Protein AF-0000000087741330 (afdb_homodimer)

InterPro domains:
  IPR001509 NAD-dependent epimerase/dehydratase [PF01370] (4-222)
  IPR036291 NAD(P)-binding domain superfamily [SSF51735] (1-313)

Sequence (684 aa):
MKALFIGGTGTISTAIVRRLAEDTNWEVYLLNRGNRSGVVPEGVHQIIADINDEEAVSDAIKNLYFDSVCEFIGFTKDQVERDYRLFKDKTRQYIYTSSASAYHKPAASFVITEGTALANPHWEYSRNKIACEEFLMDKYRNEGFPVTIVRPSHTYDERNIPVGVHGSKGSWQVIKRMMEGKPVIIHGDGTSLWALTFNKDFATGYTALMGNRHAIGEAFQITGDEILTWNQIYQTIADALGVKLNAYHVSSYFLAQAGAKKGYDFEGGLIGDKAVSVVFDNTKLKRLAPTMTTTIPFHEGVRIALDYIQSHPEECQRDDPEFDAWCDNVIAALEKAKQSIGMKALFIGGTGTISTAIVRRLAEDTNWEVYLLNRGNRSGVVPEGVHQIIADINDEEAVSDAIKNLYFDSVCEFIGFTKDQVERDYRLFKDKTRQYIYTSSASAYHKPAASFVITEGTALANPHWEYSRNKIACEEFLMDKYRNEGFPVTIVRPSHTYDERNIPVGVHGSKGSWQVIKRMMEGKPVIIHGDGTSLWALTFNKDFATGYTALMGNRHAIGEAFQITGDEILTWNQIYQTIADALGVKLNAYHVSSYFLAQAGAKKGYDFEGGLIGDKAVSVVFDNTKLKRLAPTMTTTIPFHEGVRIALDYIQSHPEECQRDDPEFDAWCDNVIAALEKAKQSIG

Secondary structure (DSSP, 8-state):
-EEEEES--SHHHHHHHHHHHT-TT-EEEEEE-SS-GGGSPTT-EEEE--TT-HHHHHHHTTT--BSEEEESS--SHHHHHHHHHHHTTTBS-EEEE--GGGB-SS-S-SEE-TTSPB--TT-HHHHHHHHHHHHHHHHHHHH---EEEEEE-SEE-TT----SS-BTTBSHHHHHHHHTT--EEEETTS-SEEE-EEHHHHHHHHHHHTT-GGGTTEEEEE--S-EEEHHHHHHHHHHHHTS---EEEE-HHHHHHHHHTTT--HIIIIIIIITS--EE--HHHHHH-TT-S-SS-HHHHHHHHHHHHHH-HHHH----HHHHHHHHHHHHHHHHHHHH--/-EEEEES--SHHHHHHHHHHHT-TT-EEEEEE-SS-GGGSPTT-EEEE--TT-HHHHHHHTTT--BSEEEESS--SHHHHHHHHHHHTTTBS-EEEE--GGGB-SS-S-SEE-TTSPB--TT-HHHHHHHHHHHHHHHHHHHH---EEEEEE-SEE-TT----SS-BTTBSHHHHHHHHTT--EEEETTS-SEEE-EEHHHHHHHHHHHTT-GGGTTEEEEE--S-EEEHHHHHHHHHHHHTS---EEEE-HHHHHHHHHTTT--HIIIIIIIITS--EE--HHHHHH-TT-S-SS-HHHHHHHHHHHHHH-HHHH----HHHHHHHHHHHHHHHHHHHH--

Solvent-accessible surface area (backbone atoms only — not comparable to full-atom values): 35514 Å² total; per-residue (Å²): 82,31,35,36,23,38,53,43,76,46,67,60,37,35,36,35,50,56,54,43,62,72,33,88,65,43,47,45,33,32,36,30,76,65,85,63,64,86,75,58,59,79,85,52,42,76,42,75,37,50,80,85,40,52,68,60,41,47,62,73,43,62,91,52,68,26,41,26,37,38,40,70,72,60,61,38,44,69,51,45,52,50,48,47,74,68,38,66,88,31,46,67,24,40,36,40,52,53,43,48,47,20,37,35,56,83,61,93,52,48,66,40,47,75,80,53,57,74,38,30,87,50,20,67,70,26,43,27,36,47,48,32,50,52,52,48,50,49,39,27,74,75,69,60,41,42,31,23,40,35,22,44,36,67,64,35,42,45,65,52,63,92,70,88,62,64,51,95,62,44,42,38,42,55,53,50,31,39,75,68,62,36,72,42,69,36,52,11,64,22,30,25,30,37,46,55,18,45,15,64,43,45,23,48,38,52,56,43,45,58,80,33,75,87,34,49,77,36,67,36,49,49,62,28,72,57,77,38,28,48,48,54,52,53,44,45,51,23,54,74,71,72,42,69,73,39,77,40,58,40,12,35,69,54,46,19,60,41,30,46,82,76,68,42,61,29,44,26,56,22,68,35,37,66,46,44,30,43,44,73,59,48,64,74,41,33,73,65,17,71,81,46,52,61,82,56,52,64,73,57,42,47,48,51,12,51,55,45,27,70,74,33,43,91,79,36,56,44,80,35,68,68,44,55,50,48,52,52,45,52,52,50,32,51,53,52,27,46,68,68,49,127,83,32,35,34,23,37,53,42,77,46,66,60,37,36,36,37,50,54,56,43,63,72,33,88,64,44,46,44,33,32,34,29,76,66,86,62,64,86,74,58,60,78,87,52,42,77,44,76,36,50,79,85,40,53,66,61,39,48,62,75,43,63,91,51,69,25,40,25,36,38,40,69,73,59,62,38,45,70,50,43,52,51,48,47,73,70,36,67,90,31,45,67,26,40,36,40,52,51,43,48,47,20,37,36,54,83,59,91,53,49,67,40,47,78,81,51,56,73,38,30,88,49,21,67,69,26,43,27,37,46,49,32,51,52,52,48,50,49,39,27,75,74,71,61,40,41,31,23,39,34,22,42,35,68,65,34,42,46,66,49,61,93,70,90,60,66,50,95,60,44,42,38,42,56,53,49,31,40,74,69,61,35,74,42,67,36,53,11,65,22,30,26,30,37,47,56,16,43,16,64,44,46,24,50,37,52,57,42,45,58,80,33,75,86,35,49,78,36,68,37,49,49,62,28,72,56,76,40,29,50,49,54,52,53,44,44,52,22,55,73,70,71,43,70,72,41,76,40,57,39,14,35,69,56,46,20,61,42,30,44,82,77,69,43,62,31,42,26,57,23,67,35,37,66,48,44,32,44,45,72,58,49,64,74,41,31,72,67,18,71,81,48,52,61,82,56,50,64,71,56,44,46,49,51,11,50,55,44,28,70,72,34,42,92,80,38,56,43,80,36,67,66,44,53,52,49,52,52,45,52,52,51,33,49,54,52,27,45,69,68,47,127

Radius of gyration: 29.23 Å; Cα contacts (8 Å, |Δi|>4): 1402; chains: 2; bounding box: 49×93×66 Å

Structure (mmCIF, N/CA/C/O backbone):
data_AF-0000000087741330-model_v1
#
loop_
_entity.id
_entity.type
_entity.pdbx_description
1 polymer 'NAD-dependent dehydratase'
#
loop_
_atom_site.group_PDB
_atom_site.id
_atom_site.type_symbol
_atom_site.label_atom_id
_atom_site.label_alt_id
_atom_site.label_comp_id
_atom_site.label_asym_id
_atom_site.label_entity_id
_atom_site.label_seq_id
_atom_site.pdbx_PDB_ins_code
_atom_site.Cartn_x
_atom_site.Cartn_y
_atom_site.Cartn_z
_atom_site.occupancy
_atom_site.B_iso_or_equiv
_atom_site.auth_seq_id
_atom_site.auth_comp_id
_atom_site.auth_asym_id
_atom_site.auth_atom_id
_atom_site.pdbx_PDB_model_num
ATOM 1 N N . MET A 1 1 ? 3.408 43.094 -3.564 1 96 1 MET A N 1
ATOM 2 C CA . MET A 1 1 ? 2.258 42.406 -2.998 1 96 1 MET A CA 1
ATOM 3 C C . MET A 1 1 ? 2.439 42.188 -1.501 1 96 1 MET A C 1
ATOM 5 O O . MET A 1 1 ? 3.568 42.125 -1.011 1 96 1 MET A O 1
ATOM 9 N N . LYS A 1 2 ? 1.382 42.219 -0.804 1 98.06 2 LYS A N 1
ATOM 10 C CA . LYS A 1 2 ? 1.441 42 0.642 1 98.06 2 LYS A CA 1
ATOM 11 C C . LYS A 1 2 ? 0.87 40.656 1.036 1 98.06 2 LYS A C 1
ATOM 13 O O . LYS A 1 2 ? -0.23 40.281 0.615 1 98.06 2 LYS A O 1
ATOM 18 N N . ALA A 1 3 ? 1.656 39.906 1.783 1 98.19 3 ALA A N 1
ATOM 19 C CA . ALA A 1 3 ? 1.206 38.625 2.301 1 98.19 3 ALA A CA 1
ATOM 20 C C . ALA A 1 3 ? 1.167 38.625 3.826 1 98.19 3 ALA A C 1
ATOM 22 O O . ALA A 1 3 ? 2.121 39.062 4.477 1 98.19 3 ALA A O 1
ATOM 23 N N . LEU A 1 4 ? 0.069 38.188 4.379 1 98.12 4 LEU A N 1
ATOM 24 C CA . LEU A 1 4 ? -0.046 38 5.824 1 98.12 4 LEU A CA 1
ATOM 25 C C . LEU A 1 4 ? -0.096 36.531 6.184 1 98.12 4 LEU A C 1
ATOM 27 O O . LEU A 1 4 ? -0.923 35.781 5.656 1 98.12 4 LEU A O 1
ATOM 31 N N . PHE A 1 5 ? 0.77 36.156 7.062 1 97.31 5 PHE A N 1
ATOM 32 C CA . PHE A 1 5 ? 0.759 34.812 7.598 1 97.31 5 PHE A CA 1
ATOM 33 C C . PHE A 1 5 ? 0.202 34.781 9.016 1 97.31 5 PHE A C 1
ATOM 35 O O . PHE A 1 5 ? 0.714 35.469 9.898 1 97.31 5 PHE A O 1
ATOM 42 N N . ILE A 1 6 ? -0.849 34.094 9.203 1 96.06 6 ILE A N 1
ATOM 43 C CA . ILE A 1 6 ? -1.347 33.812 10.547 1 96.06 6 ILE A CA 1
ATOM 44 C C . ILE A 1 6 ? -0.614 32.625 11.141 1 96.06 6 ILE A C 1
ATOM 46 O O . ILE A 1 6 ? -0.752 31.484 10.648 1 96.06 6 ILE A O 1
ATOM 50 N N . GLY A 1 7 ? 0.115 32.75 12.289 1 86.81 7 GLY A N 1
ATOM 51 C CA . GLY A 1 7 ? 1.099 31.766 12.758 1 86.81 7 GLY A CA 1
ATOM 52 C C . GLY A 1 7 ? 2.471 31.969 12.141 1 86.81 7 GLY A C 1
ATOM 53 O O . GLY A 1 7 ? 3.252 32.812 12.609 1 86.81 7 GLY A O 1
ATOM 54 N N . GLY A 1 8 ? 2.914 31.359 11.148 1 77.25 8 GLY A N 1
ATOM 55 C CA . GLY A 1 8 ? 4.023 31.578 10.242 1 77.25 8 GLY A CA 1
ATOM 56 C C . GLY A 1 8 ? 5.352 31.094 10.781 1 77.25 8 GLY A C 1
ATOM 57 O O . GLY A 1 8 ? 6.379 31.188 10.109 1 77.25 8 GLY A O 1
ATOM 58 N N . THR A 1 9 ? 5.328 30.453 11.961 1 78.88 9 THR A N 1
ATOM 59 C CA . THR A 1 9 ? 6.59 30 12.539 1 78.88 9 THR A CA 1
ATOM 60 C C . THR A 1 9 ? 6.594 28.484 12.727 1 78.88 9 THR A C 1
ATOM 62 O O . THR A 1 9 ? 7.43 27.938 13.445 1 78.88 9 THR A O 1
ATOM 65 N N . GLY A 1 10 ? 5.641 27.844 12.141 1 85.38 10 GLY A N 1
ATOM 66 C CA . GLY A 1 10 ? 5.559 26.406 12.195 1 85.38 10 GLY A CA 1
ATOM 67 C C . GLY A 1 10 ? 6.371 25.719 11.109 1 85.38 10 GLY A C 1
ATOM 68 O O . GLY A 1 10 ? 6.992 26.375 10.281 1 85.38 10 GLY A O 1
ATOM 69 N N . THR A 1 11 ? 6.496 24.438 11.125 1 82.38 11 THR A N 1
ATOM 70 C CA . THR A 1 11 ? 7.258 23.594 10.219 1 82.38 11 THR A CA 1
ATOM 71 C C . THR A 1 11 ? 6.977 23.953 8.766 1 82.38 11 THR A C 1
ATOM 73 O O . THR A 1 11 ? 7.906 24.172 7.984 1 82.38 11 THR A O 1
ATOM 76 N N . ILE A 1 12 ? 5.719 24.094 8.391 1 88.19 12 ILE A N 1
ATOM 77 C CA . ILE A 1 12 ? 5.301 24.312 7.008 1 88.19 12 ILE A CA 1
ATOM 78 C C . ILE A 1 12 ? 5.484 25.781 6.637 1 88.19 12 ILE A C 1
ATOM 80 O O . ILE A 1 12 ? 6.098 26.109 5.617 1 88.19 12 ILE A O 1
ATOM 84 N N . SER A 1 13 ? 5.102 26.672 7.508 1 89.81 13 SER A N 1
ATOM 85 C CA . SER A 1 13 ? 5.035 28.094 7.184 1 89.81 13 SER A CA 1
ATOM 86 C C . SER A 1 13 ? 6.426 28.719 7.156 1 89.81 13 SER A C 1
ATOM 88 O O . SER A 1 13 ? 6.676 29.672 6.395 1 89.81 13 SER A O 1
ATOM 90 N N . THR A 1 14 ? 7.348 28.172 7.895 1 90 14 THR A N 1
ATOM 91 C CA . THR A 1 14 ? 8.672 28.766 8 1 90 14 THR A CA 1
ATOM 92 C C . THR A 1 14 ? 9.367 28.781 6.645 1 90 14 THR A C 1
ATOM 94 O O . THR A 1 14 ? 9.992 29.781 6.27 1 90 14 THR A O 1
ATOM 97 N N . ALA A 1 15 ? 9.258 27.734 5.926 1 93.81 15 ALA A N 1
ATOM 98 C CA . ALA A 1 15 ? 9.906 27.641 4.621 1 93.81 15 ALA A CA 1
ATOM 99 C C . ALA A 1 15 ? 9.273 28.609 3.625 1 93.81 15 ALA A C 1
ATOM 101 O O . ALA A 1 15 ? 9.961 29.156 2.764 1 93.81 15 ALA A O 1
ATOM 102 N N . ILE A 1 16 ? 7.996 28.797 3.73 1 96.12 16 ILE A N 1
ATOM 103 C CA . ILE A 1 16 ? 7.285 29.719 2.842 1 96.12 16 ILE A CA 1
ATOM 104 C C . ILE A 1 16 ? 7.719 31.156 3.127 1 96.12 16 ILE A C 1
ATOM 106 O O . ILE A 1 16 ? 8.055 31.906 2.207 1 96.12 16 ILE A O 1
ATOM 110 N N . VAL A 1 17 ? 7.738 31.484 4.43 1 94.94 17 VAL A N 1
ATOM 111 C CA . VAL A 1 17 ? 8.109 32.844 4.855 1 94.94 17 VAL A CA 1
ATOM 112 C C . VAL A 1 17 ? 9.547 33.125 4.449 1 94.94 17 VAL A C 1
ATOM 114 O O . VAL A 1 17 ? 9.852 34.219 3.943 1 94.94 17 VAL A O 1
ATOM 117 N N . ARG A 1 18 ? 10.414 32.156 4.594 1 93.12 18 ARG A N 1
ATOM 118 C CA . ARG A 1 18 ? 11.812 32.312 4.199 1 93.12 18 ARG A CA 1
ATOM 119 C C . ARG A 1 18 ? 11.93 32.594 2.699 1 93.12 18 ARG A C 1
ATOM 121 O O . ARG A 1 18 ? 12.688 33.469 2.273 1 93.12 18 ARG A O 1
ATOM 128 N N . ARG A 1 19 ? 11.211 31.844 1.982 1 93.75 19 ARG A N 1
ATOM 129 C CA . ARG A 1 19 ? 11.227 32 0.531 1 93.75 19 ARG A CA 1
ATOM 130 C C . ARG A 1 19 ? 10.719 33.375 0.115 1 93.75 19 ARG A C 1
ATOM 132 O O . ARG A 1 19 ? 11.32 34.031 -0.732 1 93.75 19 ARG A O 1
ATOM 139 N N . LEU A 1 20 ? 9.672 33.844 0.72 1 95.25 20 LEU A N 1
ATOM 140 C CA . LEU A 1 20 ? 9.039 35.125 0.354 1 95.25 20 LEU A CA 1
ATOM 141 C C . LEU A 1 20 ? 9.859 36.312 0.839 1 95.25 20 LEU A C 1
ATOM 143 O O . LEU A 1 20 ? 9.828 37.375 0.232 1 95.25 20 LEU A O 1
ATOM 147 N N . ALA A 1 21 ? 10.547 36.062 1.925 1 92.75 21 ALA A N 1
ATOM 148 C CA . ALA A 1 21 ? 11.391 37.125 2.459 1 92.75 21 ALA A CA 1
ATOM 149 C C . ALA A 1 21 ? 12.477 37.531 1.465 1 92.75 21 ALA A C 1
ATOM 151 O O . ALA A 1 21 ? 12.961 38.656 1.475 1 92.75 21 ALA A O 1
ATOM 152 N N . GLU A 1 22 ? 12.805 36.594 0.585 1 92.25 22 GLU A N 1
ATOM 153 C CA . GLU A 1 22 ? 13.844 36.844 -0.411 1 92.25 22 GLU A CA 1
ATOM 154 C C . GLU A 1 22 ? 13.25 37.344 -1.717 1 92.25 22 GLU A C 1
ATOM 156 O O . GLU A 1 22 ? 13.984 37.75 -2.621 1 92.25 22 GLU A O 1
ATOM 161 N N . ASP A 1 23 ? 12.031 37.375 -1.772 1 93.25 23 ASP A N 1
ATOM 162 C CA . ASP A 1 23 ? 11.336 37.844 -2.969 1 93.25 23 ASP A CA 1
ATOM 163 C C . ASP A 1 23 ? 10.938 39.312 -2.834 1 93.25 23 ASP A C 1
ATOM 165 O O . ASP A 1 23 ? 9.984 39.625 -2.115 1 93.25 23 ASP A O 1
ATOM 169 N N . THR A 1 24 ? 11.469 40.188 -3.586 1 91.62 24 THR A N 1
ATOM 170 C CA . THR A 1 24 ? 11.273 41.625 -3.467 1 91.62 24 THR A CA 1
ATOM 171 C C . THR A 1 24 ? 9.859 42 -3.904 1 91.62 24 THR A C 1
ATOM 173 O O . THR A 1 24 ? 9.422 43.125 -3.656 1 91.62 24 THR A O 1
ATOM 176 N N . ASN A 1 25 ? 9.25 41.094 -4.492 1 94.31 25 ASN A N 1
ATOM 177 C CA . ASN A 1 25 ? 7.895 41.375 -4.941 1 94.31 25 ASN A CA 1
ATOM 178 C C . ASN A 1 25 ? 6.887 41.281 -3.801 1 94.31 25 ASN A C 1
ATOM 180 O O . ASN A 1 25 ? 5.727 41.656 -3.951 1 94.31 25 ASN A O 1
ATOM 184 N N . TRP A 1 26 ? 7.336 40.812 -2.613 1 96.56 26 TRP A N 1
ATOM 185 C CA . TRP A 1 26 ? 6.406 40.562 -1.516 1 96.56 26 TRP A CA 1
ATOM 186 C C . TRP A 1 26 ? 6.82 41.312 -0.267 1 96.56 26 TRP A C 1
ATOM 188 O O . TRP A 1 26 ? 8.008 41.375 0.069 1 96.56 26 TRP A O 1
ATOM 198 N N . GLU A 1 27 ? 5.922 41.969 0.261 1 97.12 27 GLU A N 1
ATOM 199 C CA . GLU A 1 27 ? 6 42.438 1.647 1 97.12 27 GLU A CA 1
ATOM 200 C C . GLU A 1 27 ? 5.312 41.438 2.588 1 97.12 27 GLU A C 1
ATOM 202 O O . GLU A 1 27 ? 4.102 41.219 2.496 1 97.12 27 GLU A O 1
ATOM 207 N N . VAL A 1 28 ? 6.086 40.875 3.521 1 97 28 VAL A N 1
ATOM 208 C CA . VAL A 1 28 ? 5.582 39.75 4.32 1 97 28 VAL A CA 1
ATOM 209 C C . VAL A 1 28 ? 5.246 40.219 5.727 1 97 28 VAL A C 1
ATOM 211 O O . VAL A 1 28 ? 6.039 40.938 6.355 1 97 28 VAL A O 1
ATOM 214 N N . TYR A 1 29 ? 4.035 39.875 6.16 1 96.25 29 TYR A N 1
ATOM 215 C CA . TYR A 1 29 ? 3.561 40.156 7.516 1 96.25 29 TYR A CA 1
ATOM 216 C C . TYR A 1 29 ? 3.309 38.844 8.266 1 96.25 29 TYR A C 1
ATOM 218 O O . TYR A 1 29 ? 2.773 37.906 7.703 1 96.25 29 TYR A O 1
ATOM 226 N N . LEU A 1 30 ? 3.732 38.812 9.523 1 95.56 30 LEU A N 1
ATOM 227 C CA . LEU A 1 30 ? 3.449 37.688 10.414 1 95.56 30 LEU A CA 1
ATOM 228 C C . LEU A 1 30 ? 2.57 38.125 11.578 1 95.56 30 LEU A C 1
ATOM 230 O O . LEU A 1 30 ? 2.896 39.094 12.281 1 95.56 30 LEU A O 1
ATOM 234 N N . LEU A 1 31 ? 1.451 37.469 11.711 1 95.19 31 LEU A N 1
ATOM 235 C CA . LEU A 1 31 ? 0.6 37.688 12.883 1 95.19 31 LEU A CA 1
ATOM 236 C C . LEU A 1 31 ? 0.789 36.531 13.891 1 95.19 31 LEU A C 1
ATOM 238 O O . LEU A 1 31 ? 0.411 35.406 13.625 1 95.19 31 LEU A O 1
ATOM 242 N N . ASN A 1 32 ? 1.407 36.844 14.969 1 88.25 32 ASN A N 1
ATOM 243 C CA . ASN A 1 32 ? 1.623 35.875 16.016 1 88.25 32 ASN A CA 1
ATOM 244 C C . ASN A 1 32 ? 1.679 36.5 17.391 1 88.25 32 ASN A C 1
ATOM 246 O O . ASN A 1 32 ? 1.54 37.719 17.516 1 88.25 32 ASN A O 1
ATOM 250 N N . ARG A 1 33 ? 1.836 35.781 18.484 1 84.75 33 ARG A N 1
ATOM 251 C CA . ARG A 1 33 ? 1.786 36.25 19.859 1 84.75 33 ARG A CA 1
ATOM 252 C C . ARG A 1 33 ? 3.152 36.75 20.312 1 84.75 33 ARG A C 1
ATOM 254 O O . ARG A 1 33 ? 3.301 37.25 21.438 1 84.75 33 ARG A O 1
ATOM 261 N N . GLY A 1 34 ? 4.117 36.781 19.359 1 74.25 34 GLY A N 1
ATOM 262 C CA . GLY A 1 34 ? 5.422 37.375 19.625 1 74.25 34 GLY A CA 1
ATOM 263 C C . GLY A 1 34 ? 6.34 36.469 20.422 1 74.25 34 GLY A C 1
ATOM 264 O O . GLY A 1 34 ? 7.34 36.906 20.984 1 74.25 34 GLY A O 1
ATOM 265 N N . ASN A 1 35 ? 6.027 35.125 20.5 1 70.56 35 ASN A N 1
ATOM 266 C CA . ASN A 1 35 ? 6.801 34.219 21.328 1 70.56 35 ASN A CA 1
ATOM 267 C C . ASN A 1 35 ? 8.031 33.688 20.594 1 70.56 35 ASN A C 1
ATOM 269 O O . ASN A 1 35 ? 8.93 33.125 21.219 1 70.56 35 ASN A O 1
ATOM 273 N N . ARG A 1 36 ? 8.195 33.75 19.359 1 63.62 36 ARG A N 1
ATOM 274 C CA . ARG A 1 36 ? 9.312 33.188 18.609 1 63.62 36 ARG A CA 1
ATOM 275 C C . ARG A 1 36 ? 9.938 34.219 17.672 1 63.62 36 ARG A C 1
ATOM 277 O O . ARG A 1 36 ? 10.031 34 16.469 1 63.62 36 ARG A O 1
ATOM 284 N N . SER A 1 37 ? 10.391 35.25 18.188 1 59.78 37 SER A N 1
ATOM 285 C CA . SER A 1 37 ? 10.898 36.344 17.375 1 59.78 37 SER A CA 1
ATOM 286 C C . SER A 1 37 ? 12.211 36 16.688 1 59.78 37 SER A C 1
ATOM 288 O O . SER A 1 37 ? 12.531 36.5 15.625 1 59.78 37 SER A O 1
ATOM 290 N N . GLY A 1 38 ? 12.867 35.062 17.203 1 61.97 38 GLY A N 1
ATOM 291 C CA . GLY A 1 38 ? 14.172 34.719 16.688 1 61.97 38 GLY A CA 1
ATOM 292 C C . GLY A 1 38 ? 14.109 34 15.344 1 61.97 38 GLY A C 1
ATOM 293 O O . GLY A 1 38 ? 15.102 33.938 14.617 1 61.97 38 GLY A O 1
ATOM 294 N N . VAL A 1 39 ? 12.984 33.531 14.953 1 72.44 39 VAL A N 1
ATOM 295 C CA . VAL A 1 39 ? 12.906 32.75 13.734 1 72.44 39 VAL A CA 1
ATOM 296 C C . VAL A 1 39 ? 12.367 33.594 12.594 1 72.44 39 VAL A C 1
ATOM 298 O O . VAL A 1 39 ? 12.375 33.188 11.43 1 72.44 39 VAL A O 1
ATOM 301 N N . VAL A 1 40 ? 12.102 34.844 12.867 1 79.62 40 VAL A N 1
ATOM 302 C CA . VAL A 1 40 ? 11.508 35.719 11.859 1 79.62 40 VAL A CA 1
ATOM 303 C C . VAL A 1 40 ? 12.617 36.375 11.023 1 79.62 40 VAL A C 1
ATOM 305 O O . VAL A 1 40 ? 13.523 37 11.57 1 79.62 40 VAL A O 1
ATOM 308 N N . PRO A 1 41 ? 12.578 36.125 9.773 1 84.56 41 PRO A N 1
ATOM 309 C CA . PRO A 1 41 ? 13.609 36.688 8.906 1 84.56 41 PRO A CA 1
ATOM 310 C C . PRO A 1 41 ? 13.609 38.219 8.93 1 84.56 41 PRO A C 1
ATOM 312 O O . PRO A 1 41 ? 12.594 38.844 9.266 1 84.56 41 PRO A O 1
ATOM 315 N N . GLU A 1 42 ? 14.734 38.75 8.508 1 84.75 42 GLU A N 1
ATOM 316 C CA . GLU A 1 42 ? 14.836 40.188 8.367 1 84.75 42 GLU A CA 1
ATOM 317 C C . GLU A 1 42 ? 13.883 40.719 7.297 1 84.75 42 GLU A C 1
ATOM 319 O O . GLU A 1 42 ? 13.695 40.094 6.258 1 84.75 42 GLU A O 1
ATOM 324 N N . GLY A 1 43 ? 13.258 41.781 7.543 1 87.75 43 GLY A N 1
ATOM 325 C CA . GLY A 1 43 ? 12.406 42.406 6.539 1 87.75 43 GLY A CA 1
ATOM 326 C C . GLY A 1 43 ? 10.953 42 6.664 1 87.75 43 GLY A C 1
ATOM 327 O O . GLY A 1 43 ? 10.086 42.594 6.016 1 87.75 43 GLY A O 1
ATOM 328 N N . VAL A 1 44 ? 10.727 41.062 7.512 1 92.69 44 VAL A N 1
ATOM 329 C CA . VAL A 1 44 ? 9.359 40.625 7.711 1 92.69 44 VAL A CA 1
ATOM 330 C C . VAL A 1 44 ? 8.68 41.469 8.781 1 92.69 44 VAL A C 1
ATOM 332 O O . VAL A 1 44 ? 9.266 41.719 9.828 1 92.69 44 VAL A O 1
ATOM 335 N N . HIS A 1 45 ? 7.535 41.938 8.5 1 93.56 45 HIS A N 1
ATOM 336 C CA . HIS A 1 45 ? 6.762 42.75 9.438 1 93.56 45 HIS A CA 1
ATOM 337 C C . HIS A 1 45 ? 6.02 41.875 10.438 1 93.56 45 HIS A C 1
ATOM 339 O O . HIS A 1 45 ? 5.426 40.875 10.062 1 93.56 45 HIS A O 1
ATOM 345 N N . GLN A 1 46 ? 6.09 42.312 11.688 1 93.38 46 GLN A N 1
ATOM 346 C CA . GLN A 1 46 ? 5.398 41.531 12.711 1 93.38 46 GLN A CA 1
ATOM 347 C C . GLN A 1 46 ? 4.191 42.281 13.25 1 93.38 46 GLN A C 1
ATOM 349 O O . GLN A 1 46 ? 4.27 43.469 13.523 1 93.38 46 GLN A O 1
ATOM 354 N N . ILE A 1 47 ? 3.146 41.594 13.211 1 94.44 47 ILE A N 1
ATOM 355 C CA . ILE A 1 47 ? 1.942 42.062 13.906 1 94.44 47 ILE A CA 1
ATOM 356 C C . ILE A 1 47 ? 1.73 41.219 15.164 1 94.44 47 ILE A C 1
ATOM 358 O O . ILE A 1 47 ? 1.336 40.062 15.078 1 94.44 47 ILE A O 1
ATOM 362 N N . ILE A 1 48 ? 1.979 41.812 16.312 1 93 48 ILE A N 1
ATOM 363 C CA . ILE A 1 48 ? 1.916 41.062 17.562 1 93 48 ILE A CA 1
ATOM 364 C C . ILE A 1 48 ? 0.503 41.156 18.141 1 93 48 ILE A C 1
ATOM 366 O O . ILE A 1 48 ? 0.096 42.188 18.656 1 93 48 ILE A O 1
ATOM 370 N N . ALA A 1 49 ? -0.221 40.125 18.016 1 93.75 49 ALA A N 1
ATOM 371 C CA . ALA A 1 49 ? -1.577 39.969 18.547 1 93.75 49 ALA A CA 1
ATOM 372 C C . ALA A 1 49 ? -2.02 38.531 18.562 1 93.75 49 ALA A C 1
ATOM 374 O O . ALA A 1 49 ? -1.528 37.719 17.781 1 93.75 49 ALA A O 1
ATOM 375 N N . ASP A 1 50 ? -2.824 38.219 19.531 1 93.81 50 ASP A N 1
ATOM 376 C CA . ASP A 1 50 ? -3.51 36.938 19.531 1 93.81 50 ASP A CA 1
ATOM 377 C C . ASP A 1 50 ? -4.668 36.938 18.531 1 93.81 50 ASP A C 1
ATOM 379 O O . ASP A 1 50 ? -5.59 37.75 18.641 1 93.81 50 ASP A O 1
ATOM 383 N N . ILE A 1 51 ? -4.586 36.062 17.562 1 94.69 51 ILE A N 1
ATOM 384 C CA . ILE A 1 51 ? -5.602 36 16.516 1 94.69 51 ILE A CA 1
ATOM 385 C C . ILE A 1 51 ? -6.984 35.844 17.141 1 94.69 51 ILE A C 1
ATOM 387 O O . ILE A 1 51 ? -7.992 36.188 16.531 1 94.69 51 ILE A O 1
ATOM 391 N N . ASN A 1 52 ? -7.023 35.281 18.375 1 93.94 52 ASN A N 1
ATOM 392 C CA . ASN A 1 52 ? -8.305 35.062 19.047 1 93.94 52 ASN A CA 1
ATOM 393 C C . ASN A 1 52 ? -8.836 36.344 19.656 1 93.94 52 ASN A C 1
ATOM 395 O O . ASN A 1 52 ? -10.008 36.438 20.047 1 93.94 52 ASN A O 1
ATOM 399 N N . ASP A 1 53 ? -7.961 37.25 19.734 1 95.69 53 ASP A N 1
ATOM 400 C CA . ASP A 1 53 ? -8.414 38.594 20.078 1 95.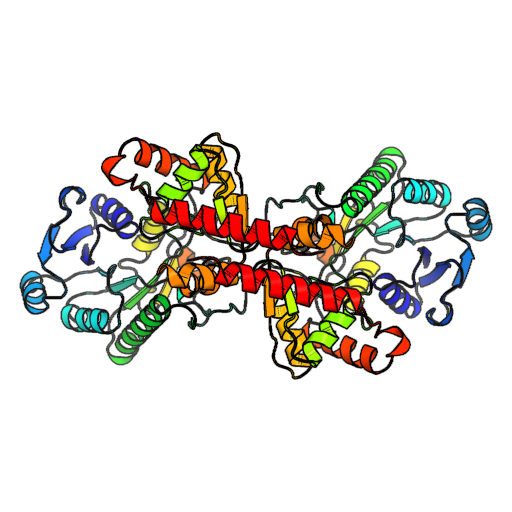69 53 ASP A CA 1
ATOM 401 C C . ASP A 1 53 ? -8.82 39.375 18.828 1 95.69 53 ASP A C 1
ATOM 403 O O . ASP A 1 53 ? -8.047 40.219 18.328 1 95.69 53 ASP A O 1
ATOM 407 N N . GLU A 1 54 ? -10 39.188 18.422 1 96.31 54 GLU A N 1
ATOM 408 C CA . GLU A 1 54 ? -10.492 39.688 17.141 1 96.31 54 GLU A CA 1
ATOM 409 C C . GLU A 1 54 ? -10.398 41.219 17.078 1 96.31 54 GLU A C 1
ATOM 411 O O . GLU A 1 54 ? -10.055 41.781 16.031 1 96.31 54 GLU A O 1
ATOM 416 N N . GLU A 1 55 ? -10.75 41.875 18.156 1 96.56 55 GLU A N 1
ATOM 417 C CA . GLU A 1 55 ? -10.711 43.344 18.203 1 96.56 55 GLU A CA 1
ATOM 418 C C . GLU A 1 55 ? -9.281 43.844 18.016 1 96.56 55 GLU A C 1
ATOM 420 O O . GLU A 1 55 ? -9.047 44.781 17.234 1 96.56 55 GLU A O 1
ATOM 425 N N . ALA A 1 56 ? -8.398 43.25 18.75 1 96.62 56 ALA A N 1
ATOM 426 C CA . ALA A 1 56 ? -7 43.656 18.656 1 96.62 56 ALA A CA 1
ATOM 427 C C . ALA A 1 56 ? -6.457 43.438 17.25 1 96.62 56 ALA A C 1
ATOM 429 O O . ALA A 1 56 ? -5.711 44.281 16.734 1 96.62 56 ALA A O 1
ATOM 430 N N . VAL A 1 57 ? -6.816 42.344 16.688 1 97.44 57 VAL A N 1
ATOM 431 C CA . VAL A 1 57 ? -6.34 42.031 15.352 1 97.44 57 VAL A CA 1
ATOM 432 C C . VAL A 1 57 ? -6.965 43 14.336 1 97.44 57 VAL A C 1
ATOM 434 O O . VAL A 1 57 ? -6.273 43.531 13.469 1 97.44 57 VAL A O 1
ATOM 437 N N . SER A 1 58 ? -8.25 43.219 14.477 1 97 58 SER A N 1
ATOM 438 C CA . SER A 1 58 ? -8.938 44.156 13.586 1 97 58 SER A CA 1
ATOM 439 C C . SER A 1 58 ? -8.281 45.531 13.617 1 97 58 SER A C 1
ATOM 441 O O . SER A 1 58 ? -8.086 46.156 12.562 1 97 58 SER A O 1
ATOM 443 N N . ASP A 1 59 ? -7.945 45.938 14.773 1 97 59 ASP A N 1
ATOM 444 C CA . ASP A 1 59 ? -7.301 47.25 14.93 1 97 59 ASP A CA 1
ATOM 445 C C . ASP A 1 59 ? -5.906 47.25 14.297 1 97 59 ASP A C 1
ATOM 447 O O . ASP A 1 59 ? -5.52 48.219 13.648 1 97 59 ASP A O 1
ATOM 451 N N . ALA A 1 60 ? -5.207 46.219 14.484 1 96.25 60 ALA A N 1
ATOM 452 C CA . ALA A 1 60 ? -3.828 46.125 14.016 1 96.25 60 ALA A CA 1
ATOM 453 C C . ALA A 1 60 ? -3.766 46.125 12.484 1 96.25 60 ALA A C 1
ATOM 455 O O . ALA A 1 60 ? -2.789 46.594 11.906 1 96.25 60 ALA A O 1
ATOM 456 N N . ILE A 1 61 ? -4.828 45.625 11.867 1 96.81 61 ILE A N 1
ATOM 457 C CA . ILE A 1 61 ? -4.746 45.5 10.414 1 96.81 61 ILE A CA 1
ATOM 458 C C . ILE A 1 61 ? -5.684 46.5 9.75 1 96.81 61 ILE A C 1
ATOM 460 O O . ILE A 1 61 ? -5.949 46.406 8.555 1 96.81 61 ILE A O 1
ATOM 464 N N . LYS A 1 62 ? -6.195 47.438 10.484 1 95.81 62 LYS A N 1
ATOM 465 C CA . LYS A 1 62 ? -7.25 48.344 10.039 1 95.81 62 LYS A CA 1
ATOM 466 C C . LYS A 1 62 ? -6.844 49.062 8.766 1 95.81 62 LYS A C 1
ATOM 468 O O . LYS A 1 62 ? -7.676 49.281 7.879 1 95.81 62 LYS A O 1
ATOM 473 N N . ASN A 1 63 ? -5.625 49.469 8.641 1 96.25 63 ASN A N 1
ATOM 474 C CA . ASN A 1 63 ? -5.168 50.25 7.5 1 96.25 63 ASN A CA 1
ATOM 475 C C . ASN A 1 63 ? -4.398 49.375 6.5 1 96.25 63 ASN A C 1
ATOM 477 O O . ASN A 1 63 ? -3.65 49.906 5.672 1 96.25 63 ASN A O 1
ATOM 481 N N . LEU A 1 64 ? -4.562 48.094 6.621 1 97.06 64 LEU A N 1
ATOM 482 C CA . LEU A 1 64 ? -3.822 47.188 5.75 1 97.06 64 LEU A CA 1
ATOM 483 C C . LEU A 1 64 ? -4.77 46.438 4.84 1 97.06 64 LEU A C 1
ATOM 485 O O . LEU A 1 64 ? -5.941 46.25 5.176 1 97.06 64 LEU A O 1
ATOM 489 N N . TYR A 1 65 ? -4.371 46.156 3.68 1 98.25 65 TYR A N 1
ATOM 490 C CA . TYR A 1 65 ? -4.98 45.281 2.703 1 98.25 65 TYR A CA 1
ATOM 491 C C . TYR A 1 65 ? -3.957 44.281 2.16 1 98.25 65 TYR A C 1
ATOM 493 O O . TYR A 1 65 ? -2.818 44.656 1.871 1 98.25 65 TYR A O 1
ATOM 501 N N . PHE A 1 66 ? -4.352 43.031 2.051 1 98.62 66 PHE A N 1
ATOM 502 C CA . PHE A 1 66 ? -3.375 42 1.703 1 98.62 66 PHE A CA 1
ATOM 503 C C . PHE A 1 66 ? -3.719 41.375 0.365 1 98.62 66 PHE A C 1
ATOM 505 O O . PHE A 1 66 ? -4.891 41.125 0.068 1 98.62 66 PHE A O 1
ATOM 512 N N . ASP A 1 67 ? -2.717 41.125 -0.363 1 98.5 67 ASP A N 1
ATOM 513 C CA . ASP A 1 67 ? -2.9 40.344 -1.581 1 98.5 67 ASP A CA 1
ATOM 514 C C . ASP A 1 67 ? -3.178 38.875 -1.254 1 98.5 67 ASP A C 1
ATOM 516 O O . ASP A 1 67 ? -3.896 38.188 -1.988 1 98.5 67 ASP A O 1
ATOM 520 N N . SER A 1 68 ? -2.582 38.406 -0.228 1 98.5 68 SER A N 1
ATOM 521 C CA . SER A 1 68 ? -2.811 37.031 0.244 1 98.5 68 SER A CA 1
ATOM 522 C C . SER A 1 68 ? -2.768 36.969 1.767 1 98.5 68 SER A C 1
ATOM 524 O O . SER A 1 68 ? -1.848 37.5 2.393 1 98.5 68 SER A O 1
ATOM 526 N N . VAL A 1 69 ? -3.756 36.344 2.338 1 98.62 69 VAL A N 1
ATOM 527 C CA . VAL A 1 69 ? -3.746 35.969 3.74 1 98.62 69 VAL A CA 1
ATOM 528 C C . VAL A 1 69 ? -3.615 34.438 3.844 1 98.62 69 VAL A C 1
ATOM 530 O O . VAL A 1 69 ? -4.445 33.688 3.312 1 98.62 69 VAL A O 1
ATOM 533 N N . CYS A 1 70 ? -2.58 33.969 4.512 1 98.5 70 CYS A N 1
ATOM 534 C CA . CYS A 1 70 ? -2.238 32.562 4.613 1 98.5 70 CYS A CA 1
ATOM 535 C C . CYS A 1 70 ? -2.457 32.031 6.035 1 98.5 70 CYS A C 1
ATOM 537 O O . CYS A 1 70 ? -1.756 32.469 6.961 1 98.5 70 CYS A O 1
ATOM 539 N N . GLU A 1 71 ? -3.387 31.141 6.164 1 98.06 71 GLU A N 1
ATOM 540 C CA . GLU A 1 71 ? -3.812 30.656 7.469 1 98.06 71 GLU A CA 1
ATOM 541 C C . GLU A 1 71 ? -3.162 29.312 7.789 1 98.06 71 GLU A C 1
ATOM 543 O O . GLU A 1 71 ? -3.379 28.328 7.086 1 98.06 71 GLU A O 1
ATOM 548 N N . PHE A 1 72 ? -2.422 29.203 8.953 1 96.69 72 PHE A N 1
ATOM 549 C CA . PHE A 1 72 ? -1.715 27.969 9.273 1 96.69 72 PHE A CA 1
ATOM 550 C C . PHE A 1 72 ? -2.141 27.453 10.641 1 96.69 72 PHE A C 1
ATOM 552 O O . PHE A 1 72 ? -1.719 26.375 11.055 1 96.69 72 PHE A O 1
ATOM 559 N N . ILE A 1 73 ? -3.016 28.141 11.344 1 94.56 73 ILE A N 1
ATOM 560 C CA . ILE A 1 73 ? -3.316 27.703 12.703 1 94.56 73 ILE A CA 1
ATOM 561 C C . ILE A 1 73 ? -4.828 27.641 12.898 1 94.56 73 ILE A C 1
ATOM 563 O O . ILE A 1 73 ? -5.32 27.781 14.023 1 94.56 73 ILE A O 1
ATOM 567 N N . GLY A 1 74 ? -5.586 27.688 11.867 1 95.5 74 GLY A N 1
ATOM 568 C CA . GLY A 1 74 ? -7.016 27.438 11.93 1 95.5 74 GLY A CA 1
ATOM 569 C C . GLY A 1 74 ? -7.363 25.953 11.969 1 95.5 74 GLY A C 1
ATOM 570 O O . GLY A 1 74 ? -7.348 25.281 10.938 1 95.5 74 GLY A O 1
ATOM 571 N N . PHE A 1 75 ? -7.82 25.438 13.156 1 96.5 75 PHE A N 1
ATOM 572 C CA . PHE A 1 75 ? -8.016 24 13.312 1 96.5 75 PHE A CA 1
ATOM 573 C C . PHE A 1 75 ? -9.5 23.672 13.43 1 96.5 75 PHE A C 1
ATOM 575 O O . PHE A 1 75 ? -9.898 22.516 13.242 1 96.5 75 PHE A O 1
ATOM 582 N N . THR A 1 76 ? -10.305 24.672 13.742 1 98.25 76 THR A N 1
ATOM 583 C CA . THR A 1 76 ? -11.734 24.438 13.945 1 98.25 76 THR A CA 1
ATOM 584 C C . THR A 1 76 ? -12.555 25.453 13.164 1 98.25 76 THR A C 1
ATOM 586 O O . THR A 1 76 ? -12.047 26.5 12.758 1 98.25 76 THR A O 1
ATOM 589 N N . LYS A 1 77 ? -13.797 25.141 12.992 1 98.38 77 LYS A N 1
ATOM 590 C CA . LYS A 1 77 ? -14.695 25.984 12.211 1 98.38 77 LYS A CA 1
ATOM 591 C C . LYS A 1 77 ? -14.82 27.375 12.82 1 98.38 77 LYS A C 1
ATOM 593 O O . LYS A 1 77 ? -14.828 28.375 12.109 1 98.38 77 LYS A O 1
ATOM 598 N N . ASP A 1 78 ? -14.914 27.406 14.125 1 98.19 78 ASP A N 1
ATOM 599 C CA . ASP A 1 78 ? -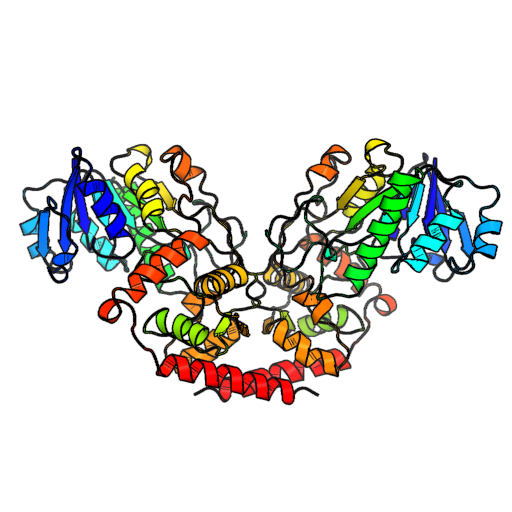15.055 28.688 14.805 1 98.19 78 ASP A CA 1
ATOM 600 C C . ASP A 1 78 ? -13.875 29.609 14.516 1 98.19 78 ASP A C 1
ATOM 602 O O . ASP A 1 78 ? -14.039 30.812 14.383 1 98.19 78 ASP A O 1
ATOM 606 N N . GLN A 1 79 ? -12.742 29.031 14.414 1 98.06 79 GLN A N 1
ATOM 607 C CA . GLN A 1 79 ? -11.531 29.797 14.141 1 98.06 79 GLN A CA 1
ATOM 608 C C . GLN A 1 79 ? -11.547 30.359 12.719 1 98.06 79 GLN A C 1
ATOM 610 O O . GLN A 1 79 ? -11.148 31.5 12.484 1 98.06 79 GLN A O 1
ATOM 615 N N . VAL A 1 80 ? -12.016 29.578 11.797 1 98.19 80 VAL A N 1
ATOM 616 C CA . VAL A 1 80 ? -12.055 30.016 10.406 1 98.19 80 VAL A CA 1
ATOM 617 C C . VAL A 1 80 ? -13.195 31.016 10.227 1 98.19 80 VAL A C 1
ATOM 619 O O . VAL A 1 80 ? -13.086 31.953 9.414 1 98.19 80 VAL A O 1
ATOM 622 N N . GLU A 1 81 ? -14.281 30.875 10.992 1 98.56 81 GLU A N 1
ATOM 623 C CA . GLU A 1 81 ? -15.336 31.875 10.992 1 98.56 81 GLU A CA 1
ATOM 624 C C . GLU A 1 81 ? -14.805 33.219 11.445 1 98.56 81 GLU A C 1
ATOM 626 O O . GLU A 1 81 ? -15.141 34.25 10.852 1 98.56 81 GLU A O 1
ATOM 631 N N . ARG A 1 82 ? -14.062 33.156 12.477 1 98.12 82 ARG A N 1
ATOM 632 C CA . ARG A 1 82 ? -13.391 34.344 12.945 1 98.12 82 ARG A CA 1
ATOM 633 C C . ARG A 1 82 ? -12.547 34.969 11.836 1 98.12 82 ARG A C 1
ATOM 635 O O . ARG A 1 82 ? -12.617 36.188 11.602 1 98.12 82 ARG A O 1
ATOM 642 N N . ASP A 1 83 ? -11.734 34.188 11.148 1 98.38 83 ASP A N 1
ATOM 643 C CA . ASP A 1 83 ? -10.898 34.656 10.062 1 98.38 83 ASP A CA 1
ATOM 644 C C . ASP A 1 83 ? -11.734 35.344 8.977 1 98.38 83 ASP A C 1
ATOM 646 O O . ASP A 1 83 ? -11.328 36.375 8.422 1 98.38 83 ASP A O 1
ATOM 650 N N . TYR A 1 84 ? -12.828 34.719 8.633 1 98.62 84 TYR A N 1
ATOM 651 C CA . TYR A 1 84 ? -13.727 35.281 7.648 1 98.62 84 TYR A CA 1
ATOM 652 C C . TYR A 1 84 ? -14.164 36.688 8.07 1 98.62 84 TYR A C 1
ATOM 654 O O . TYR A 1 84 ? -14.133 37.625 7.27 1 98.62 84 TYR A O 1
ATOM 662 N N . ARG A 1 85 ? -14.547 36.875 9.336 1 98.06 85 ARG A N 1
ATOM 663 C CA . ARG A 1 85 ? -14.977 38.188 9.836 1 98.06 85 ARG A CA 1
ATOM 664 C C . ARG A 1 85 ? -13.836 39.188 9.773 1 98.06 85 ARG A C 1
ATOM 666 O O . ARG A 1 85 ? -14.055 40.375 9.453 1 98.06 85 ARG A O 1
ATOM 673 N N . LEU A 1 86 ? -12.672 38.719 10 1 98.06 86 LEU A N 1
ATOM 674 C CA . LEU A 1 86 ? -11.508 39.625 10.07 1 98.06 86 LEU A CA 1
ATOM 675 C C . LEU A 1 86 ? -11.055 40.031 8.68 1 98.06 86 LEU A C 1
ATOM 677 O O . LEU A 1 86 ? -10.609 41.156 8.477 1 98.06 86 LEU A O 1
ATOM 681 N N . PHE A 1 87 ? -11.211 39.125 7.645 1 98.38 87 PHE A N 1
ATOM 682 C CA . PHE A 1 87 ? -10.438 39.312 6.422 1 98.38 87 PHE A CA 1
ATOM 683 C C . PHE A 1 87 ? -11.367 39.469 5.219 1 98.38 87 PHE A C 1
ATOM 685 O O . PHE A 1 87 ? -10.906 39.719 4.102 1 98.38 87 PHE A O 1
ATOM 692 N N . LYS A 1 88 ? -12.703 39.25 5.168 1 96.44 88 LYS A N 1
ATOM 693 C CA . LYS A 1 88 ? -13.633 39.281 4.039 1 96.44 88 LYS A CA 1
ATOM 694 C C . LYS A 1 88 ? -13.469 40.562 3.221 1 96.44 88 LYS A C 1
ATOM 696 O O . LYS A 1 88 ? -13.672 40.531 2.004 1 96.44 88 LYS A O 1
ATOM 701 N N . ASP A 1 89 ? -13.062 41.625 3.664 1 95.5 89 ASP A N 1
ATOM 702 C CA . ASP A 1 89 ? -12.875 42.844 2.914 1 95.5 89 ASP A CA 1
ATOM 703 C C . ASP A 1 89 ? -11.453 43.375 3.068 1 95.5 89 ASP A C 1
ATOM 705 O O . ASP A 1 89 ? -11.203 44.562 2.867 1 95.5 89 ASP A O 1
ATOM 709 N N . LYS A 1 90 ? -10.586 42.438 3.391 1 97.88 90 LYS A N 1
ATOM 710 C CA . LYS A 1 90 ? -9.234 42.875 3.709 1 97.88 90 LYS A CA 1
ATOM 711 C C . LYS A 1 90 ? -8.203 42.094 2.893 1 97.88 90 LYS A C 1
ATOM 713 O O . LYS A 1 90 ? -6.996 42.25 3.107 1 97.88 90 LYS A O 1
ATOM 718 N N . THR A 1 91 ? -8.633 41.312 1.879 1 98.62 91 THR A N 1
ATOM 719 C CA . THR A 1 91 ? -7.66 40.5 1.148 1 98.62 91 THR A CA 1
ATOM 720 C C . THR A 1 91 ? -8.195 40.125 -0.231 1 98.62 91 THR A C 1
ATOM 722 O O . THR A 1 91 ? -9.406 40.094 -0.442 1 98.62 91 THR A O 1
ATOM 725 N N . ARG A 1 92 ? -7.273 39.875 -1.165 1 98.44 92 ARG A N 1
ATOM 726 C CA . ARG A 1 92 ? -7.609 39.375 -2.5 1 98.44 92 ARG A CA 1
ATOM 727 C C . ARG A 1 92 ? -7.613 37.844 -2.549 1 98.44 92 ARG A C 1
ATOM 729 O O . ARG A 1 92 ? -8.164 37.25 -3.475 1 98.44 92 ARG A O 1
ATOM 736 N N . GLN A 1 93 ? -7 37.219 -1.584 1 98.81 93 GLN A N 1
ATOM 737 C CA . GLN A 1 93 ? -6.891 35.781 -1.511 1 98.81 93 GLN A CA 1
ATOM 738 C C . GLN A 1 93 ? -6.715 35.312 -0.068 1 98.81 93 GLN A C 1
ATOM 740 O O . GLN A 1 93 ? -5.871 35.844 0.662 1 98.81 93 GLN A O 1
ATOM 745 N N . TYR A 1 94 ? -7.539 34.344 0.352 1 98.88 94 TYR A N 1
ATOM 746 C CA . TYR A 1 94 ? -7.418 33.688 1.635 1 98.88 94 TYR A CA 1
ATOM 747 C C . TYR A 1 94 ? -7.047 32.219 1.439 1 98.88 94 TYR A C 1
ATOM 749 O O . TYR A 1 94 ? -7.855 31.422 0.955 1 98.88 94 TYR A O 1
ATOM 757 N N . ILE A 1 95 ? -5.801 31.859 1.802 1 98.88 95 ILE A N 1
ATOM 758 C CA . ILE A 1 95 ? -5.328 30.484 1.629 1 98.88 95 ILE A CA 1
ATOM 759 C C . ILE A 1 95 ? -5.434 29.734 2.953 1 98.88 95 ILE A C 1
ATOM 761 O O . ILE A 1 95 ? -4.801 30.109 3.941 1 98.88 95 ILE A O 1
ATOM 765 N N . TYR A 1 96 ? -6.246 28.703 2.961 1 98.81 96 TYR A N 1
ATOM 766 C CA . TYR A 1 96 ? -6.453 27.875 4.141 1 98.81 96 TYR A CA 1
ATOM 767 C C . TYR A 1 96 ? -5.625 26.594 4.055 1 98.81 96 TYR A C 1
ATOM 769 O O . TYR A 1 96 ? -5.734 25.844 3.088 1 98.81 96 TYR A O 1
ATOM 777 N N . THR A 1 97 ? -4.797 26.344 5.059 1 98.31 97 THR A N 1
ATOM 778 C CA . THR A 1 97 ? -4.012 25.125 5.117 1 98.31 97 THR A CA 1
ATOM 779 C C . THR A 1 97 ? -4.801 24.016 5.805 1 98.31 97 THR A C 1
ATOM 781 O O . THR A 1 97 ? -4.832 23.922 7.031 1 98.31 97 THR A O 1
ATOM 784 N N . SER A 1 98 ? -5.395 23.203 5.047 1 98.5 98 SER A N 1
ATOM 785 C CA . SER A 1 98 ? -6.105 22.016 5.512 1 98.5 98 SER A CA 1
ATOM 786 C C . SER A 1 98 ? -5.164 20.828 5.664 1 98.5 98 SER A C 1
ATOM 788 O O . SER A 1 98 ? -4.062 20.969 6.199 1 98.5 98 SER A O 1
ATOM 790 N N . SER A 1 99 ? -5.645 19.641 5.309 1 98.19 99 SER A N 1
ATOM 791 C CA . SER A 1 99 ? -4.855 18.438 5.496 1 98.19 99 SER A CA 1
ATOM 792 C C . SER A 1 99 ? -5.289 17.328 4.527 1 98.19 99 SER A C 1
ATOM 794 O O . SER A 1 99 ? -6.48 17.172 4.266 1 98.19 99 SER A O 1
ATOM 796 N N . ALA A 1 100 ? -4.285 16.594 4.094 1 98.06 100 ALA A N 1
ATOM 797 C CA . ALA A 1 100 ? -4.598 15.438 3.264 1 98.06 100 ALA A CA 1
ATOM 798 C C . ALA A 1 100 ? -5.324 14.367 4.07 1 98.06 100 ALA A C 1
ATOM 800 O O . ALA A 1 100 ? -5.961 13.477 3.5 1 98.06 100 ALA A O 1
ATOM 801 N N . SER A 1 101 ? -5.242 14.375 5.387 1 98.06 101 SER A N 1
ATOM 802 C CA . SER A 1 101 ? -5.938 13.391 6.207 1 98.06 101 SER A CA 1
ATOM 803 C C . SER A 1 101 ? -7.453 13.547 6.098 1 98.06 101 SER A C 1
ATOM 805 O O . SER A 1 101 ? -8.203 12.664 6.512 1 98.06 101 SER A O 1
ATOM 807 N N . ALA A 1 102 ? -7.883 14.641 5.512 1 98.5 102 ALA A N 1
ATOM 808 C CA . ALA A 1 102 ? -9.305 14.906 5.336 1 98.5 102 ALA A CA 1
ATOM 809 C C . ALA A 1 102 ? -9.914 13.984 4.285 1 98.5 102 ALA A C 1
ATOM 811 O O . ALA A 1 102 ? -11.133 13.805 4.238 1 98.5 102 ALA A O 1
ATOM 812 N N . TYR A 1 103 ? -9.117 13.484 3.359 1 98.5 103 TYR A N 1
ATOM 813 C CA . TYR A 1 103 ? -9.625 12.586 2.328 1 98.5 103 TYR A CA 1
ATOM 814 C C . TYR A 1 103 ? -10.281 11.352 2.949 1 98.5 103 TYR A C 1
ATOM 816 O O . TYR A 1 103 ? -9.914 10.938 4.051 1 98.5 103 TYR A O 1
ATOM 824 N N . HIS A 1 104 ? -11.148 10.789 2.305 1 96.62 104 HIS A N 1
ATOM 825 C CA . HIS A 1 104 ? -12.047 9.789 2.879 1 96.62 104 HIS A CA 1
ATOM 826 C C . HIS A 1 104 ? -11.281 8.555 3.33 1 96.62 104 HIS A C 1
ATOM 828 O O . HIS A 1 104 ? -10.328 8.133 2.676 1 96.62 104 HIS A O 1
ATOM 834 N N . LYS A 1 105 ? -11.594 8.047 4.426 1 94.94 105 LYS A N 1
ATOM 835 C CA . LYS A 1 105 ? -11.141 6.793 5.012 1 94.94 105 LYS A CA 1
ATOM 836 C C . LYS A 1 105 ? -12.312 5.852 5.281 1 94.94 105 LYS A C 1
ATOM 838 O O . LYS A 1 105 ? -13.359 6.281 5.773 1 94.94 105 LYS A O 1
ATOM 843 N N . PRO A 1 106 ? -12.141 4.512 5.012 1 94 106 PRO A N 1
ATOM 844 C CA . PRO A 1 106 ? -11.047 3.973 4.207 1 94 106 PRO A CA 1
ATOM 845 C C . PRO A 1 106 ? -11.047 4.5 2.771 1 94 106 PRO A C 1
ATOM 847 O O . PRO A 1 106 ? -12.117 4.793 2.221 1 94 106 PRO A O 1
ATOM 850 N N . ALA A 1 107 ? -9.906 4.633 2.225 1 94 107 ALA A N 1
ATOM 851 C CA . ALA A 1 107 ? -9.781 5.137 0.861 1 94 107 ALA A CA 1
ATOM 852 C C . ALA A 1 107 ? -10.391 4.164 -0.143 1 94 107 ALA A C 1
ATOM 854 O O . ALA A 1 107 ? -10.219 2.947 -0.018 1 94 107 ALA A O 1
ATOM 855 N N . ALA A 1 108 ? -11.07 4.715 -1.122 1 94.81 108 ALA A N 1
ATOM 856 C CA . ALA A 1 108 ? -11.609 3.895 -2.205 1 94.81 108 ALA A CA 1
ATOM 857 C C . ALA A 1 108 ? -10.508 3.477 -3.174 1 94.81 108 ALA A C 1
ATOM 859 O O . ALA A 1 108 ? -10.555 2.385 -3.746 1 94.81 108 ALA A O 1
ATOM 860 N N . SER A 1 109 ? -9.594 4.32 -3.389 1 96.94 109 SER A N 1
ATOM 861 C CA . SER A 1 109 ? -8.422 4.113 -4.234 1 96.94 109 SER A CA 1
ATOM 862 C C . SER A 1 109 ? -7.145 4.57 -3.533 1 96.94 109 SER A C 1
ATOM 864 O O . SER A 1 109 ? -7.172 5.512 -2.736 1 96.94 109 SER A O 1
ATOM 866 N N . PHE A 1 110 ? -6.055 3.828 -3.838 1 97.94 110 PHE A N 1
ATOM 867 C CA . PHE A 1 110 ? -4.781 4.254 -3.268 1 97.94 110 PHE A CA 1
ATOM 868 C C . PHE A 1 110 ? -4.281 5.523 -3.943 1 97.94 110 PHE A C 1
ATOM 870 O O . PHE A 1 110 ? -3.373 6.188 -3.438 1 97.94 110 PHE A O 1
ATOM 877 N N . VAL A 1 111 ? -4.805 5.844 -5.148 1 98.25 111 VAL A N 1
ATOM 878 C CA . VAL A 1 111 ? -4.473 7.082 -5.848 1 98.25 111 VAL A CA 1
ATOM 879 C C . VAL A 1 111 ? -5.391 8.203 -5.371 1 98.25 111 VAL A C 1
ATOM 881 O O . VAL A 1 111 ? -6.609 8.133 -5.543 1 98.25 111 VAL A O 1
ATOM 884 N N . ILE A 1 112 ? -4.82 9.266 -4.812 1 98.56 112 ILE A N 1
ATOM 885 C CA . ILE A 1 112 ? -5.574 10.375 -4.242 1 98.56 112 ILE A CA 1
ATOM 886 C C . ILE A 1 112 ? -5.445 11.602 -5.137 1 98.56 112 ILE A C 1
ATOM 888 O O . ILE A 1 112 ? -4.344 11.945 -5.578 1 98.56 112 ILE A O 1
ATOM 892 N N . THR A 1 113 ? -6.512 12.195 -5.484 1 98.19 113 THR A N 1
ATOM 893 C CA . THR A 1 113 ? -6.574 13.484 -6.164 1 98.19 113 THR A CA 1
ATOM 894 C C . THR A 1 113 ? -7.395 14.484 -5.352 1 98.19 113 THR A C 1
ATOM 896 O O . THR A 1 113 ? -7.988 14.125 -4.332 1 98.19 113 THR A O 1
ATOM 899 N N . GLU A 1 114 ? -7.434 15.75 -5.793 1 98.19 114 GLU A N 1
ATOM 900 C CA . GLU A 1 114 ? -8.234 16.75 -5.102 1 98.19 114 GLU A CA 1
ATOM 901 C C . GLU A 1 114 ? -9.727 16.453 -5.234 1 98.19 114 GLU A C 1
ATOM 903 O O . GLU A 1 114 ? -10.539 17.031 -4.516 1 98.19 114 GLU A O 1
ATOM 908 N N . GLY A 1 115 ? -10.047 15.602 -6.188 1 97.44 115 GLY A N 1
ATOM 909 C CA . GLY A 1 115 ? -11.438 15.195 -6.367 1 97.44 115 GLY A CA 1
ATOM 910 C C . GLY A 1 115 ? -11.859 14.094 -5.414 1 97.44 115 GLY A C 1
ATOM 911 O O . GLY A 1 115 ? -13.047 13.773 -5.324 1 97.44 115 GLY A O 1
ATOM 912 N N . THR A 1 116 ? -10.938 13.422 -4.668 1 97.94 116 THR A N 1
ATOM 913 C CA . THR A 1 116 ? -11.281 12.422 -3.664 1 97.94 116 THR A CA 1
ATOM 914 C C . THR A 1 116 ? -12.188 13.023 -2.59 1 97.94 116 THR A C 1
ATOM 916 O O . THR A 1 116 ? -11.953 14.141 -2.125 1 97.94 116 THR A O 1
ATOM 919 N N . ALA A 1 117 ? -13.227 12.305 -2.225 1 97.44 117 ALA A N 1
ATOM 920 C CA . ALA A 1 117 ? -14.195 12.797 -1.248 1 97.44 117 ALA A CA 1
ATOM 921 C C . ALA A 1 117 ? -13.539 13.031 0.107 1 97.44 117 ALA A C 1
ATOM 923 O O . ALA A 1 117 ? -12.508 12.438 0.417 1 97.44 117 ALA A O 1
ATOM 924 N N . LEU A 1 118 ? -14.125 13.898 0.84 1 98.44 118 LEU A N 1
ATOM 925 C CA . LEU A 1 118 ? -13.641 14.18 2.189 1 98.44 118 LEU A CA 1
ATOM 926 C C . LEU A 1 118 ? -14.531 13.508 3.232 1 98.44 118 LEU A C 1
ATOM 928 O O . LEU A 1 118 ? -15.727 13.812 3.324 1 98.44 118 LEU A O 1
ATOM 932 N N . ALA A 1 119 ? -14.008 12.609 3.963 1 98.5 119 ALA A N 1
ATOM 933 C CA . ALA A 1 119 ? -14.68 11.875 5.031 1 98.5 119 ALA A CA 1
ATOM 934 C C . ALA A 1 119 ? -13.688 11.047 5.84 1 98.5 119 ALA A C 1
ATOM 936 O O . ALA A 1 119 ? -13.023 10.156 5.297 1 98.5 119 ALA A O 1
ATOM 937 N N . ASN A 1 120 ? -13.539 11.359 7.09 1 98.38 120 ASN A N 1
ATOM 938 C CA . ASN A 1 120 ? -12.633 10.609 7.957 1 98.38 120 ASN A CA 1
ATOM 939 C C . ASN A 1 120 ? -13.273 10.297 9.305 1 98.38 120 ASN A C 1
ATOM 941 O O . ASN A 1 120 ? -13.234 11.117 10.219 1 98.38 120 ASN A O 1
ATOM 945 N N . PRO A 1 121 ? -13.836 9.18 9.453 1 98.19 121 PRO A N 1
ATOM 946 C CA . PRO A 1 121 ? -14.523 8.859 10.703 1 98.19 121 PRO A CA 1
ATOM 947 C C . PRO A 1 121 ? -13.562 8.562 11.852 1 98.19 121 PRO A C 1
ATOM 949 O O . PRO A 1 121 ? -13.977 8.469 13.008 1 98.19 121 PRO A O 1
ATOM 952 N N . HIS A 1 122 ? -12.328 8.484 11.617 1 98.25 122 HIS A N 1
ATOM 953 C CA . HIS A 1 122 ? -11.375 7.977 12.602 1 98.25 122 HIS A CA 1
ATOM 954 C C . HIS A 1 122 ? -10.68 9.117 13.328 1 98.25 122 HIS A C 1
ATOM 956 O O . HIS A 1 122 ? -10.109 8.922 14.406 1 98.25 122 HIS A O 1
ATOM 962 N N . TRP A 1 123 ? -10.688 10.367 12.703 1 98.12 123 TRP A N 1
ATOM 963 C CA . TRP A 1 123 ? -9.852 11.43 13.258 1 98.12 123 TRP A CA 1
ATOM 964 C C . TRP A 1 123 ? -10.641 12.727 13.375 1 98.12 123 TRP A C 1
ATOM 966 O O . TRP A 1 123 ? -11 13.336 12.359 1 98.12 123 TRP A O 1
ATOM 976 N N . GLU A 1 124 ? -10.781 13.156 14.555 1 98.06 124 GLU A N 1
ATOM 977 C CA . GLU A 1 124 ? -11.484 14.414 14.812 1 98.06 124 GLU A CA 1
ATOM 978 C C . GLU A 1 124 ? -10.781 15.586 14.141 1 98.06 124 GLU A C 1
ATOM 980 O O . GLU A 1 124 ? -11.438 16.484 13.609 1 98.06 124 GLU A O 1
ATOM 985 N N . TYR A 1 125 ? -9.461 15.609 14.219 1 97.5 125 TYR A N 1
ATOM 986 C CA . TYR A 1 125 ? -8.672 16.625 13.531 1 97.5 125 TYR A CA 1
ATOM 987 C C . TYR A 1 125 ? -9.109 16.766 12.078 1 97.5 125 TYR A C 1
ATOM 989 O O . TYR A 1 125 ? -9.336 17.875 11.594 1 97.5 125 TYR A O 1
ATOM 997 N N . SER A 1 126 ? -9.242 15.633 11.359 1 98.5 126 SER A N 1
ATOM 998 C CA . SER A 1 126 ? -9.625 15.609 9.953 1 98.5 126 SER A CA 1
ATOM 999 C C . SER A 1 126 ? -11.055 16.109 9.758 1 98.5 126 SER A C 1
ATOM 1001 O O . SER A 1 126 ? -11.328 16.859 8.82 1 98.5 126 SER A O 1
ATOM 1003 N N . ARG A 1 127 ? -11.938 15.719 10.617 1 98.69 127 ARG A N 1
ATOM 1004 C CA . ARG A 1 127 ? -13.328 16.172 10.531 1 98.69 127 ARG A CA 1
ATOM 1005 C C . ARG A 1 127 ? -13.422 17.688 10.734 1 98.69 127 ARG A C 1
ATOM 1007 O O . ARG A 1 127 ? -14.234 18.359 10.094 1 98.69 127 ARG A O 1
ATOM 1014 N N . ASN A 1 128 ? -12.648 18.172 11.633 1 98.75 128 ASN A N 1
ATOM 1015 C CA . ASN A 1 128 ? -12.602 19.625 11.836 1 98.75 128 ASN A CA 1
ATOM 1016 C C . ASN A 1 128 ? -12.086 20.344 10.602 1 98.75 128 ASN A C 1
ATOM 1018 O O . ASN A 1 128 ? -12.641 21.375 10.203 1 98.75 128 ASN A O 1
ATOM 1022 N N . LYS A 1 129 ? -11.055 19.828 10.008 1 98.75 129 LYS A N 1
ATOM 1023 C CA . LYS A 1 129 ? -10.547 20.438 8.789 1 98.75 129 LYS A CA 1
ATOM 1024 C C . LYS A 1 129 ? -11.594 20.406 7.676 1 98.75 129 LYS A C 1
ATOM 1026 O O . LYS A 1 129 ? -11.727 21.359 6.914 1 98.75 129 LYS A O 1
ATOM 1031 N N . ILE A 1 130 ? -12.32 19.328 7.559 1 98.88 130 ILE A N 1
ATOM 1032 C CA . ILE A 1 130 ? -13.398 19.219 6.574 1 98.88 130 ILE A CA 1
ATOM 1033 C C . ILE A 1 130 ? -14.438 20.297 6.828 1 98.88 130 ILE A C 1
ATOM 1035 O O . ILE A 1 130 ? -14.867 20.984 5.898 1 98.88 130 ILE A O 1
ATOM 1039 N N . ALA A 1 131 ? -14.797 20.453 8.07 1 98.81 131 ALA A N 1
ATOM 1040 C CA . ALA A 1 131 ? -15.781 21.469 8.438 1 98.81 131 ALA A CA 1
ATOM 1041 C C . ALA A 1 131 ? -15.297 22.875 8.062 1 98.81 131 ALA A C 1
ATOM 1043 O O . ALA A 1 131 ? -16.078 23.703 7.602 1 98.81 131 ALA A O 1
ATOM 1044 N N . CYS A 1 132 ? -14.047 23.156 8.281 1 98.88 132 CYS A N 1
ATOM 1045 C CA . CYS A 1 132 ? -13.453 24.422 7.898 1 98.88 132 CYS A CA 1
ATOM 1046 C C . CYS A 1 132 ? -13.547 24.641 6.391 1 98.88 132 CYS A C 1
ATOM 1048 O O . CYS A 1 132 ? -13.953 25.703 5.934 1 98.88 132 CYS A O 1
ATOM 1050 N N . GLU A 1 133 ? -13.172 23.625 5.617 1 98.88 133 GLU A N 1
ATOM 1051 C CA . GLU A 1 133 ? -13.242 23.734 4.164 1 98.88 133 GLU A CA 1
ATOM 1052 C C . GLU A 1 133 ? -14.672 24.016 3.697 1 98.88 133 GLU A C 1
ATOM 1054 O O . GLU A 1 133 ? -14.883 24.844 2.812 1 98.88 133 GLU A O 1
ATOM 1059 N N . GLU A 1 134 ? -15.609 23.281 4.281 1 98.75 134 GLU A N 1
ATOM 1060 C CA . GLU A 1 134 ? -17 23.453 3.891 1 98.75 134 GLU A CA 1
ATOM 1061 C C . GLU A 1 134 ? -17.484 24.875 4.145 1 98.75 134 GLU A C 1
ATOM 1063 O O . GLU A 1 134 ? -18.141 25.469 3.293 1 98.75 134 GLU A O 1
ATOM 1068 N N . PHE A 1 135 ? -17.156 25.375 5.273 1 98.88 135 PHE A N 1
ATOM 1069 C CA . PHE A 1 135 ? -17.531 26.734 5.605 1 98.88 135 PHE A CA 1
ATOM 1070 C C . PHE A 1 135 ? -16.922 27.719 4.609 1 98.88 135 PHE A C 1
ATOM 1072 O O . PHE A 1 135 ? -17.625 28.578 4.07 1 98.88 135 PHE A O 1
ATOM 1079 N N . LEU A 1 136 ? -15.656 27.594 4.359 1 98.88 136 LEU A N 1
ATOM 1080 C CA . LEU A 1 136 ? -14.938 28.531 3.496 1 98.88 136 LEU A CA 1
ATOM 1081 C C . LEU A 1 136 ? -15.461 28.469 2.066 1 98.88 136 LEU A C 1
ATOM 1083 O O . LEU A 1 136 ? -15.641 29.5 1.418 1 98.88 136 LEU A O 1
ATOM 1087 N N . MET A 1 137 ? -15.703 27.266 1.634 1 98.69 137 MET A N 1
ATOM 1088 C CA . MET A 1 137 ? -16.203 27.125 0.268 1 98.69 137 MET A CA 1
ATOM 1089 C C . MET A 1 137 ? -17.625 27.656 0.146 1 98.69 137 MET A C 1
ATOM 1091 O O . MET A 1 137 ? -18 28.172 -0.902 1 98.69 137 MET A O 1
ATOM 1095 N N . ASP A 1 138 ? -18.406 27.484 1.214 1 98.75 138 ASP A N 1
ATOM 1096 C CA . ASP A 1 138 ? -19.719 28.109 1.238 1 98.75 138 ASP A CA 1
ATOM 1097 C C . ASP A 1 138 ? -19.609 29.625 1.086 1 98.75 138 ASP A C 1
ATOM 1099 O O . ASP A 1 138 ? -20.344 30.234 0.311 1 98.75 138 ASP A O 1
ATOM 1103 N N . LYS A 1 139 ? -18.688 30.281 1.809 1 98.81 139 LYS A N 1
ATOM 1104 C CA . LYS A 1 139 ? -18.484 31.734 1.732 1 98.81 139 LYS A CA 1
ATOM 1105 C C . LYS A 1 139 ? -17.953 32.125 0.358 1 98.81 139 LYS A C 1
ATOM 1107 O O . LYS A 1 139 ? -18.266 33.219 -0.134 1 98.81 139 LYS A O 1
ATOM 1112 N N . TYR A 1 140 ? -17.172 31.266 -0.284 1 98.62 140 TYR A N 1
ATOM 1113 C CA . TYR A 1 140 ? -16.734 31.516 -1.652 1 98.62 140 TYR A CA 1
ATOM 1114 C C . TYR A 1 140 ? -17.906 31.531 -2.615 1 98.62 140 TYR A C 1
ATOM 1116 O O . TYR A 1 140 ? -18.078 32.469 -3.393 1 98.62 140 TYR A O 1
ATOM 1124 N N . ARG A 1 141 ? -18.75 30.547 -2.521 1 98.44 141 ARG A N 1
ATOM 1125 C CA . ARG A 1 141 ? -19.844 30.359 -3.465 1 98.44 141 ARG A CA 1
ATOM 1126 C C . ARG A 1 141 ? -20.906 31.438 -3.316 1 98.44 141 ARG A C 1
ATOM 1128 O O . ARG A 1 141 ? -21.469 31.906 -4.309 1 98.44 141 ARG A O 1
ATOM 1135 N N . ASN A 1 142 ? -21.109 31.812 -2.09 1 98.31 142 ASN A N 1
ATOM 1136 C CA . ASN A 1 142 ? -22.297 32.625 -1.832 1 98.31 142 ASN A CA 1
ATOM 1137 C C . ASN A 1 142 ? -21.922 34.094 -1.634 1 98.31 142 ASN A C 1
ATOM 1139 O O . ASN A 1 142 ? -22.766 34.969 -1.808 1 98.31 142 ASN A O 1
ATOM 1143 N N . GLU A 1 143 ? -20.672 34.375 -1.216 1 98.44 143 GLU A N 1
ATOM 1144 C CA . GLU A 1 143 ? -20.328 35.75 -0.885 1 98.44 143 GLU A CA 1
ATOM 1145 C C . GLU A 1 143 ? -19.078 36.188 -1.635 1 98.44 143 GLU A C 1
ATOM 1147 O O . GLU A 1 143 ? -18.625 37.344 -1.478 1 98.44 143 GLU A O 1
ATOM 1152 N N . GLY A 1 144 ? -18.484 35.281 -2.377 1 98.06 144 GLY A N 1
ATOM 1153 C CA . GLY A 1 144 ? -17.328 35.656 -3.182 1 98.06 144 GLY A CA 1
ATOM 1154 C C . GLY A 1 144 ? -16.062 35.75 -2.371 1 98.06 144 GLY A C 1
ATOM 1155 O O . GLY A 1 144 ? -15.094 36.406 -2.809 1 98.06 144 GLY A O 1
ATOM 1156 N N . PHE A 1 145 ? -16.031 35.281 -1.138 1 98.62 145 PHE A N 1
ATOM 1157 C CA . PHE A 1 145 ? -14.789 35.25 -0.362 1 98.62 145 PHE A CA 1
ATOM 1158 C C . PHE A 1 145 ? -13.703 34.469 -1.103 1 98.62 145 PHE A C 1
ATOM 1160 O O . PHE A 1 145 ? -13.922 33.344 -1.508 1 98.62 145 PHE A O 1
ATOM 1167 N N . PRO A 1 146 ? -12.531 35.031 -1.438 1 98.75 146 PRO A N 1
ATOM 1168 C CA . PRO A 1 146 ? -11.555 34.438 -2.361 1 98.75 146 PRO A CA 1
ATOM 1169 C C . PRO A 1 146 ? -10.695 33.375 -1.709 1 98.75 146 PRO A C 1
ATOM 1171 O O . PRO A 1 146 ? -9.516 33.594 -1.406 1 98.75 146 PRO A O 1
ATOM 1174 N N . VAL A 1 147 ? -11.195 32.188 -1.693 1 98.81 147 VAL A N 1
ATOM 1175 C CA . VAL A 1 147 ? -10.633 31.078 -0.912 1 98.81 147 VAL A CA 1
ATOM 1176 C C . VAL A 1 147 ? -9.766 30.203 -1.81 1 98.81 147 VAL A C 1
ATOM 1178 O O . VAL A 1 147 ? -10.133 29.906 -2.951 1 98.81 147 VAL A O 1
ATOM 1181 N N . THR A 1 148 ? -8.625 29.812 -1.345 1 98.88 148 THR A N 1
ATOM 1182 C CA . THR A 1 148 ? -7.809 28.703 -1.847 1 98.88 148 THR A CA 1
ATOM 1183 C C . THR A 1 148 ? -7.52 27.703 -0.738 1 98.88 148 THR A C 1
ATOM 1185 O O . THR A 1 148 ? -7.094 28.078 0.355 1 98.88 148 THR A O 1
ATOM 1188 N N . ILE A 1 149 ? -7.824 26.422 -0.971 1 98.88 149 ILE A N 1
ATOM 1189 C CA . ILE A 1 149 ? -7.562 25.375 0.01 1 98.88 149 ILE A CA 1
ATOM 1190 C C . ILE A 1 149 ? -6.281 24.641 -0.359 1 98.88 149 ILE A C 1
ATOM 1192 O O . ILE A 1 149 ? -6.07 24.281 -1.523 1 98.88 149 ILE A O 1
ATOM 1196 N N . VAL A 1 150 ? -5.426 24.438 0.6 1 98.88 150 VAL A N 1
ATOM 1197 C CA . VAL A 1 150 ? -4.203 23.656 0.421 1 98.88 150 VAL A CA 1
ATOM 1198 C C . VAL A 1 150 ? -4.215 22.469 1.367 1 98.88 150 VAL A C 1
ATOM 1200 O O . VAL A 1 150 ? -4.484 22.609 2.562 1 98.88 150 VAL A O 1
ATOM 1203 N N . ARG A 1 151 ? -3.959 21.281 0.847 1 98.81 151 ARG A N 1
ATOM 1204 C CA . ARG A 1 151 ? -3.926 20.062 1.634 1 98.81 151 ARG A CA 1
ATOM 1205 C C . ARG A 1 151 ? -2.533 19.438 1.624 1 98.81 151 ARG A C 1
ATOM 1207 O O . ARG A 1 151 ? -2.197 18.672 0.72 1 98.81 151 ARG A O 1
ATOM 1214 N N . PRO A 1 152 ? -1.701 19.734 2.611 1 98 152 PRO A N 1
ATOM 1215 C CA . PRO A 1 152 ? -0.394 19.078 2.734 1 98 152 PRO A CA 1
ATOM 1216 C C . PRO A 1 152 ? -0.493 17.641 3.244 1 98 152 PRO A C 1
ATOM 1218 O O . PRO A 1 152 ? -1.506 17.266 3.838 1 98 152 PRO A O 1
ATOM 1221 N N . SER A 1 153 ? 0.519 16.891 2.98 1 95.81 153 SER A N 1
ATOM 1222 C CA . SER A 1 153 ? 0.673 15.562 3.57 1 95.81 153 SER A CA 1
ATOM 1223 C C . SER A 1 153 ? 2.051 15.398 4.203 1 95.81 153 SER A C 1
ATOM 1225 O O . SER A 1 153 ? 3.068 15.445 3.51 1 95.81 153 SER A O 1
ATOM 1227 N N . HIS A 1 154 ? 2.15 15.133 5.426 1 97.12 154 HIS A N 1
ATOM 1228 C CA . HIS A 1 154 ? 3.318 14.812 6.238 1 97.12 154 HIS A CA 1
ATOM 1229 C C . HIS A 1 154 ? 4.523 15.656 5.824 1 97.12 154 HIS A C 1
ATOM 1231 O O . HIS A 1 154 ? 5.582 15.117 5.504 1 97.12 154 HIS A O 1
ATOM 1237 N N . THR A 1 155 ? 4.402 16.953 5.84 1 97.75 155 THR A N 1
ATOM 1238 C CA . THR A 1 155 ? 5.465 17.906 5.566 1 97.75 155 THR A CA 1
ATOM 1239 C C . THR A 1 155 ? 6.406 18.031 6.758 1 97.75 155 THR A C 1
ATOM 1241 O O . THR A 1 155 ? 5.961 18.172 7.898 1 97.75 155 THR A O 1
ATOM 1244 N N . TYR A 1 156 ? 7.719 17.906 6.512 1 97.56 156 TYR A N 1
ATOM 1245 C CA . TYR A 1 156 ? 8.703 17.938 7.59 1 97.56 156 TYR A CA 1
ATOM 1246 C C . TYR A 1 156 ? 9.836 18.891 7.258 1 97.56 156 TYR A C 1
ATOM 1248 O O . TYR A 1 156 ? 9.906 19.422 6.148 1 97.56 156 TYR A O 1
ATOM 1256 N N . ASP A 1 157 ? 10.57 19.281 8.25 1 96.62 157 ASP A N 1
ATOM 1257 C CA . ASP A 1 157 ? 11.734 20.156 8.086 1 96.62 157 ASP A CA 1
ATOM 1258 C C . ASP A 1 157 ? 12.938 19.625 8.852 1 96.62 157 ASP A C 1
ATOM 1260 O O . ASP A 1 157 ? 13.023 18.422 9.133 1 96.62 157 ASP A O 1
ATOM 1264 N N . GLU A 1 158 ? 13.898 20.453 9.062 1 96.06 158 GLU A N 1
ATOM 1265 C CA . GLU A 1 158 ? 15.188 20.031 9.609 1 96.06 158 GLU A CA 1
ATOM 1266 C C . GLU A 1 158 ? 15.078 19.719 11.102 1 96.06 158 GLU A C 1
ATOM 1268 O O . GLU A 1 158 ? 15.984 19.125 11.68 1 96.06 158 GLU A O 1
ATOM 1273 N N . ARG A 1 159 ? 14 20.016 11.719 1 95.06 159 ARG A N 1
ATOM 1274 C CA . ARG A 1 159 ? 13.922 19.953 13.172 1 95.06 159 ARG A CA 1
ATOM 1275 C C . ARG A 1 159 ? 13.359 18.609 13.625 1 95.06 159 ARG A C 1
ATOM 1277 O O . ARG A 1 159 ? 13.492 18.234 14.797 1 95.06 159 ARG A O 1
ATOM 1284 N N . ASN A 1 160 ? 12.648 17.906 12.711 1 94.62 160 ASN A N 1
ATOM 1285 C CA . ASN A 1 160 ? 12 16.641 13.062 1 94.62 160 ASN A CA 1
ATOM 1286 C C . ASN A 1 160 ? 12.133 15.617 11.945 1 94.62 160 ASN A C 1
ATOM 1288 O O . ASN A 1 160 ? 12.062 15.961 10.766 1 94.62 160 ASN A O 1
ATOM 1292 N N . ILE A 1 161 ? 12.305 14.367 12.344 1 97.06 161 ILE A N 1
ATOM 1293 C CA . ILE A 1 161 ? 12.352 13.258 11.391 1 97.06 161 ILE A CA 1
ATOM 1294 C C . ILE A 1 161 ? 11.016 12.523 11.383 1 97.06 161 ILE A C 1
ATOM 1296 O O . ILE A 1 161 ? 10.531 12.102 12.438 1 97.06 161 ILE A O 1
ATOM 1300 N N . PRO A 1 162 ? 10.398 12.344 10.211 1 97.75 162 PRO A N 1
ATOM 1301 C CA . PRO A 1 162 ? 9.102 11.664 10.141 1 97.75 162 PRO A CA 1
ATOM 1302 C C . PRO A 1 162 ? 9.18 10.195 10.555 1 97.75 162 PRO A C 1
ATOM 1304 O O . PRO A 1 162 ? 10.047 9.461 10.07 1 97.75 162 PRO A O 1
ATOM 1307 N N . VAL A 1 163 ? 8.359 9.734 11.461 1 98.31 163 VAL A N 1
ATOM 1308 C CA . VAL A 1 163 ? 8.18 8.336 11.836 1 98.31 163 VAL A CA 1
ATOM 1309 C C . VAL A 1 163 ? 6.695 8.016 11.961 1 98.31 163 VAL A C 1
ATOM 1311 O O . VAL A 1 163 ? 5.867 8.922 12.086 1 98.31 163 VAL A O 1
ATOM 1314 N N . GLY A 1 164 ? 6.332 6.762 11.844 1 98.06 164 GLY A N 1
ATOM 1315 C CA . GLY A 1 164 ? 4.938 6.348 11.883 1 98.06 164 GLY A CA 1
ATOM 1316 C C . GLY A 1 164 ? 4.359 6.309 13.281 1 98.06 164 GLY A C 1
ATOM 1317 O O . GLY A 1 164 ? 3.225 6.734 13.5 1 98.06 164 GLY A O 1
ATOM 1318 N N . VAL A 1 165 ? 5.109 5.855 14.266 1 98.62 165 VAL A N 1
ATOM 1319 C CA . VAL A 1 165 ? 4.668 5.668 15.641 1 98.62 165 VAL A CA 1
ATOM 1320 C C . VAL A 1 165 ? 5.594 6.438 16.594 1 98.62 165 VAL A C 1
ATOM 1322 O O . VAL A 1 165 ? 6.805 6.207 16.609 1 98.62 165 VAL A O 1
ATOM 1325 N N . HIS A 1 166 ? 5.047 7.352 17.312 1 97.81 166 HIS A N 1
ATOM 1326 C CA . HIS A 1 166 ? 5.809 8.07 18.328 1 97.81 166 HIS A CA 1
ATOM 1327 C C . HIS A 1 166 ? 4.906 8.539 19.469 1 97.81 166 HIS A C 1
ATOM 1329 O O . HIS A 1 166 ? 3.682 8.477 19.359 1 97.81 166 HIS A O 1
ATOM 1335 N N . GLY A 1 167 ? 5.484 8.883 20.547 1 96.56 167 GLY A N 1
ATOM 1336 C CA . GLY A 1 167 ? 4.758 9.375 21.719 1 96.56 167 GLY A CA 1
ATOM 1337 C C . GLY A 1 167 ? 4.434 10.852 21.625 1 96.56 167 GLY A C 1
ATOM 1338 O O . GLY A 1 167 ? 4.41 11.43 20.547 1 96.56 167 GLY A O 1
ATOM 1339 N N . SER A 1 168 ? 4.125 11.469 22.766 1 95.12 168 SER A N 1
ATOM 1340 C CA . SER A 1 168 ? 3.609 12.828 22.844 1 95.12 168 SER A CA 1
ATOM 1341 C C . SER A 1 168 ? 4.723 13.859 22.641 1 95.12 168 SER A C 1
ATOM 1343 O O . SER A 1 168 ? 4.449 15.039 22.422 1 95.12 168 SER A O 1
ATOM 1345 N N . LYS A 1 169 ? 5.941 13.391 22.672 1 94.75 169 LYS A N 1
ATOM 1346 C CA . LYS A 1 169 ? 7.035 14.359 22.625 1 94.75 169 LYS A CA 1
ATOM 1347 C C . LYS A 1 169 ? 7.734 14.328 21.281 1 94.75 169 LYS A C 1
ATOM 1349 O O . LYS A 1 169 ? 8.852 14.828 21.141 1 94.75 169 LYS A O 1
ATOM 1354 N N . GLY A 1 170 ? 7.141 13.641 20.312 1 94 170 GLY A N 1
ATOM 1355 C CA . GLY A 1 170 ? 7.676 13.695 18.969 1 94 170 GLY A CA 1
ATOM 1356 C C . GLY A 1 170 ? 8.531 12.492 18.609 1 94 170 GLY A C 1
ATOM 1357 O O . GLY A 1 170 ? 8.422 11.445 19.25 1 94 170 GLY A O 1
ATOM 1358 N N . SER A 1 171 ? 9.398 12.625 17.609 1 96.62 171 SER A N 1
ATOM 1359 C CA . SER A 1 171 ? 10.031 11.484 16.969 1 96.62 171 SER A CA 1
ATOM 1360 C C . SER A 1 171 ? 11.383 11.164 17.594 1 96.62 171 SER A C 1
ATOM 1362 O O . SER A 1 171 ? 11.945 10.102 17.359 1 96.62 171 SER A O 1
ATOM 1364 N N . TRP A 1 172 ? 11.898 12.039 18.406 1 97.88 172 TRP A N 1
ATOM 1365 C CA . TRP A 1 172 ? 13.273 11.891 18.875 1 97.88 172 TRP A CA 1
ATOM 1366 C C . TRP A 1 172 ? 13.461 10.57 19.609 1 97.88 172 TRP A C 1
ATOM 1368 O O . TRP A 1 172 ? 14.477 9.891 19.422 1 97.88 172 TRP A O 1
ATOM 1378 N N . GLN A 1 173 ? 12.492 10.203 20.469 1 98.31 173 GLN A N 1
ATOM 1379 C CA . GLN A 1 173 ? 12.648 8.977 21.25 1 98.31 173 GLN A CA 1
ATOM 1380 C C . GLN A 1 173 ? 12.789 7.762 20.344 1 98.31 173 GLN A C 1
ATOM 1382 O O . GLN A 1 173 ? 13.453 6.789 20.703 1 98.31 173 GLN A O 1
ATOM 1387 N N . VAL A 1 174 ? 12.156 7.762 19.203 1 98.69 174 VAL A N 1
ATOM 1388 C CA . VAL A 1 174 ? 12.266 6.672 18.25 1 98.69 174 VAL A CA 1
ATOM 1389 C C . VAL A 1 174 ? 13.68 6.613 17.688 1 98.69 174 VAL A C 1
ATOM 1391 O O . VAL A 1 174 ? 14.266 5.531 17.578 1 98.69 174 VAL A O 1
ATOM 1394 N N . ILE A 1 175 ? 14.242 7.777 17.328 1 98.44 175 ILE A N 1
ATOM 1395 C CA . ILE A 1 175 ? 15.609 7.875 16.828 1 98.44 175 ILE A CA 1
ATOM 1396 C C . ILE A 1 175 ? 16.594 7.371 17.875 1 98.44 175 ILE A C 1
ATOM 1398 O O . ILE A 1 175 ? 17.516 6.621 17.562 1 98.44 175 ILE A O 1
ATOM 1402 N N . LYS A 1 176 ? 16.312 7.816 19.078 1 98.25 176 LYS A N 1
ATOM 1403 C CA . LYS A 1 176 ? 17.156 7.398 20.188 1 98.25 176 LYS A CA 1
ATOM 1404 C C . LYS A 1 176 ? 17.125 5.879 20.359 1 98.25 176 LYS A C 1
ATOM 1406 O O . LYS A 1 176 ? 18.172 5.254 20.578 1 98.25 176 LYS A O 1
ATOM 1411 N N . ARG A 1 177 ? 15.977 5.293 20.281 1 98.69 177 ARG A N 1
ATOM 1412 C CA . ARG A 1 177 ? 15.867 3.84 20.344 1 98.69 177 ARG A CA 1
ATOM 1413 C C . ARG A 1 177 ? 16.703 3.174 19.25 1 98.69 177 ARG A C 1
ATOM 1415 O O . ARG A 1 177 ? 17.391 2.186 19.516 1 98.69 177 ARG A O 1
ATOM 1422 N N . MET A 1 178 ? 16.656 3.709 18.047 1 98.62 178 MET A N 1
ATOM 1423 C CA . MET A 1 178 ? 17.469 3.174 16.953 1 98.62 178 MET A CA 1
ATOM 1424 C C . MET A 1 178 ? 18.953 3.232 17.312 1 98.62 178 MET A C 1
ATOM 1426 O O . MET A 1 178 ? 19.688 2.252 17.125 1 98.62 178 MET A O 1
ATOM 1430 N N . MET A 1 179 ? 19.328 4.348 17.797 1 98.38 179 MET A N 1
ATOM 1431 C CA . MET A 1 179 ? 20.734 4.562 18.141 1 98.38 179 MET A CA 1
ATOM 1432 C C . MET A 1 179 ? 21.188 3.594 19.219 1 98.38 179 MET A C 1
ATOM 1434 O O . MET A 1 179 ? 22.359 3.191 19.25 1 98.38 179 MET A O 1
ATOM 1438 N N . GLU A 1 180 ? 20.297 3.201 20.062 1 98.44 180 GLU A N 1
ATOM 1439 C CA . GLU A 1 180 ? 20.609 2.316 21.188 1 98.44 180 GLU A CA 1
ATOM 1440 C C . GLU A 1 180 ? 20.438 0.852 20.797 1 98.44 180 GLU A C 1
ATOM 1442 O O . GLU A 1 180 ? 20.609 -0.042 21.625 1 98.44 180 GLU A O 1
ATOM 1447 N N . GLY A 1 181 ? 20.016 0.581 19.609 1 98.38 181 GLY A N 1
ATOM 1448 C CA . GLY A 1 181 ? 19.844 -0.781 19.125 1 98.38 181 GLY A CA 1
ATOM 1449 C C . GLY A 1 181 ? 18.594 -1.451 19.641 1 98.38 181 GLY A C 1
ATOM 1450 O O . GLY A 1 181 ? 18.438 -2.67 19.547 1 98.38 181 GLY A O 1
ATOM 1451 N N . LYS A 1 182 ? 17.672 -0.685 20.172 1 98.62 182 LYS A N 1
ATOM 1452 C CA . LYS A 1 182 ? 16.422 -1.215 20.688 1 98.62 182 LYS A CA 1
ATOM 1453 C C . LYS A 1 182 ? 15.438 -1.493 19.547 1 98.62 182 LYS A C 1
ATOM 1455 O O . LYS A 1 182 ? 15.531 -0.893 18.484 1 98.62 182 LYS A O 1
ATOM 1460 N N . PRO A 1 183 ? 14.516 -2.393 19.828 1 98.69 183 PRO A N 1
ATOM 1461 C CA . PRO A 1 183 ? 13.438 -2.549 18.844 1 98.69 183 PRO A CA 1
ATOM 1462 C C . PRO A 1 183 ? 12.594 -1.286 18.688 1 98.69 183 PRO A C 1
ATOM 1464 O O . PRO A 1 183 ? 12.312 -0.6 19.672 1 98.69 183 PRO A O 1
ATOM 1467 N N . VAL A 1 184 ? 12.266 -1.006 17.469 1 98.81 184 VAL A N 1
ATOM 1468 C CA . VAL A 1 184 ? 11.406 0.132 17.141 1 98.81 184 VAL A CA 1
ATOM 1469 C C . VAL A 1 184 ? 10.117 -0.358 16.5 1 98.81 184 VAL A C 1
ATOM 1471 O O . VAL A 1 184 ? 10.141 -1.19 15.594 1 98.81 184 VAL A O 1
ATOM 1474 N N . ILE A 1 185 ? 8.992 0.123 16.984 1 98.88 185 ILE A N 1
ATOM 1475 C CA . ILE A 1 185 ? 7.684 -0.323 16.516 1 98.88 185 ILE A CA 1
ATOM 1476 C C . ILE A 1 185 ? 7.363 0.327 15.172 1 98.88 185 ILE A C 1
ATOM 1478 O O . ILE A 1 185 ? 7.465 1.547 15.023 1 98.88 185 ILE A O 1
ATOM 1482 N N . ILE A 1 186 ? 7.066 -0.406 14.18 1 98.88 186 ILE A N 1
ATOM 1483 C CA . ILE A 1 186 ? 6.516 -0.007 12.891 1 98.88 186 ILE A CA 1
ATOM 1484 C C . ILE A 1 186 ? 5.09 -0.544 12.75 1 98.88 186 ILE A C 1
ATOM 1486 O O . ILE A 1 186 ? 4.84 -1.724 13 1 98.88 186 ILE A O 1
ATOM 1490 N N . HIS A 1 187 ? 4.105 0.298 12.406 1 98.88 187 HIS A N 1
ATOM 1491 C CA . HIS A 1 187 ? 2.709 -0.127 12.359 1 98.88 187 HIS A CA 1
ATOM 1492 C C . HIS A 1 187 ? 2.449 -1.033 11.164 1 98.88 187 HIS A C 1
ATOM 1494 O O . HIS A 1 187 ? 3.049 -0.851 10.102 1 98.88 187 HIS A O 1
ATOM 1500 N N . GLY A 1 188 ? 1.443 -1.967 11.305 1 98.75 188 GLY A N 1
ATOM 1501 C CA . GLY A 1 188 ? 1.137 -2.92 10.25 1 98.75 188 GLY A CA 1
ATOM 1502 C C . GLY A 1 188 ? 2.311 -3.811 9.891 1 98.75 188 GLY A C 1
ATOM 1503 O O . GLY A 1 188 ? 2.943 -4.398 10.773 1 98.75 188 GLY A O 1
ATOM 1504 N N . ASP A 1 189 ? 2.529 -4 8.625 1 98.75 189 ASP A N 1
ATOM 1505 C CA . ASP A 1 189 ? 3.68 -4.738 8.109 1 98.75 189 ASP A CA 1
ATOM 1506 C C . ASP A 1 189 ? 4.738 -3.785 7.555 1 98.75 189 ASP A C 1
ATOM 1508 O O . ASP A 1 189 ? 5.719 -4.223 6.953 1 98.75 189 ASP A O 1
ATOM 1512 N N . GLY A 1 190 ? 4.445 -2.475 7.727 1 98.62 190 GLY A N 1
ATOM 1513 C CA . GLY A 1 190 ? 5.367 -1.461 7.242 1 98.62 190 GLY A CA 1
ATOM 1514 C C . GLY A 1 190 ? 5.344 -1.308 5.73 1 98.62 190 GLY A C 1
ATOM 1515 O O . GLY A 1 190 ? 6.227 -0.671 5.152 1 98.62 190 GLY A O 1
ATOM 1516 N N . THR A 1 191 ? 4.344 -1.899 5.09 1 98.12 191 THR A N 1
ATOM 1517 C CA . THR A 1 191 ? 4.387 -1.943 3.633 1 98.12 191 THR A CA 1
ATOM 1518 C C . THR A 1 191 ? 3.389 -0.958 3.033 1 98.12 191 THR A C 1
ATOM 1520 O O . THR A 1 191 ? 3.316 -0.806 1.812 1 98.12 191 THR A O 1
ATOM 1523 N N . SER A 1 192 ? 2.555 -0.279 3.877 1 97.81 192 SER A N 1
ATOM 1524 C CA . SER A 1 192 ? 1.677 0.751 3.332 1 97.81 192 SER A CA 1
ATOM 1525 C C . SER A 1 192 ? 2.479 1.889 2.709 1 97.81 192 SER A C 1
ATOM 1527 O O . SER A 1 192 ? 3.572 2.215 3.18 1 97.81 192 SER A O 1
ATOM 1529 N N . LEU A 1 193 ? 1.969 2.463 1.689 1 98.62 193 LEU A N 1
ATOM 1530 C CA . LEU A 1 193 ? 2.631 3.512 0.92 1 98.62 193 LEU A CA 1
ATOM 1531 C C . LEU A 1 193 ? 2.395 4.879 1.552 1 98.62 193 LEU A C 1
ATOM 1533 O O . LEU A 1 193 ? 1.299 5.16 2.041 1 98.62 193 LEU A O 1
ATOM 1537 N N . TRP A 1 194 ? 3.414 5.664 1.425 1 98.5 194 TRP A N 1
ATOM 1538 C CA . TRP A 1 194 ? 3.354 6.977 2.064 1 98.5 194 TRP A CA 1
ATOM 1539 C C . TRP A 1 194 ? 4.195 7.992 1.302 1 98.5 194 TRP A C 1
ATOM 1541 O O . TRP A 1 194 ? 5.121 7.625 0.579 1 98.5 194 TRP A O 1
ATOM 1551 N N . ALA A 1 195 ? 3.834 9.289 1.448 1 97.44 195 ALA A N 1
ATOM 1552 C CA . ALA A 1 195 ? 4.562 10.391 0.826 1 97.44 195 ALA A CA 1
ATOM 1553 C C . ALA A 1 195 ? 5.043 11.391 1.873 1 97.44 195 ALA A C 1
ATOM 1555 O O . ALA A 1 195 ? 4.27 11.812 2.736 1 97.44 195 ALA A O 1
ATOM 1556 N N . LEU A 1 196 ? 6.289 11.695 1.823 1 98.19 196 LEU A N 1
ATOM 1557 C CA . LEU A 1 196 ? 6.895 12.719 2.67 1 98.19 196 LEU A CA 1
ATOM 1558 C C . LEU A 1 196 ? 7.293 13.945 1.848 1 98.19 196 LEU A C 1
ATOM 1560 O O . LEU A 1 196 ? 7.727 13.812 0.701 1 98.19 196 LEU A O 1
ATOM 1564 N N . THR A 1 197 ? 7.059 15.078 2.434 1 98 197 THR A N 1
ATOM 1565 C CA . THR A 1 197 ? 7.355 16.312 1.725 1 98 197 THR A CA 1
ATOM 1566 C C . THR A 1 197 ? 8.266 17.219 2.559 1 98 197 THR A C 1
ATOM 1568 O O . THR A 1 197 ? 7.898 17.625 3.656 1 98 197 THR A O 1
ATOM 1571 N N . PHE A 1 198 ? 9.461 17.5 2.059 1 98 198 PHE A N 1
ATOM 1572 C CA . PHE A 1 198 ? 10.297 18.484 2.729 1 98 198 PHE A CA 1
ATOM 1573 C C . PHE A 1 198 ? 9.711 19.875 2.582 1 98 198 PHE A C 1
ATOM 1575 O O . PHE A 1 198 ? 9.227 20.25 1.509 1 98 198 PHE A O 1
ATOM 1582 N N . ASN A 1 199 ? 9.703 20.672 3.623 1 97.44 199 ASN A N 1
ATOM 1583 C CA . ASN A 1 199 ? 8.953 21.922 3.66 1 97.44 199 ASN A CA 1
ATOM 1584 C C . ASN A 1 199 ? 9.461 22.906 2.611 1 97.44 199 ASN A C 1
ATOM 1586 O O . ASN A 1 199 ? 8.703 23.75 2.139 1 97.44 199 ASN A O 1
ATOM 1590 N N . LYS A 1 200 ? 10.742 22.828 2.182 1 96.5 200 LYS A N 1
ATOM 1591 C CA . LYS A 1 200 ? 11.258 23.688 1.108 1 96.5 200 LYS A CA 1
ATOM 1592 C C . LYS A 1 200 ? 10.516 23.422 -0.201 1 96.5 200 LYS A C 1
ATOM 1594 O O . LYS A 1 200 ? 10.203 24.359 -0.941 1 96.5 200 LYS A O 1
ATOM 1599 N N . ASP A 1 201 ? 10.367 22.125 -0.497 1 97.38 201 ASP A N 1
ATOM 1600 C CA . ASP A 1 201 ? 9.625 21.766 -1.697 1 97.38 201 ASP A CA 1
ATOM 1601 C C . ASP A 1 201 ? 8.156 22.188 -1.579 1 97.38 201 ASP A C 1
ATOM 1603 O O . ASP A 1 201 ? 7.566 22.672 -2.547 1 97.38 201 ASP A O 1
ATOM 1607 N N . PHE A 1 202 ? 7.602 22 -0.405 1 98 202 PHE A N 1
ATOM 1608 C CA . PHE A 1 202 ? 6.234 22.438 -0.154 1 98 202 PHE A CA 1
ATOM 1609 C C . PHE A 1 202 ? 6.09 23.922 -0.444 1 98 202 PHE A C 1
ATOM 1611 O O . PHE A 1 202 ? 5.113 24.344 -1.063 1 98 202 PHE A O 1
ATOM 1618 N N . ALA A 1 203 ? 7.062 24.703 -0.051 1 97.5 203 ALA A N 1
ATOM 1619 C CA . ALA A 1 203 ? 7.043 26.156 -0.227 1 97.5 203 ALA A CA 1
ATOM 1620 C C . ALA A 1 203 ? 6.977 26.531 -1.705 1 97.5 203 ALA A C 1
ATOM 1622 O O . ALA A 1 203 ? 6.328 27.516 -2.074 1 97.5 203 ALA A O 1
ATOM 1623 N N . THR A 1 204 ? 7.621 25.719 -2.508 1 97.44 204 THR A N 1
ATOM 1624 C CA . THR A 1 204 ? 7.598 25.969 -3.945 1 97.44 204 THR A CA 1
ATOM 1625 C C . THR A 1 204 ? 6.172 25.875 -4.484 1 97.44 204 THR A C 1
ATOM 1627 O O . THR A 1 204 ? 5.723 26.75 -5.223 1 97.44 204 THR A O 1
ATOM 1630 N N . GLY A 1 205 ? 5.492 24.828 -4.07 1 98.19 205 GLY A N 1
ATOM 1631 C CA . GLY A 1 205 ? 4.113 24.672 -4.504 1 98.19 205 GLY A CA 1
ATOM 1632 C C . GLY A 1 205 ? 3.176 25.719 -3.932 1 98.19 205 GLY A C 1
ATOM 1633 O O . GLY A 1 205 ? 2.33 26.25 -4.648 1 98.19 205 GLY A O 1
ATOM 1634 N N . TYR A 1 206 ? 3.383 26.031 -2.701 1 98.5 206 TYR A N 1
ATOM 1635 C CA . TYR A 1 206 ? 2.508 26.969 -1.997 1 98.5 206 TYR A CA 1
ATOM 1636 C C . TYR A 1 206 ? 2.623 28.359 -2.578 1 98.5 206 TYR A C 1
ATOM 1638 O O . TYR A 1 206 ? 1.61 29.016 -2.854 1 98.5 206 TYR A O 1
ATOM 1646 N N . THR A 1 207 ? 3.83 28.859 -2.82 1 97.88 207 THR A N 1
ATOM 1647 C CA . THR A 1 207 ? 4.047 30.219 -3.283 1 97.88 207 THR A CA 1
ATOM 1648 C C . THR A 1 207 ? 3.541 30.391 -4.711 1 97.88 207 THR A C 1
ATOM 1650 O O . THR A 1 207 ? 3.131 31.484 -5.102 1 97.88 207 THR A O 1
ATOM 1653 N N . ALA A 1 208 ? 3.564 29.281 -5.457 1 97.88 208 ALA A N 1
ATOM 1654 C CA . ALA A 1 208 ? 3.039 29.359 -6.816 1 97.88 208 ALA A CA 1
ATOM 1655 C C . ALA A 1 208 ? 1.536 29.609 -6.812 1 97.88 208 ALA A C 1
ATOM 1657 O O . ALA A 1 208 ? 0.987 30.125 -7.785 1 97.88 208 ALA A O 1
ATOM 1658 N N . LEU A 1 209 ? 0.872 29.297 -5.711 1 98.5 209 LEU A N 1
ATOM 1659 C CA . LEU A 1 209 ? -0.57 29.484 -5.594 1 98.5 209 LEU A CA 1
ATOM 1660 C C . LEU A 1 209 ? -0.892 30.906 -5.137 1 98.5 209 LEU A C 1
ATOM 1662 O O . LEU A 1 209 ? -1.987 31.406 -5.391 1 98.5 209 LEU A O 1
ATOM 1666 N N . MET A 1 210 ? 0.007 31.609 -4.477 1 98.5 210 MET A N 1
ATOM 1667 C CA . MET A 1 210 ? -0.223 32.938 -3.914 1 98.5 210 MET A CA 1
ATOM 1668 C C . MET A 1 210 ? -0.392 33.969 -5.02 1 98.5 210 MET A C 1
ATOM 1670 O O . MET A 1 210 ? 0.443 34.062 -5.922 1 98.5 210 MET A O 1
ATOM 1674 N N . GLY A 1 211 ? -1.453 34.656 -4.906 1 97.44 211 GLY A N 1
ATOM 1675 C CA . GLY A 1 211 ? -1.719 35.719 -5.879 1 97.44 211 GLY A CA 1
ATOM 1676 C C . GLY A 1 211 ? -2.143 35.188 -7.234 1 97.44 211 GLY A C 1
ATOM 1677 O O . GLY A 1 211 ? -2.303 35.938 -8.188 1 97.44 211 GLY A O 1
ATOM 1678 N N . ASN A 1 212 ? -2.287 33.875 -7.348 1 97.88 212 ASN A N 1
ATOM 1679 C CA . ASN A 1 212 ? -2.688 33.25 -8.602 1 97.88 212 ASN A CA 1
ATOM 1680 C C . ASN A 1 212 ? -4.207 33.156 -8.727 1 97.88 212 ASN A C 1
ATOM 1682 O O . ASN A 1 212 ? -4.852 32.438 -7.961 1 97.88 212 ASN A O 1
ATOM 1686 N N . ARG A 1 213 ? -4.75 33.812 -9.688 1 97.5 213 ARG A N 1
ATOM 1687 C CA . ARG A 1 213 ? -6.199 33.875 -9.844 1 97.5 213 ARG A CA 1
ATOM 1688 C C . ARG A 1 213 ? -6.777 32.5 -10.102 1 97.5 213 ARG A C 1
ATOM 1690 O O . ARG A 1 213 ? -7.934 32.219 -9.766 1 97.5 213 ARG A O 1
ATOM 1697 N N . HIS A 1 214 ? -6.012 31.531 -10.727 1 98.19 214 HIS A N 1
ATOM 1698 C CA . HIS A 1 214 ? -6.48 30.203 -11.055 1 98.19 214 HIS A CA 1
ATOM 1699 C C . HIS A 1 214 ? -6.562 29.328 -9.805 1 98.19 214 HIS A C 1
ATOM 1701 O O . HIS A 1 214 ? -7.145 28.234 -9.844 1 98.19 214 HIS A O 1
ATOM 1707 N N . ALA A 1 215 ? -6.059 29.844 -8.703 1 98.69 215 ALA A N 1
ATOM 1708 C CA . ALA A 1 215 ? -6.098 29.078 -7.461 1 98.69 215 ALA A CA 1
ATOM 1709 C C . ALA A 1 215 ? -7.348 29.406 -6.652 1 98.69 215 ALA A C 1
ATOM 1711 O O . ALA A 1 215 ? -7.695 28.688 -5.715 1 98.69 215 ALA A O 1
ATOM 1712 N N . ILE A 1 216 ? -7.996 30.531 -6.934 1 98.69 216 ILE A N 1
ATOM 1713 C CA . ILE A 1 216 ? -9.125 31 -6.145 1 98.69 216 ILE A CA 1
ATOM 1714 C C . ILE A 1 216 ? -10.336 30.094 -6.387 1 98.69 216 ILE A C 1
ATOM 1716 O O . ILE A 1 216 ? -10.68 29.797 -7.531 1 98.69 216 ILE A O 1
ATOM 1720 N N . GLY A 1 217 ? -10.914 29.641 -5.348 1 98.5 217 GLY A N 1
ATOM 1721 C CA . GLY A 1 217 ? -12.07 28.766 -5.426 1 98.5 217 GLY A CA 1
ATOM 1722 C C . GLY A 1 217 ? -11.703 27.297 -5.582 1 98.5 217 GLY A C 1
ATOM 1723 O O . GLY A 1 217 ? -12.578 26.453 -5.812 1 98.5 217 GLY A O 1
ATOM 1724 N N . GLU A 1 218 ? -10.398 26.984 -5.449 1 98.44 218 GLU A N 1
ATOM 1725 C CA . GLU A 1 218 ? -9.914 25.641 -5.734 1 98.44 218 GLU A CA 1
ATOM 1726 C C . GLU A 1 218 ? -9.188 25.047 -4.527 1 98.44 218 GLU A C 1
ATOM 1728 O O . GLU A 1 218 ? -8.742 25.781 -3.645 1 98.44 218 GLU A O 1
ATOM 1733 N N . ALA A 1 219 ? -9.172 23.734 -4.484 1 98.81 219 ALA A N 1
ATOM 1734 C CA . ALA A 1 219 ? -8.328 22.984 -3.545 1 98.81 219 ALA A CA 1
ATOM 1735 C C . ALA A 1 219 ? -7.137 22.359 -4.258 1 98.81 219 ALA A C 1
ATOM 1737 O O . ALA A 1 219 ? -7.27 21.859 -5.375 1 98.81 219 ALA A O 1
ATOM 1738 N N . PHE A 1 220 ? -6.023 22.406 -3.609 1 98.81 220 PHE A N 1
ATOM 1739 C CA . PHE A 1 220 ? -4.809 21.781 -4.109 1 98.81 220 PHE A CA 1
ATOM 1740 C C . PHE A 1 220 ? -4.145 20.938 -3.023 1 98.81 220 PHE A C 1
ATOM 1742 O O . PHE A 1 220 ? -4.07 21.359 -1.867 1 98.81 220 PHE A O 1
ATOM 1749 N N . GLN A 1 221 ? -3.758 19.75 -3.336 1 98.69 221 GLN A N 1
ATOM 1750 C CA . GLN A 1 221 ? -2.807 19.031 -2.484 1 98.69 221 GLN A CA 1
ATOM 1751 C C . GLN A 1 221 ? -1.369 19.328 -2.902 1 98.69 221 GLN A C 1
ATOM 1753 O O . GLN A 1 221 ? -1.08 19.469 -4.094 1 98.69 221 GLN A O 1
ATOM 1758 N N . ILE A 1 222 ? -0.537 19.516 -1.931 1 98.56 222 ILE A N 1
ATOM 1759 C CA . ILE A 1 222 ? 0.893 19.688 -2.154 1 98.56 222 ILE A CA 1
ATOM 1760 C C . ILE A 1 222 ? 1.675 18.625 -1.4 1 98.56 222 ILE A C 1
ATOM 1762 O O . ILE A 1 222 ? 1.813 18.688 -0.177 1 98.56 222 ILE A O 1
ATOM 1766 N N . THR A 1 223 ? 2.15 17.641 -2.094 1 98.06 223 THR A N 1
ATOM 1767 C CA . THR A 1 223 ? 2.865 16.516 -1.493 1 98.06 223 THR A CA 1
ATOM 1768 C C . THR A 1 223 ? 4.105 16.156 -2.312 1 98.06 223 THR A C 1
ATOM 1770 O O . THR A 1 223 ? 4.238 16.594 -3.459 1 98.06 223 THR A O 1
ATOM 1773 N N . GLY A 1 224 ? 5.016 15.453 -1.67 1 96.56 224 GLY A N 1
ATOM 1774 C CA . GLY A 1 224 ? 6.152 14.922 -2.406 1 96.56 224 GLY A CA 1
ATOM 1775 C C . GLY A 1 224 ? 5.762 13.891 -3.443 1 96.56 224 GLY A C 1
ATOM 1776 O O . GLY A 1 224 ? 4.688 13.289 -3.355 1 96.56 224 GLY A O 1
ATOM 1777 N N . ASP A 1 225 ? 6.73 13.711 -4.398 1 96.06 225 ASP A N 1
ATOM 1778 C CA . ASP A 1 225 ? 6.52 12.75 -5.473 1 96.06 225 ASP A CA 1
ATOM 1779 C C . ASP A 1 225 ? 7.113 11.391 -5.113 1 96.06 225 ASP A C 1
ATOM 1781 O O . ASP A 1 225 ? 6.797 10.383 -5.754 1 96.06 225 ASP A O 1
ATOM 1785 N N . GLU A 1 226 ? 7.965 11.367 -4.148 1 97.19 226 GLU A N 1
ATOM 1786 C CA . GLU A 1 226 ? 8.609 10.125 -3.727 1 97.19 226 GLU A CA 1
ATOM 1787 C C . GLU A 1 226 ? 7.656 9.273 -2.891 1 97.19 226 GLU A C 1
ATOM 1789 O O . GLU A 1 226 ? 7.168 9.719 -1.85 1 97.19 226 GLU A O 1
ATOM 1794 N N . ILE A 1 227 ? 7.379 8.086 -3.389 1 98.19 227 ILE A N 1
ATOM 1795 C CA . ILE A 1 227 ? 6.516 7.164 -2.658 1 98.19 227 ILE A CA 1
ATOM 1796 C C . ILE A 1 227 ? 7.367 6.094 -1.973 1 98.19 227 ILE A C 1
ATOM 1798 O O . ILE A 1 227 ? 8.141 5.395 -2.629 1 98.19 227 ILE A O 1
ATOM 1802 N N . LEU A 1 228 ? 7.227 5.984 -0.661 1 98.31 228 LEU A N 1
ATOM 1803 C CA . LEU A 1 228 ? 7.984 5.051 0.169 1 98.31 228 LEU A CA 1
ATOM 1804 C C . LEU A 1 228 ? 7.047 4.184 1.002 1 98.31 228 LEU A C 1
ATOM 1806 O O . LEU A 1 228 ? 5.906 4.566 1.265 1 98.31 228 LEU A O 1
ATOM 1810 N N . THR A 1 229 ? 7.496 3.025 1.361 1 98.5 229 THR A N 1
ATOM 1811 C CA . THR A 1 229 ? 6.855 2.293 2.447 1 98.5 229 THR A CA 1
ATOM 1812 C C . THR A 1 229 ? 7.395 2.746 3.801 1 98.5 229 THR A C 1
ATOM 1814 O O . THR A 1 229 ? 8.461 3.367 3.871 1 98.5 229 THR A O 1
ATOM 1817 N N . TRP A 1 230 ? 6.684 2.436 4.797 1 98.75 230 TRP A N 1
ATOM 1818 C CA . TRP A 1 230 ? 7.176 2.773 6.129 1 98.75 230 TRP A CA 1
ATOM 1819 C C . TRP A 1 230 ? 8.445 1.999 6.453 1 98.75 230 TRP A C 1
ATOM 1821 O O . TRP A 1 230 ? 9.328 2.506 7.152 1 98.75 230 TRP A O 1
ATOM 1831 N N . ASN A 1 231 ? 8.555 0.739 5.977 1 98.75 231 ASN A N 1
ATOM 1832 C CA . ASN A 1 231 ? 9.82 0.017 6.117 1 98.75 231 ASN A CA 1
ATOM 1833 C C . ASN A 1 231 ? 10.977 0.788 5.492 1 98.75 231 ASN A C 1
ATOM 1835 O O . ASN A 1 231 ? 12.055 0.881 6.082 1 98.75 231 ASN A O 1
ATOM 1839 N N . GLN A 1 232 ? 10.773 1.302 4.355 1 98.69 232 GLN A N 1
ATOM 1840 C CA . GLN A 1 232 ? 11.82 2.055 3.672 1 98.69 232 GLN A CA 1
ATOM 1841 C C . GLN A 1 232 ? 12.148 3.34 4.422 1 98.69 232 GLN A C 1
ATOM 1843 O O . GLN A 1 232 ? 13.312 3.742 4.488 1 98.69 232 GLN A O 1
ATOM 1848 N N . ILE A 1 233 ? 11.148 4.012 4.941 1 98.81 233 ILE A N 1
ATOM 1849 C CA . ILE A 1 233 ? 11.359 5.234 5.711 1 98.81 233 ILE A CA 1
ATOM 1850 C C . ILE A 1 233 ? 12.227 4.938 6.926 1 98.81 233 ILE A C 1
ATOM 1852 O O . ILE A 1 233 ? 13.258 5.582 7.133 1 98.81 233 ILE A O 1
ATOM 1856 N N . TYR A 1 234 ? 11.875 3.934 7.699 1 98.81 234 TYR A N 1
ATOM 1857 C CA . TYR A 1 234 ? 12.625 3.59 8.898 1 98.81 234 TYR A CA 1
ATOM 1858 C C . TYR A 1 234 ? 14.023 3.109 8.547 1 98.81 234 TYR A C 1
ATOM 1860 O O . TYR A 1 234 ? 14.992 3.445 9.234 1 98.81 234 TYR A O 1
ATOM 1868 N N . GLN A 1 235 ? 14.125 2.33 7.504 1 98.75 235 GLN A N 1
ATOM 1869 C CA . GLN A 1 235 ? 15.445 1.854 7.086 1 98.75 235 GLN A CA 1
ATOM 1870 C C . GLN A 1 235 ? 16.344 3.014 6.676 1 98.75 235 GLN A C 1
ATOM 1872 O O . GLN A 1 235 ? 17.547 3.01 6.965 1 98.75 235 GLN A O 1
ATOM 1877 N N . THR A 1 236 ? 15.781 3.982 5.965 1 98.75 236 THR A N 1
ATOM 1878 C CA . THR A 1 236 ? 16.531 5.156 5.547 1 98.75 236 THR A CA 1
ATOM 1879 C C . THR A 1 236 ? 17.094 5.902 6.758 1 98.75 236 THR A C 1
ATOM 1881 O O . THR A 1 236 ? 18.234 6.359 6.742 1 98.75 236 THR A O 1
ATOM 1884 N N . ILE A 1 237 ? 16.281 6.027 7.812 1 98.81 237 ILE A N 1
ATOM 1885 C CA . ILE A 1 237 ? 16.719 6.684 9.039 1 98.81 237 ILE A CA 1
ATOM 1886 C C . ILE A 1 237 ? 17.875 5.895 9.656 1 98.81 237 ILE A C 1
ATOM 1888 O O . ILE A 1 237 ? 18.906 6.469 10.016 1 98.81 237 ILE A O 1
ATOM 1892 N N . ALA A 1 238 ? 17.703 4.574 9.781 1 98.81 238 ALA A N 1
ATOM 1893 C CA . ALA A 1 238 ? 18.734 3.719 10.367 1 98.81 238 ALA A CA 1
ATOM 1894 C C . ALA A 1 238 ? 20.031 3.811 9.57 1 98.81 238 ALA A C 1
ATOM 1896 O O . ALA A 1 238 ? 21.125 3.891 10.148 1 98.81 238 ALA A O 1
ATOM 1897 N N . ASP A 1 239 ? 19.922 3.791 8.273 1 98.69 239 ASP A N 1
ATOM 1898 C CA . ASP A 1 239 ? 21.094 3.91 7.406 1 98.69 239 ASP A CA 1
ATOM 1899 C C . ASP A 1 239 ? 21.844 5.215 7.672 1 98.69 239 ASP A C 1
ATOM 1901 O O . ASP A 1 239 ? 23.062 5.227 7.758 1 98.69 239 ASP A O 1
ATOM 1905 N N . ALA A 1 240 ? 21.094 6.309 7.742 1 98.56 240 ALA A N 1
ATOM 1906 C CA . ALA A 1 240 ? 21.688 7.621 7.977 1 98.56 240 ALA A CA 1
ATOM 1907 C C . ALA A 1 240 ? 22.406 7.664 9.328 1 98.56 240 ALA A C 1
ATOM 1909 O O . ALA A 1 240 ? 23.422 8.344 9.484 1 98.56 240 ALA A O 1
ATOM 1910 N N . LEU A 1 241 ? 21.859 6.926 10.297 1 98.31 241 LEU A N 1
ATOM 1911 C CA . LEU A 1 241 ? 22.438 6.859 11.633 1 98.31 241 LEU A CA 1
ATOM 1912 C C . LEU A 1 241 ? 23.625 5.906 11.664 1 98.31 241 LEU A C 1
ATOM 1914 O O . LEU A 1 241 ? 24.422 5.93 12.602 1 98.31 241 LEU A O 1
ATOM 1918 N N . GLY A 1 242 ? 23.75 5.043 10.664 1 98.25 242 GLY A N 1
ATOM 1919 C CA . GLY A 1 242 ? 24.781 4.023 10.625 1 98.25 242 GLY A CA 1
ATOM 1920 C C . GLY A 1 242 ? 24.531 2.879 11.586 1 98.25 242 GLY A C 1
ATOM 1921 O O . GLY A 1 242 ? 25.469 2.326 12.172 1 98.25 242 GLY A O 1
ATOM 1922 N N . VAL A 1 243 ? 23.266 2.604 11.852 1 98.62 243 VAL A N 1
ATOM 1923 C CA . VAL A 1 243 ? 22.922 1.536 12.781 1 98.62 243 VAL A CA 1
ATOM 1924 C C . VAL A 1 243 ? 22.047 0.501 12.086 1 98.62 243 VAL A C 1
ATOM 1926 O O . VAL A 1 243 ? 21.516 0.756 11 1 98.62 243 VAL A O 1
ATOM 1929 N N . LYS A 1 244 ? 21.938 -0.673 12.672 1 98.38 244 LYS A N 1
ATOM 1930 C CA . LYS A 1 244 ? 21.031 -1.705 12.188 1 98.38 244 LYS A CA 1
ATOM 1931 C C . LYS A 1 244 ? 19.594 -1.445 12.648 1 98.38 244 LYS A C 1
ATOM 1933 O O . LYS A 1 244 ? 19.375 -1.148 13.828 1 98.38 244 LYS A O 1
ATOM 1938 N N . LEU A 1 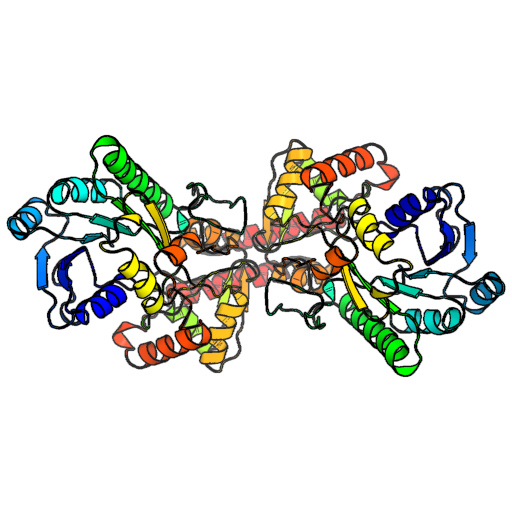245 ? 18.656 -1.476 11.758 1 98.56 245 LEU A N 1
ATOM 1939 C CA . LEU A 1 245 ? 17.25 -1.314 12.125 1 98.56 245 LEU A CA 1
ATOM 1940 C C . LEU A 1 245 ? 16.719 -2.578 12.789 1 98.56 245 LEU A C 1
ATOM 1942 O O . LEU A 1 245 ? 16.766 -3.662 12.203 1 98.56 245 LEU A O 1
ATOM 1946 N N . ASN A 1 246 ? 16.266 -2.504 13.992 1 98.69 246 ASN A N 1
ATOM 1947 C CA . ASN A 1 246 ? 15.547 -3.562 14.68 1 98.69 246 ASN A CA 1
ATOM 1948 C C . ASN A 1 246 ? 14.039 -3.293 14.695 1 98.69 246 ASN A C 1
ATOM 1950 O O . ASN A 1 246 ? 13.492 -2.869 15.711 1 98.69 246 ASN A O 1
ATOM 1954 N N . ALA A 1 247 ? 13.391 -3.633 13.633 1 98.69 247 ALA A N 1
ATOM 1955 C CA . ALA A 1 247 ? 11.977 -3.32 13.445 1 98.69 247 ALA A CA 1
ATOM 1956 C C . ALA A 1 247 ? 11.086 -4.328 14.172 1 98.69 247 ALA A C 1
ATOM 1958 O O . ALA A 1 247 ? 11.375 -5.527 14.18 1 98.69 247 ALA A O 1
ATOM 1959 N N . TYR A 1 248 ? 10.086 -3.912 14.828 1 98.88 248 TYR A N 1
ATOM 1960 C CA . TYR A 1 248 ? 9.039 -4.73 15.43 1 98.88 248 TYR A CA 1
ATOM 1961 C C . TYR A 1 248 ? 7.66 -4.301 14.938 1 98.88 248 TYR A C 1
ATOM 1963 O O . TYR A 1 248 ? 7.168 -3.234 15.312 1 98.88 248 TYR A O 1
ATOM 1971 N N . HIS A 1 249 ? 7.004 -5.125 14.156 1 98.88 249 HIS A N 1
ATOM 1972 C CA . HIS A 1 249 ? 5.777 -4.766 13.453 1 98.88 249 HIS A CA 1
ATOM 1973 C C . HIS A 1 249 ? 4.547 -5.098 14.289 1 98.88 249 HIS A C 1
ATOM 1975 O O . HIS A 1 249 ? 4.414 -6.219 14.781 1 98.88 249 HIS A O 1
ATOM 1981 N N . VAL A 1 250 ? 3.656 -4.145 14.477 1 98.81 250 VAL A N 1
ATOM 1982 C CA . VAL A 1 250 ? 2.434 -4.27 15.266 1 98.81 250 VAL A CA 1
ATOM 1983 C C . VAL A 1 250 ? 1.266 -3.639 14.508 1 98.81 250 VAL A C 1
ATOM 1985 O O . VAL A 1 250 ? 1.384 -2.529 13.984 1 98.81 250 VAL A O 1
ATOM 1988 N N . SER A 1 251 ? 0.094 -4.289 14.398 1 98.69 251 SER A N 1
ATOM 1989 C CA . SER A 1 251 ? -1.039 -3.709 13.688 1 98.69 251 SER A CA 1
ATOM 1990 C C . SER A 1 251 ? -1.449 -2.373 14.297 1 98.69 251 SER A C 1
ATOM 1992 O O . SER A 1 251 ? -1.367 -2.189 15.516 1 98.69 251 SER A O 1
ATOM 1994 N N . SER A 1 252 ? -1.9 -1.451 13.438 1 98.81 252 SER A N 1
ATOM 1995 C CA . SER A 1 252 ? -2.393 -0.161 13.914 1 98.81 252 SER A CA 1
ATOM 1996 C C . SER A 1 252 ? -3.58 -0.334 14.852 1 98.81 252 SER A C 1
ATOM 1998 O O . SER A 1 252 ? -3.77 0.46 15.773 1 98.81 252 SER A O 1
ATOM 2000 N N . TYR A 1 253 ? -4.359 -1.371 14.641 1 98.19 253 TYR A N 1
ATOM 2001 C CA . TYR A 1 253 ? -5.543 -1.616 15.453 1 98.19 253 TYR A CA 1
ATOM 2002 C C . TYR A 1 253 ? -5.16 -2.041 16.875 1 98.19 253 TYR A C 1
ATOM 2004 O O . TYR A 1 253 ? -5.785 -1.616 17.844 1 98.19 253 TYR A O 1
ATOM 2012 N N . PHE A 1 254 ? -4.125 -2.885 16.953 1 98.5 254 PHE A N 1
ATOM 2013 C CA . PHE A 1 254 ? -3.586 -3.229 18.266 1 98.5 254 PHE A CA 1
ATOM 2014 C C . PHE A 1 254 ? -3.033 -1.993 18.969 1 98.5 254 PHE A C 1
ATOM 2016 O O . PHE A 1 254 ? -3.342 -1.746 20.141 1 98.5 254 PHE A O 1
ATOM 2023 N N . LEU A 1 255 ? -2.242 -1.204 18.234 1 98.62 255 LEU A N 1
ATOM 2024 C CA . LEU A 1 255 ? -1.601 -0.017 18.781 1 98.62 255 LEU A CA 1
ATOM 2025 C C . LEU A 1 255 ? -2.641 0.997 19.25 1 98.62 255 LEU A C 1
ATOM 2027 O O . LEU A 1 255 ? -2.455 1.66 20.281 1 98.62 255 LEU A O 1
ATOM 2031 N N . ALA A 1 256 ? -3.713 1.177 18.453 1 98.12 256 ALA A N 1
ATOM 2032 C CA . ALA A 1 256 ? -4.762 2.137 18.797 1 98.12 256 ALA A CA 1
ATOM 2033 C C . ALA A 1 256 ? -5.387 1.801 20.156 1 98.12 256 ALA A C 1
ATOM 2035 O O . ALA A 1 256 ? -5.559 2.68 21 1 98.12 256 ALA A O 1
ATOM 2036 N N . GLN A 1 257 ? -5.656 0.521 20.328 1 96.81 257 GLN A N 1
ATOM 2037 C CA . GLN A 1 257 ? -6.277 0.103 21.594 1 96.81 257 GLN A CA 1
ATOM 2038 C C . GLN A 1 257 ? -5.285 0.175 22.75 1 96.81 257 GLN A C 1
ATOM 2040 O O . GLN A 1 257 ? -5.609 0.686 23.812 1 96.81 257 GLN A O 1
ATOM 2045 N N . ALA A 1 258 ? -4.074 -0.301 22.531 1 96.75 258 ALA A N 1
ATOM 2046 C CA . ALA A 1 258 ? -3.055 -0.308 23.562 1 96.75 258 ALA A CA 1
ATOM 2047 C C . ALA A 1 258 ? -2.637 1.112 23.938 1 96.75 258 ALA A C 1
ATOM 2049 O O . ALA A 1 258 ? -2.355 1.399 25.109 1 96.75 258 ALA A O 1
ATOM 2050 N N . GLY A 1 259 ? -2.551 1.983 22.938 1 96.44 259 GLY A N 1
ATOM 2051 C CA . GLY A 1 259 ? -2.074 3.342 23.141 1 96.44 259 GLY A CA 1
ATOM 2052 C C . GLY A 1 259 ? -3.123 4.258 23.75 1 96.44 259 GLY A C 1
ATOM 2053 O O . GLY A 1 259 ? -2.787 5.258 24.391 1 96.44 259 GLY A O 1
ATOM 2054 N N . ALA A 1 260 ? -4.422 3.883 23.594 1 95.19 260 ALA A N 1
ATOM 2055 C CA . ALA A 1 260 ? -5.512 4.727 24.078 1 95.19 260 ALA A CA 1
ATOM 2056 C C . ALA A 1 260 ? -5.426 4.922 25.594 1 95.19 260 ALA A C 1
ATOM 2058 O O . ALA A 1 260 ? -5.738 6 26.094 1 95.19 260 ALA A O 1
ATOM 2059 N N . LYS A 1 261 ? -4.953 3.926 26.312 1 89.81 261 LYS A N 1
ATOM 2060 C CA . LYS A 1 261 ? -4.852 3.982 27.766 1 89.81 261 LYS A CA 1
ATOM 2061 C C . LYS A 1 261 ? -3.805 5.004 28.203 1 89.81 261 LYS A C 1
ATOM 2063 O O . LYS A 1 261 ? -3.881 5.543 29.312 1 89.81 261 LYS A O 1
ATOM 2068 N N . LYS A 1 262 ? -2.824 5.27 27.312 1 94 262 LYS A N 1
ATOM 2069 C CA . LYS A 1 262 ? -1.753 6.219 27.594 1 94 262 LYS A CA 1
ATOM 2070 C C . LYS A 1 262 ? -2.047 7.582 26.984 1 94 262 LYS A C 1
ATOM 2072 O O . LYS A 1 262 ? -1.222 8.492 27.062 1 94 262 LYS A O 1
ATOM 2077 N N . GLY A 1 263 ? -3.186 7.68 26.359 1 95.5 263 GLY A N 1
ATOM 2078 C CA . GLY A 1 263 ? -3.574 8.945 25.766 1 95.5 263 GLY A CA 1
ATOM 2079 C C . GLY A 1 263 ? -3.062 9.133 24.344 1 95.5 263 GLY A C 1
ATOM 2080 O O . GLY A 1 263 ? -3.164 10.219 23.781 1 95.5 263 GLY A O 1
ATOM 2081 N N . TYR A 1 264 ? -2.412 8.133 23.734 1 96.81 264 TYR A N 1
ATOM 2082 C CA . TYR A 1 264 ? -1.972 8.227 22.344 1 96.81 264 TYR A CA 1
ATOM 2083 C C . TYR A 1 264 ? -3.143 8.047 21.391 1 96.81 264 TYR A C 1
ATOM 2085 O O . TYR A 1 264 ? -3.902 7.086 21.5 1 96.81 264 TYR A O 1
ATOM 2093 N N . ASP A 1 265 ? -3.33 8.922 20.469 1 97.31 265 ASP A N 1
ATOM 2094 C CA . ASP A 1 265 ? -4.422 8.828 19.5 1 97.31 265 ASP A CA 1
ATOM 2095 C C . ASP A 1 265 ? -3.979 8.109 18.234 1 97.31 265 ASP A C 1
ATOM 2097 O O . ASP A 1 265 ? -3.994 8.688 17.141 1 97.31 265 ASP A O 1
ATOM 2101 N N . PHE A 1 266 ? -3.727 6.828 18.344 1 98.12 266 PHE A N 1
ATOM 2102 C CA . PHE A 1 266 ? -3.299 6.039 17.203 1 98.12 266 PHE A CA 1
ATOM 2103 C C . PHE A 1 266 ? -4.484 5.68 16.312 1 98.12 266 PHE A C 1
ATOM 2105 O O . PHE A 1 266 ? -4.312 5.328 15.148 1 98.12 266 PHE A O 1
ATOM 2112 N N . GLU A 1 267 ? -5.715 5.781 16.828 1 97.94 267 GLU A N 1
ATOM 2113 C CA . GLU A 1 267 ? -6.883 5.66 15.961 1 97.94 267 GLU A CA 1
ATOM 2114 C C . GLU A 1 267 ? -6.867 6.715 14.859 1 97.94 267 GLU A C 1
ATOM 2116 O O . GLU A 1 267 ? -7.012 6.391 13.68 1 97.94 267 GLU A O 1
ATOM 2121 N N . GLY A 1 268 ? -6.664 7.941 15.258 1 98.06 268 GLY A N 1
ATOM 2122 C CA . GLY A 1 268 ? -6.57 9.016 14.281 1 98.06 268 GLY A CA 1
ATOM 2123 C C . GLY A 1 268 ? -5.277 8.992 13.492 1 98.06 268 GLY A C 1
ATOM 2124 O O . GLY A 1 268 ? -5.297 8.898 12.258 1 98.06 268 GLY A O 1
ATOM 2125 N N . GLY A 1 269 ? -4.18 8.906 14.148 1 97.81 269 GLY A N 1
ATOM 2126 C CA . GLY A 1 269 ? -2.875 9.109 13.547 1 97.81 269 GLY A CA 1
ATOM 2127 C C . GLY A 1 269 ? -2.438 7.957 12.656 1 97.81 269 GLY A C 1
ATOM 2128 O O . GLY A 1 269 ? -1.65 8.148 11.727 1 97.81 269 GLY A O 1
ATOM 2129 N N . LEU A 1 270 ? -2.973 6.73 12.961 1 98.56 270 LEU A N 1
ATOM 2130 C CA . LEU A 1 270 ? -2.584 5.574 12.164 1 98.56 270 LEU A CA 1
ATOM 2131 C C . LEU A 1 270 ? -3.75 5.086 11.312 1 98.56 270 LEU A C 1
ATOM 2133 O O . LEU A 1 270 ? -3.738 5.25 10.086 1 98.56 270 LEU A O 1
ATOM 2137 N N . ILE A 1 271 ? -4.828 4.645 11.898 1 98.31 271 ILE A N 1
ATOM 2138 C CA . ILE A 1 271 ? -5.969 4.078 11.18 1 98.31 271 ILE A CA 1
ATOM 2139 C C . ILE A 1 271 ? -6.609 5.152 10.305 1 98.31 271 ILE A C 1
ATOM 2141 O O . ILE A 1 271 ? -7.023 4.875 9.18 1 98.31 271 ILE A O 1
ATOM 2145 N N . GLY A 1 272 ? -6.594 6.383 10.727 1 98.19 272 GLY A N 1
ATOM 2146 C CA . GLY A 1 272 ? -7.199 7.484 10 1 98.19 272 GLY A CA 1
ATOM 2147 C C . GLY A 1 272 ? -6.242 8.172 9.055 1 98.19 272 GLY A C 1
ATOM 2148 O O . GLY A 1 272 ? -6.609 9.141 8.375 1 98.19 272 GLY A O 1
ATOM 2149 N N . ASP A 1 273 ? -4.98 7.66 9.039 1 98.19 273 ASP A N 1
ATOM 2150 C CA . ASP A 1 273 ? -4.035 8.422 8.227 1 98.19 273 ASP A CA 1
ATOM 2151 C C . ASP A 1 273 ? -2.869 7.547 7.777 1 98.19 273 ASP A C 1
ATOM 2153 O O . ASP A 1 273 ? -2.949 6.883 6.742 1 98.19 273 ASP A O 1
ATOM 2157 N N . LYS A 1 274 ? -1.872 7.309 8.578 1 98.38 274 LYS A N 1
ATOM 2158 C CA . LYS A 1 274 ? -0.558 6.809 8.188 1 98.38 274 LYS A CA 1
ATOM 2159 C C . LYS A 1 274 ? -0.623 5.336 7.793 1 98.38 274 LYS A C 1
ATOM 2161 O O . LYS A 1 274 ? 0.254 4.836 7.086 1 98.38 274 LYS A O 1
ATOM 2166 N N . ALA A 1 275 ? -1.63 4.617 8.297 1 98.5 275 ALA A N 1
ATOM 2167 C CA . ALA A 1 275 ? -1.74 3.195 7.984 1 98.5 275 ALA A CA 1
ATOM 2168 C C . ALA A 1 275 ? -2.299 2.982 6.578 1 98.5 275 ALA A C 1
ATOM 2170 O O . ALA A 1 275 ? -2.223 1.879 6.035 1 98.5 275 ALA A O 1
ATOM 2171 N N . VAL A 1 276 ? -2.926 4.008 5.98 1 98.12 276 VAL A N 1
ATOM 2172 C CA . VAL A 1 276 ? -3.605 3.906 4.691 1 98.12 276 VAL A CA 1
ATOM 2173 C C . VAL A 1 276 ? -2.596 4.078 3.561 1 98.12 276 VAL A C 1
ATOM 2175 O O . VAL A 1 276 ? -1.805 5.027 3.564 1 98.12 276 VAL A O 1
ATOM 2178 N N . SER A 1 277 ? -2.584 3.148 2.564 1 98.5 277 SER A N 1
ATOM 2179 C CA . SER A 1 277 ? -1.712 3.305 1.404 1 98.5 277 SER A CA 1
ATOM 2180 C C . SER A 1 277 ? -2.193 4.43 0.497 1 98.5 277 SER A C 1
ATOM 2182 O O . SER A 1 277 ? -3.33 4.406 0.016 1 98.5 277 SER A O 1
ATOM 2184 N N . VAL A 1 278 ? -1.289 5.359 0.253 1 98 278 VAL A N 1
ATOM 2185 C CA . VAL A 1 278 ? -1.696 6.48 -0.59 1 98 278 VAL A CA 1
ATOM 2186 C C . VAL A 1 278 ? -0.577 6.824 -1.569 1 98 278 VAL A C 1
ATOM 2188 O O . VAL A 1 278 ? 0.604 6.758 -1.22 1 98 278 VAL A O 1
ATOM 2191 N N . VAL A 1 279 ? -0.928 7.156 -2.771 1 98.25 279 VAL A N 1
ATOM 2192 C CA . VAL A 1 279 ? -0.143 7.848 -3.791 1 98.25 279 VAL A CA 1
ATOM 2193 C C . VAL A 1 279 ? -0.88 9.102 -4.25 1 98.25 279 VAL A C 1
ATOM 2195 O O . VAL A 1 279 ? -2.002 9.016 -4.758 1 98.25 279 VAL A O 1
ATOM 2198 N N . PHE A 1 280 ? -0.286 10.281 -4.121 1 98.25 280 PHE A N 1
ATOM 2199 C CA . PHE A 1 280 ? -0.951 11.531 -4.465 1 98.25 280 PHE A CA 1
ATOM 2200 C C . PHE A 1 280 ? -0.634 11.938 -5.898 1 98.25 280 PHE A C 1
ATOM 2202 O O . PHE A 1 280 ? 0.535 12.07 -6.27 1 98.25 280 PHE A O 1
ATOM 2209 N N . ASP A 1 281 ? -1.655 12.109 -6.668 1 98.19 281 ASP A N 1
ATOM 2210 C CA . ASP A 1 281 ? -1.529 12.664 -8.016 1 98.19 281 ASP A CA 1
ATOM 2211 C C . ASP A 1 281 ? -1.502 14.195 -7.977 1 98.19 281 ASP A C 1
ATOM 2213 O O . ASP A 1 281 ? -2.551 14.836 -7.887 1 98.19 281 ASP A O 1
ATOM 2217 N N . ASN A 1 282 ? -0.345 14.82 -8.188 1 98.25 282 ASN A N 1
ATOM 2218 C CA . ASN A 1 282 ? -0.162 16.266 -8.055 1 98.25 282 ASN A CA 1
ATOM 2219 C C . ASN A 1 282 ? -0.298 16.969 -9.398 1 98.25 282 ASN A C 1
ATOM 2221 O O . ASN A 1 282 ? 0.16 18.094 -9.562 1 98.25 282 ASN A O 1
ATOM 2225 N N . THR A 1 283 ? -0.91 16.344 -10.367 1 98.25 283 THR A N 1
ATOM 2226 C CA . THR A 1 283 ? -1.018 16.906 -11.703 1 98.25 283 THR A CA 1
ATOM 2227 C C . THR A 1 283 ? -1.707 18.266 -11.664 1 98.25 283 THR A C 1
ATOM 2229 O O . THR A 1 283 ? -1.278 19.203 -12.336 1 98.25 283 THR A O 1
ATOM 2232 N N . LYS A 1 284 ? -2.758 18.438 -10.891 1 98.38 284 LYS A N 1
ATOM 2233 C CA . LYS A 1 284 ? -3.496 19.703 -10.789 1 98.38 284 LYS A CA 1
ATOM 2234 C C . LYS A 1 284 ? -2.596 20.828 -10.289 1 98.38 284 LYS A C 1
ATOM 2236 O O . LYS A 1 284 ? -2.564 21.906 -10.875 1 98.38 284 LYS A O 1
ATOM 2241 N N . LEU A 1 285 ? -1.843 20.547 -9.234 1 98.5 285 LEU A N 1
ATOM 2242 C CA . LEU A 1 285 ? -0.922 21.531 -8.68 1 98.5 285 LEU A CA 1
ATOM 2243 C C . LEU A 1 285 ? 0.149 21.922 -9.695 1 98.5 285 LEU A C 1
ATOM 2245 O O . LEU A 1 285 ? 0.468 23.094 -9.852 1 98.5 285 LEU A O 1
ATOM 2249 N N . LYS A 1 286 ? 0.633 20.969 -10.375 1 98 286 LYS A N 1
ATOM 2250 C CA . LYS A 1 286 ? 1.79 21.172 -11.242 1 98 286 LYS A CA 1
ATOM 2251 C C . LYS A 1 286 ? 1.419 22 -12.469 1 98 286 LYS A C 1
ATOM 2253 O O . LYS A 1 286 ? 2.293 22.562 -13.141 1 98 286 LYS A O 1
ATOM 2258 N N . ARG A 1 287 ? 0.211 22.125 -12.773 1 97.75 287 ARG A N 1
ATOM 2259 C CA . ARG A 1 287 ? -0.231 23.047 -13.812 1 97.75 287 ARG A CA 1
ATOM 2260 C C . ARG A 1 287 ? 0.084 24.484 -13.438 1 97.75 287 ARG A C 1
ATOM 2262 O O . ARG A 1 287 ? 0.415 25.297 -14.297 1 97.75 287 ARG A O 1
ATOM 2269 N N . LEU A 1 288 ? -0.03 24.812 -12.156 1 97.62 288 LEU A N 1
ATOM 2270 C CA . LEU A 1 288 ? 0.217 26.156 -11.664 1 97.62 288 LEU A CA 1
ATOM 2271 C C . LEU A 1 288 ? 1.63 26.281 -11.109 1 97.62 288 LEU A C 1
ATOM 2273 O O . LEU A 1 288 ? 2.174 27.391 -11.023 1 97.62 288 LEU A O 1
ATOM 2277 N N . ALA A 1 289 ? 2.127 25.156 -10.703 1 97.44 289 ALA A N 1
ATOM 2278 C CA . ALA A 1 289 ? 3.471 25.078 -10.141 1 97.44 289 ALA A CA 1
ATOM 2279 C C . ALA A 1 289 ? 4.297 24 -10.82 1 97.44 289 ALA A C 1
ATOM 2281 O O . ALA A 1 289 ? 4.684 23.016 -10.18 1 97.44 289 ALA A O 1
ATOM 2282 N N . PRO A 1 290 ? 4.719 24.188 -12.023 1 96.31 290 PRO A N 1
ATOM 2283 C CA . PRO A 1 290 ? 5.395 23.141 -12.789 1 96.31 290 PRO A CA 1
ATOM 2284 C C . PRO A 1 290 ? 6.742 22.75 -12.188 1 96.31 290 PRO A C 1
ATOM 2286 O O . PRO A 1 290 ? 7.254 21.656 -12.453 1 96.31 290 PRO A O 1
ATOM 2289 N N . THR A 1 291 ? 7.305 23.625 -11.32 1 95.69 291 THR A N 1
ATOM 2290 C CA . THR A 1 291 ? 8.617 23.344 -10.758 1 95.69 291 THR A CA 1
ATOM 2291 C C . THR A 1 291 ? 8.492 22.594 -9.43 1 95.69 291 THR A C 1
ATOM 2293 O O . THR A 1 291 ? 9.5 22.219 -8.828 1 95.69 291 THR A O 1
ATOM 2296 N N . MET A 1 292 ? 7.277 22.469 -8.969 1 96 292 MET A N 1
ATOM 2297 C CA . MET A 1 292 ? 7.082 21.719 -7.73 1 96 292 MET A CA 1
ATOM 2298 C C . MET A 1 292 ? 7.391 20.234 -7.938 1 96 292 MET A C 1
ATOM 2300 O O . MET A 1 292 ? 6.68 19.547 -8.664 1 96 292 MET A O 1
ATOM 2304 N N . THR A 1 293 ? 8.438 19.766 -7.418 1 96.31 293 THR A N 1
ATOM 2305 C CA . THR A 1 293 ? 8.891 18.375 -7.438 1 96.31 293 THR A CA 1
ATOM 2306 C C . THR A 1 293 ? 9.703 18.062 -6.188 1 96.31 293 THR A C 1
ATOM 2308 O O . THR A 1 293 ? 10.07 18.969 -5.43 1 96.31 293 THR A O 1
ATOM 2311 N N . THR A 1 294 ? 9.844 16.812 -5.926 1 97.5 294 THR A N 1
ATOM 2312 C CA . THR A 1 294 ? 10.734 16.422 -4.844 1 97.5 294 THR A CA 1
ATOM 2313 C C . THR A 1 294 ? 12.188 16.719 -5.207 1 97.5 294 THR A C 1
ATOM 2315 O O . THR A 1 294 ? 12.789 16.016 -6.02 1 97.5 294 THR A O 1
ATOM 2318 N N . THR A 1 295 ? 12.703 17.781 -4.684 1 97.5 295 THR A N 1
ATOM 2319 C CA . THR A 1 295 ? 14.102 18.125 -4.914 1 97.5 295 THR A CA 1
ATOM 2320 C C . THR A 1 295 ? 14.977 17.578 -3.787 1 97.5 295 THR A C 1
ATOM 2322 O O . THR A 1 295 ? 16.188 17.438 -3.953 1 97.5 295 THR A O 1
ATOM 2325 N N . ILE A 1 296 ? 14.359 17.312 -2.674 1 97.44 296 ILE A N 1
ATOM 2326 C CA . ILE A 1 296 ? 15.023 16.719 -1.515 1 97.44 296 ILE A CA 1
ATOM 2327 C C . ILE A 1 296 ? 14.391 15.375 -1.182 1 97.44 296 ILE A C 1
ATOM 2329 O O . ILE A 1 296 ? 13.453 15.305 -0.377 1 97.44 296 ILE A O 1
ATOM 2333 N N . PRO A 1 297 ? 14.922 14.352 -1.819 1 97.5 297 PRO A N 1
ATOM 2334 C CA . PRO A 1 297 ? 14.406 13.031 -1.443 1 97.5 297 PRO A CA 1
ATOM 2335 C C . PRO A 1 297 ? 14.641 12.711 0.03 1 97.5 297 PRO A C 1
ATOM 2337 O O . PRO A 1 297 ? 15.453 13.359 0.69 1 97.5 297 PRO A O 1
ATOM 2340 N N . PHE A 1 298 ? 13.969 11.727 0.485 1 98.56 298 PHE A N 1
ATOM 2341 C CA . PHE A 1 298 ? 13.938 11.5 1.925 1 98.56 298 PHE A CA 1
ATOM 2342 C C . PHE A 1 298 ? 15.328 11.18 2.453 1 98.56 298 PHE A C 1
ATOM 2344 O O . PHE A 1 298 ? 15.688 11.578 3.562 1 98.56 298 PHE A O 1
ATOM 2351 N N . HIS A 1 299 ? 16.094 10.398 1.729 1 98.38 299 HIS A N 1
ATOM 2352 C CA . HIS A 1 299 ? 17.422 10.039 2.221 1 98.38 299 HIS A CA 1
ATOM 2353 C C . HIS A 1 299 ? 18.281 11.273 2.443 1 98.38 299 HIS A C 1
ATOM 2355 O O . HIS A 1 299 ? 19.109 11.305 3.357 1 98.38 299 HIS A O 1
ATOM 2361 N N . GLU A 1 300 ? 18.125 12.336 1.631 1 98.44 300 GLU A N 1
ATOM 2362 C CA . GLU A 1 300 ? 18.797 13.609 1.848 1 98.44 300 GLU A CA 1
ATOM 2363 C C . GLU A 1 300 ? 18.141 14.391 2.986 1 98.44 300 GLU A C 1
ATOM 2365 O O . GLU A 1 300 ? 18.844 14.984 3.816 1 98.44 300 GLU A O 1
ATOM 2370 N N . GLY A 1 301 ? 16.828 14.391 2.99 1 98.38 301 GLY A N 1
ATOM 2371 C CA . GLY A 1 301 ? 16.109 15.102 4.031 1 98.38 301 GLY A CA 1
ATOM 2372 C C . GLY A 1 301 ? 16.422 14.617 5.426 1 98.38 301 GLY A C 1
ATOM 2373 O O . GLY A 1 301 ? 16.547 15.414 6.359 1 98.38 301 GLY A O 1
ATOM 2374 N N . VAL A 1 302 ? 16.594 13.32 5.594 1 98.38 302 VAL A N 1
ATOM 2375 C CA . VAL A 1 302 ? 16.891 12.75 6.902 1 98.38 302 VAL A CA 1
ATOM 2376 C C . VAL A 1 302 ? 18.266 13.227 7.371 1 98.38 302 VAL A C 1
ATOM 2378 O O . VAL A 1 302 ? 18.469 13.516 8.555 1 98.38 302 VAL A O 1
ATOM 2381 N N . ARG A 1 303 ? 19.234 13.32 6.473 1 98.31 303 ARG A N 1
ATOM 2382 C CA . ARG A 1 303 ? 20.562 13.773 6.832 1 98.31 303 ARG A CA 1
ATOM 2383 C C . ARG A 1 303 ? 20.547 15.242 7.262 1 98.31 303 ARG A C 1
ATOM 2385 O O . ARG A 1 303 ? 21.203 15.617 8.234 1 98.31 303 ARG A O 1
ATOM 2392 N N . ILE A 1 304 ? 19.781 16.031 6.512 1 98.31 304 ILE A N 1
ATOM 2393 C CA . ILE A 1 304 ? 19.609 17.422 6.883 1 98.31 304 ILE A CA 1
ATOM 2394 C C . ILE A 1 304 ? 19.031 17.516 8.297 1 98.31 304 ILE A C 1
ATOM 2396 O O . ILE A 1 304 ? 19.547 18.266 9.133 1 98.31 304 ILE A O 1
ATOM 2400 N N . ALA A 1 305 ? 18.031 16.734 8.547 1 98.06 305 ALA A N 1
ATOM 2401 C CA . ALA A 1 305 ? 17.359 16.75 9.836 1 98.06 305 ALA A CA 1
ATOM 2402 C C . ALA A 1 305 ? 18.281 16.281 10.953 1 98.06 305 ALA A C 1
ATOM 2404 O O . ALA A 1 305 ? 18.375 16.906 12.008 1 98.06 305 ALA A O 1
ATOM 2405 N N . LEU A 1 306 ? 19 15.172 10.711 1 97.75 306 LEU A N 1
ATOM 2406 C CA . LEU A 1 306 ? 19.891 14.617 11.727 1 97.75 306 LEU A CA 1
ATOM 2407 C C . LEU A 1 306 ? 21 15.602 12.062 1 97.75 306 LEU A C 1
ATOM 2409 O O . LEU A 1 306 ? 21.359 15.758 13.234 1 97.75 306 LEU A O 1
ATOM 2413 N N . ASP A 1 307 ? 21.562 16.266 11.086 1 97.88 307 ASP A N 1
ATOM 2414 C CA . ASP A 1 307 ? 22.594 17.266 11.305 1 97.88 307 ASP A CA 1
ATOM 2415 C C . ASP A 1 307 ? 22.078 18.406 12.188 1 97.88 307 ASP A C 1
ATOM 2417 O O . ASP A 1 307 ? 22.75 18.828 13.133 1 97.88 307 ASP A O 1
ATOM 2421 N N . TYR A 1 308 ? 20.938 18.875 11.859 1 97.69 308 TYR A N 1
ATOM 2422 C CA . TYR A 1 308 ? 20.344 19.953 12.641 1 97.69 308 TYR A CA 1
ATOM 2423 C C . TYR A 1 308 ? 20.047 19.516 14.062 1 97.69 308 TYR A C 1
ATOM 2425 O O . TYR A 1 308 ? 20.375 20.219 15.023 1 97.69 308 TYR A O 1
ATOM 2433 N N . ILE A 1 309 ? 19.406 18.359 14.195 1 97 309 ILE A N 1
ATOM 2434 C CA . ILE A 1 309 ? 19 17.828 15.484 1 97 309 ILE A CA 1
ATOM 2435 C C . ILE A 1 309 ? 20.234 17.625 16.375 1 97 309 ILE A C 1
ATOM 2437 O O . ILE A 1 309 ? 20.203 17.938 17.562 1 97 309 ILE A O 1
ATOM 2441 N N . GLN A 1 310 ? 21.297 17.172 15.789 1 95.5 310 GLN A N 1
ATOM 2442 C CA . GLN A 1 310 ? 22.531 16.938 16.531 1 95.5 310 GLN A CA 1
ATOM 2443 C C . GLN A 1 310 ? 23.156 18.266 16.984 1 95.5 310 GLN A C 1
ATOM 2445 O O . GLN A 1 310 ? 23.75 18.344 18.062 1 95.5 310 GLN A O 1
ATOM 2450 N N . SER A 1 311 ? 22.969 19.25 16.203 1 97.06 311 SER A N 1
ATOM 2451 C CA . SER A 1 311 ? 23.562 20.547 16.484 1 97.06 311 SER A CA 1
ATOM 2452 C C . SER A 1 311 ? 22.672 21.375 17.406 1 97.06 311 SER A C 1
ATOM 2454 O O . SER A 1 311 ? 23.125 22.375 17.984 1 97.06 311 SER A O 1
ATOM 2456 N N . HIS A 1 312 ? 21.453 20.984 17.609 1 96.25 312 HIS A N 1
ATOM 2457 C CA . HIS A 1 312 ? 20.516 21.719 18.438 1 96.25 312 HIS A CA 1
ATOM 2458 C C . HIS A 1 312 ? 19.812 20.797 19.422 1 96.25 312 HIS A C 1
ATOM 2460 O O . HIS A 1 312 ? 18.578 20.719 19.453 1 96.25 312 HIS A O 1
ATOM 2466 N N . PRO A 1 313 ? 20.531 20.156 20.281 1 95.69 313 PRO A N 1
ATOM 2467 C CA . PRO A 1 313 ? 19.953 19.125 21.156 1 95.69 313 PRO A CA 1
ATOM 2468 C C . PRO A 1 313 ? 18.891 19.688 22.094 1 95.69 313 PRO A C 1
ATOM 2470 O O . PRO A 1 313 ? 17.875 19.031 22.359 1 95.69 313 PRO A O 1
ATOM 2473 N N . GLU A 1 314 ? 19.016 20.906 22.578 1 94.62 314 GLU A N 1
ATOM 2474 C CA . GLU A 1 314 ? 18.078 21.484 23.516 1 94.62 314 GLU A CA 1
ATOM 2475 C C . GLU A 1 314 ? 16.719 21.719 22.859 1 94.62 314 GLU A C 1
ATOM 2477 O O . GLU A 1 314 ? 15.672 21.594 23.516 1 94.62 314 GLU A O 1
ATOM 2482 N N . GLU A 1 315 ? 16.828 21.922 21.578 1 92.5 315 GLU A N 1
ATOM 2483 C CA . GLU A 1 315 ? 15.609 22.219 20.844 1 92.5 315 GLU A CA 1
ATOM 2484 C C . GLU A 1 315 ? 14.953 20.953 20.328 1 92.5 315 GLU A C 1
ATOM 2486 O O . GLU A 1 315 ? 13.727 20.828 20.328 1 92.5 315 GLU A O 1
ATOM 2491 N N . CYS A 1 316 ? 15.766 20 19.906 1 95.5 316 CYS A N 1
ATOM 2492 C CA . CYS A 1 316 ? 15.234 18.969 19.031 1 95.5 316 CYS A CA 1
ATOM 2493 C C . CYS A 1 316 ? 15.273 17.609 19.719 1 95.5 316 CYS A C 1
ATOM 2495 O O . CYS A 1 316 ? 14.609 16.672 19.266 1 95.5 316 CYS A O 1
ATOM 2497 N N . GLN A 1 317 ? 16.031 17.5 20.781 1 96.69 317 GLN A N 1
ATOM 2498 C CA . GLN A 1 317 ? 16.203 16.188 21.406 1 96.69 317 GLN A CA 1
ATOM 2499 C C . GLN A 1 317 ? 15.422 16.109 22.719 1 96.69 317 GLN A C 1
ATOM 2501 O O . GLN A 1 317 ? 16 16.078 23.797 1 96.69 317 GLN A O 1
ATOM 2506 N N . ARG A 1 318 ? 14.148 15.969 22.578 1 96.19 318 ARG A N 1
ATOM 2507 C CA . ARG A 1 318 ? 13.281 15.836 23.734 1 96.19 318 ARG A CA 1
ATOM 2508 C C . ARG A 1 318 ? 13.016 14.375 24.062 1 96.19 318 ARG A C 1
ATOM 2510 O O . ARG A 1 318 ? 12.289 13.688 23.344 1 96.19 318 ARG A O 1
ATOM 2517 N N . ASP A 1 319 ? 13.492 13.945 25.219 1 97.06 319 ASP A N 1
ATOM 2518 C CA . ASP A 1 319 ? 13.328 12.555 25.625 1 97.06 319 ASP A CA 1
ATOM 2519 C C . ASP A 1 319 ? 11.875 12.273 26.016 1 97.06 319 ASP A C 1
ATOM 2521 O O . ASP A 1 319 ? 11.188 13.141 26.562 1 97.06 319 ASP A O 1
ATOM 2525 N N . ASP A 1 320 ? 11.445 11.094 25.688 1 98 320 ASP A N 1
ATOM 2526 C CA . ASP A 1 320 ? 10.117 10.602 26.062 1 98 320 ASP A CA 1
ATOM 2527 C C . ASP A 1 320 ? 10.203 9.234 26.719 1 98 320 ASP A C 1
ATOM 2529 O O . ASP A 1 320 ? 9.812 8.227 26.125 1 98 320 ASP A O 1
ATOM 2533 N N . PRO A 1 321 ? 10.648 9.203 27.984 1 97.81 321 PRO A N 1
ATOM 2534 C CA . PRO A 1 321 ? 10.836 7.93 28.672 1 97.81 321 PRO A CA 1
ATOM 2535 C C . PRO A 1 321 ? 9.539 7.133 28.797 1 97.81 321 PRO A C 1
ATOM 2537 O O . PRO A 1 321 ? 9.57 5.898 28.812 1 97.81 321 PRO A O 1
ATOM 2540 N N . GLU A 1 322 ? 8.453 7.867 28.906 1 97.25 322 GLU A N 1
ATOM 2541 C CA . GLU A 1 322 ? 7.172 7.176 29 1 97.25 322 GLU A CA 1
ATOM 2542 C C . GLU A 1 322 ? 6.879 6.379 27.719 1 97.25 322 GLU A C 1
ATOM 2544 O O . GLU A 1 322 ? 6.457 5.223 27.797 1 97.25 322 GLU A O 1
ATOM 2549 N N . PHE A 1 323 ? 7.09 6.98 26.625 1 98.25 323 PHE A N 1
ATOM 2550 C CA . PHE A 1 323 ? 6.883 6.293 25.359 1 98.25 323 PHE A CA 1
ATOM 2551 C C . PHE A 1 323 ? 7.875 5.145 25.188 1 98.25 323 PHE A C 1
ATOM 2553 O O . PHE A 1 323 ? 7.523 4.078 24.688 1 98.25 323 PHE A O 1
ATOM 2560 N N . ASP A 1 324 ? 9.086 5.371 25.562 1 98.5 324 ASP A N 1
ATOM 2561 C CA . ASP A 1 324 ? 10.109 4.332 25.484 1 98.5 324 ASP A CA 1
ATOM 2562 C C . ASP A 1 324 ? 9.68 3.086 26.266 1 98.5 324 ASP A C 1
ATOM 2564 O O . ASP A 1 324 ? 9.734 1.973 25.734 1 98.5 324 ASP A O 1
ATOM 2568 N N . ALA A 1 325 ? 9.242 3.301 27.469 1 97.94 325 ALA A N 1
ATOM 2569 C CA . ALA A 1 325 ? 8.789 2.203 28.328 1 97.94 325 ALA A CA 1
ATOM 2570 C C . ALA A 1 325 ? 7.551 1.529 27.734 1 97.94 325 ALA A C 1
ATOM 2572 O O . ALA A 1 325 ? 7.398 0.309 27.828 1 97.94 325 ALA A O 1
ATOM 2573 N N . TRP A 1 326 ? 6.695 2.354 27.188 1 98.12 326 TRP A N 1
ATOM 2574 C CA . TRP A 1 326 ? 5.477 1.825 26.578 1 98.12 326 TRP A CA 1
ATOM 2575 C C . TRP A 1 326 ? 5.812 0.884 25.422 1 98.12 326 TRP A C 1
ATOM 2577 O O . TRP A 1 326 ? 5.203 -0.181 25.297 1 98.12 326 TRP A O 1
ATOM 2587 N N . CYS A 1 327 ? 6.762 1.25 24.578 1 98.56 327 CYS A N 1
ATOM 2588 C CA . CYS A 1 327 ? 7.203 0.399 23.484 1 98.56 327 CYS A CA 1
ATOM 2589 C C . CYS A 1 327 ? 7.711 -0.943 24 1 98.56 327 CYS A C 1
ATOM 2591 O O . CYS A 1 327 ? 7.355 -1.993 23.469 1 98.56 327 CYS A O 1
ATOM 2593 N N . ASP A 1 328 ? 8.523 -0.869 25.031 1 98.44 328 ASP A N 1
ATOM 2594 C CA . ASP A 1 328 ? 9.047 -2.1 25.609 1 98.44 328 ASP A CA 1
ATOM 2595 C C . ASP A 1 328 ? 7.926 -2.99 26.141 1 98.44 328 ASP A C 1
ATOM 2597 O O . ASP A 1 328 ? 7.973 -4.215 25.969 1 98.44 328 ASP A O 1
ATOM 2601 N N . ASN A 1 329 ? 6.961 -2.359 26.75 1 98.19 329 ASN A N 1
ATOM 2602 C CA . ASN A 1 329 ? 5.828 -3.107 27.297 1 98.19 329 ASN A CA 1
ATOM 2603 C C . ASN A 1 329 ? 5.02 -3.775 26.188 1 98.19 329 ASN A C 1
ATOM 2605 O O . ASN A 1 329 ? 4.609 -4.93 26.328 1 98.19 329 ASN A O 1
ATOM 2609 N N . VAL A 1 330 ? 4.723 -3.041 25.141 1 98.5 330 VAL A N 1
ATOM 2610 C CA . VAL A 1 330 ? 3.982 -3.574 24 1 98.5 330 VAL A CA 1
ATOM 2611 C C . VAL A 1 330 ? 4.723 -4.781 23.422 1 98.5 330 VAL A C 1
ATOM 2613 O O . VAL A 1 330 ? 4.121 -5.836 23.203 1 98.5 330 VAL A O 1
ATOM 2616 N N . ILE A 1 331 ? 6.02 -4.645 23.203 1 98.56 331 ILE A N 1
ATOM 2617 C CA . ILE A 1 331 ? 6.84 -5.684 22.594 1 98.56 331 ILE A CA 1
ATOM 2618 C C . ILE A 1 331 ? 6.875 -6.91 23.5 1 98.56 331 ILE A C 1
ATOM 2620 O O . ILE A 1 331 ? 6.703 -8.039 23.031 1 98.56 331 ILE A O 1
ATOM 2624 N N . ALA A 1 332 ? 7.047 -6.672 24.797 1 98.19 332 ALA A N 1
ATOM 2625 C CA . ALA A 1 332 ? 7.078 -7.777 25.75 1 98.19 332 ALA A CA 1
ATOM 2626 C C . ALA A 1 332 ? 5.754 -8.539 25.75 1 98.19 332 ALA A C 1
ATOM 2628 O O . ALA A 1 332 ? 5.738 -9.766 25.797 1 98.19 332 ALA A O 1
ATOM 2629 N N . ALA A 1 333 ? 4.664 -7.809 25.75 1 98.12 333 ALA A N 1
ATOM 2630 C CA . ALA A 1 333 ? 3.336 -8.422 25.766 1 98.12 333 ALA A CA 1
ATOM 2631 C C . ALA A 1 333 ? 3.119 -9.273 24.516 1 98.12 333 ALA A C 1
ATOM 2633 O O . ALA A 1 333 ? 2.561 -10.367 24.594 1 98.12 333 ALA A O 1
ATOM 2634 N N . LEU A 1 334 ? 3.529 -8.797 23.406 1 98.31 334 LEU A N 1
ATOM 2635 C CA . LEU A 1 334 ? 3.334 -9.516 22.141 1 98.31 334 LEU A CA 1
ATOM 2636 C C . LEU A 1 334 ? 4.242 -10.742 22.078 1 98.31 334 LEU A C 1
ATOM 2638 O O . LEU A 1 334 ? 3.85 -11.781 21.547 1 98.31 334 LEU A O 1
ATOM 2642 N N . GLU A 1 335 ? 5.5 -10.594 22.547 1 97.5 335 GLU A N 1
ATOM 2643 C CA . GLU A 1 335 ? 6.391 -11.758 22.594 1 97.5 335 GLU A CA 1
ATOM 2644 C C . GLU A 1 335 ? 5.816 -12.859 23.484 1 97.5 335 GLU A C 1
ATOM 2646 O O . GLU A 1 335 ? 5.898 -14.039 23.141 1 97.5 335 GLU A O 1
ATOM 2651 N N . LYS A 1 336 ? 5.281 -12.422 24.625 1 97.06 336 LYS A N 1
ATOM 2652 C CA . LYS A 1 336 ? 4.629 -13.398 25.5 1 97.06 336 LYS A CA 1
ATOM 2653 C C . LYS A 1 336 ? 3.445 -14.055 24.797 1 97.06 336 LYS A C 1
ATOM 2655 O O . LYS A 1 336 ? 3.23 -15.266 24.938 1 97.06 336 LYS A O 1
ATOM 2660 N N . ALA A 1 337 ? 2.668 -13.258 24.094 1 97.19 337 ALA A N 1
ATOM 2661 C CA . ALA A 1 337 ? 1.52 -13.781 23.359 1 97.19 337 ALA A CA 1
ATOM 2662 C C . ALA A 1 337 ? 1.954 -14.82 22.328 1 97.19 337 ALA A C 1
ATOM 2664 O O . ALA A 1 337 ? 1.315 -15.867 22.188 1 97.19 337 ALA A O 1
ATOM 2665 N N . LYS A 1 338 ? 3.018 -14.562 21.594 1 95.06 338 LYS A N 1
ATOM 2666 C CA . LYS A 1 338 ? 3.541 -15.5 20.609 1 95.06 338 LYS A CA 1
ATOM 2667 C C . LYS A 1 338 ? 3.857 -16.859 21.234 1 95.06 338 LYS A C 1
ATOM 2669 O O . LYS A 1 338 ? 3.578 -17.906 20.656 1 95.06 338 LYS A O 1
ATOM 2674 N N . GLN A 1 339 ? 4.391 -16.781 22.375 1 93.44 339 GLN A N 1
ATOM 2675 C CA . GLN A 1 339 ? 4.82 -17.984 23.062 1 93.44 339 GLN A CA 1
ATOM 2676 C C . GLN A 1 339 ? 3.621 -18.797 23.562 1 93.44 339 GLN A C 1
ATOM 2678 O O . GLN A 1 339 ? 3.709 -20.016 23.719 1 93.44 339 GLN A O 1
ATOM 2683 N N . SER A 1 340 ? 2.574 -18.125 23.688 1 93.31 340 SER A N 1
ATOM 2684 C CA . SER A 1 340 ? 1.404 -18.781 24.266 1 93.31 340 SER A CA 1
ATOM 2685 C C . SER A 1 340 ? 0.613 -19.531 23.203 1 93.31 340 SER A C 1
ATOM 2687 O O . SER A 1 340 ? -0.247 -20.359 23.516 1 93.31 340 SER A O 1
ATOM 2689 N N . ILE A 1 341 ? 0.926 -19.188 21.922 1 92.12 341 ILE A N 1
ATOM 2690 C CA . ILE A 1 341 ? 0.171 -19.781 20.828 1 92.12 341 ILE A CA 1
ATOM 2691 C C . ILE A 1 341 ? 0.81 -21.094 20.422 1 92.12 341 ILE A C 1
ATOM 2693 O O . ILE A 1 341 ? 2.006 -21.156 20.125 1 92.12 341 ILE A O 1
ATOM 2697 N N . GLY A 1 342 ? 0.249 -22.375 20.781 1 75.75 342 GLY A N 1
ATOM 2698 C CA . GLY A 1 342 ? 0.687 -23.719 20.484 1 75.75 342 GLY A CA 1
ATOM 2699 C C . GLY A 1 342 ? -0.334 -24.516 19.688 1 75.75 342 GLY A C 1
ATOM 2700 O O . GLY A 1 342 ? -1.525 -24.203 19.703 1 75.75 342 GLY A O 1
ATOM 2701 N N . MET B 1 1 ? -2.148 -25.578 -35.312 1 95.94 1 MET B N 1
ATOM 2702 C CA . MET B 1 1 ? -1.028 -25.562 -34.375 1 95.94 1 MET B CA 1
ATOM 2703 C C . MET B 1 1 ? -1.263 -26.562 -33.25 1 95.94 1 MET B C 1
ATOM 2705 O O . MET B 1 1 ? -2.408 -26.875 -32.938 1 95.94 1 MET B O 1
ATOM 2709 N N . LYS B 1 2 ? -0.226 -27.125 -32.781 1 98.06 2 LYS B N 1
ATOM 2710 C CA . LYS B 1 2 ? -0.333 -28.094 -31.703 1 98.06 2 LYS B CA 1
ATOM 2711 C C . LYS B 1 2 ? 0.207 -27.516 -30.391 1 98.06 2 LYS B C 1
ATOM 2713 O O . LYS B 1 2 ? 1.317 -26.984 -30.359 1 98.06 2 LYS B O 1
ATOM 2718 N N . ALA B 1 3 ? -0.619 -27.594 -29.375 1 98.19 3 ALA B N 1
ATOM 2719 C CA . ALA B 1 3 ? -0.203 -27.156 -28.047 1 98.19 3 ALA B CA 1
ATOM 2720 C C . ALA B 1 3 ? -0.21 -28.328 -27.062 1 98.19 3 ALA B C 1
ATOM 2722 O O . ALA B 1 3 ? -1.176 -29.078 -27 1 98.19 3 ALA B O 1
ATOM 2723 N N . LEU B 1 4 ? 0.863 -28.469 -26.312 1 98.12 4 LEU B N 1
ATOM 2724 C CA . LEU B 1 4 ? 0.933 -29.453 -25.234 1 98.12 4 LEU B CA 1
ATOM 2725 C C . LEU B 1 4 ? 0.952 -28.766 -23.875 1 98.12 4 LEU B C 1
ATOM 2727 O O . LEU B 1 4 ? 1.785 -27.891 -23.625 1 98.12 4 LEU B O 1
ATOM 2731 N N . PHE B 1 5 ? 0.057 -29.188 -23.047 1 97.31 5 PHE B N 1
ATOM 2732 C CA . PHE B 1 5 ? 0.036 -28.703 -21.672 1 97.31 5 PHE B CA 1
ATOM 2733 C C . PHE B 1 5 ? 0.548 -29.781 -20.719 1 97.31 5 PHE B C 1
ATOM 2735 O O . PHE B 1 5 ? 0.014 -30.891 -20.688 1 97.31 5 PHE B O 1
ATOM 2742 N N . ILE B 1 6 ? 1.59 -29.5 -20.031 1 96 6 ILE B N 1
ATOM 2743 C CA . ILE B 1 6 ? 2.045 -30.344 -18.938 1 96 6 ILE B CA 1
ATOM 2744 C C . ILE B 1 6 ? 1.281 -30 -17.672 1 96 6 ILE B C 1
ATOM 2746 O O . ILE B 1 6 ? 1.419 -28.906 -17.125 1 96 6 ILE B O 1
ATOM 2750 N N . GLY B 1 7 ? 0.517 -30.938 -17.031 1 86.75 7 GLY B N 1
ATOM 2751 C CA . GLY B 1 7 ? -0.49 -30.656 -16.016 1 86.75 7 GLY B CA 1
ATOM 2752 C C . GLY B 1 7 ? -1.84 -30.297 -16.609 1 86.75 7 GLY B C 1
ATOM 2753 O O . GLY B 1 7 ? -2.652 -31.172 -16.906 1 86.75 7 GLY B O 1
ATOM 2754 N N . GLY B 1 8 ? -2.25 -29.141 -16.812 1 77.25 8 GLY B N 1
ATOM 2755 C CA . GLY B 1 8 ? -3.328 -28.578 -17.609 1 77.25 8 GLY B CA 1
ATOM 2756 C C . GLY B 1 8 ? -4.68 -28.656 -16.922 1 77.25 8 GLY B C 1
ATOM 2757 O O . GLY B 1 8 ? -5.688 -28.188 -17.469 1 77.25 8 GLY B O 1
ATOM 2758 N N . THR B 1 9 ? -4.707 -29.141 -15.664 1 78.56 9 THR B N 1
ATOM 2759 C CA . THR B 1 9 ? -5.988 -29.281 -14.984 1 78.56 9 THR B CA 1
ATOM 2760 C C . THR B 1 9 ? -6.016 -28.438 -13.711 1 78.56 9 THR B C 1
ATOM 2762 O O . THR B 1 9 ? -6.871 -28.641 -12.852 1 78.56 9 THR B O 1
ATOM 2765 N N . GLY B 1 10 ? -5.066 -27.578 -13.594 1 85.25 10 GLY B N 1
ATOM 2766 C CA . GLY B 1 10 ? -5.004 -26.688 -12.453 1 85.25 10 GLY B CA 1
ATOM 2767 C C . GLY B 1 10 ? -5.801 -25.406 -12.656 1 85.25 10 GLY B C 1
ATOM 2768 O O . GLY B 1 10 ? -6.391 -25.203 -13.719 1 85.25 10 GLY B O 1
ATOM 2769 N N . THR B 1 11 ? -5.934 -24.578 -11.68 1 82.06 11 THR B N 1
ATOM 2770 C CA . THR B 1 11 ? -6.68 -23.328 -11.641 1 82.06 11 THR B CA 1
ATOM 2771 C C . THR B 1 11 ? -6.352 -22.469 -12.852 1 82.06 11 THR B C 1
ATOM 2773 O O . THR B 1 11 ? -7.254 -22 -13.555 1 82.06 11 THR B O 1
ATOM 2776 N N . ILE B 1 12 ? -5.078 -22.297 -13.172 1 88 12 ILE B N 1
ATOM 2777 C CA . ILE B 1 12 ? -4.609 -21.391 -14.219 1 88 12 ILE B CA 1
ATOM 2778 C C . ILE B 1 12 ? -4.766 -22.062 -15.586 1 88 12 ILE B C 1
ATOM 2780 O O . ILE B 1 12 ? -5.344 -21.469 -16.5 1 88 12 ILE B O 1
ATOM 2784 N N . SER B 1 13 ? -4.402 -23.297 -15.688 1 89.5 13 SER B N 1
ATOM 2785 C CA . SER B 1 13 ? -4.312 -23.969 -16.984 1 89.5 13 SER B CA 1
ATOM 2786 C C . SER B 1 13 ? -5.695 -24.328 -17.516 1 89.5 13 SER B C 1
ATOM 2788 O O . SER B 1 13 ? -5.91 -24.359 -18.719 1 89.5 13 SER B O 1
ATOM 2790 N N . THR B 1 14 ? -6.637 -24.531 -16.641 1 89.81 14 THR B N 1
ATOM 2791 C CA . THR B 1 14 ? -7.961 -24.969 -17.062 1 89.81 14 THR B CA 1
ATOM 2792 C C . THR B 1 14 ? -8.617 -23.938 -17.969 1 89.81 14 THR B C 1
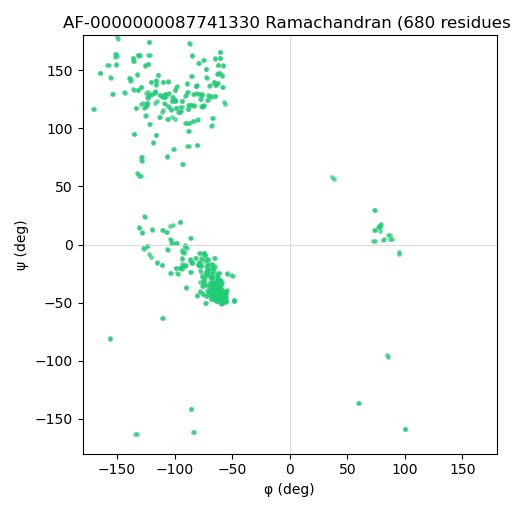ATOM 2794 O O . THR B 1 14 ? -9.211 -24.297 -18.984 1 89.81 14 THR B O 1
ATOM 2797 N N . ALA B 1 15 ? -8.5 -22.719 -17.641 1 93.69 15 ALA B N 1
ATOM 2798 C CA . ALA B 1 15 ? -9.117 -21.656 -18.438 1 93.69 15 ALA B CA 1
ATOM 2799 C C . ALA B 1 15 ? -8.445 -21.547 -19.797 1 93.69 15 ALA B C 1
ATOM 2801 O O . ALA B 1 15 ? -9.094 -21.234 -20.797 1 93.69 15 ALA B O 1
ATOM 2802 N N . ILE B 1 16 ? -7.16 -21.766 -19.844 1 96.06 16 ILE B N 1
ATOM 2803 C CA . ILE B 1 16 ? -6.414 -21.688 -21.094 1 96.06 16 ILE B CA 1
ATOM 2804 C C . ILE B 1 16 ? -6.84 -22.844 -22.016 1 96.06 16 ILE B C 1
ATOM 2806 O O . ILE B 1 16 ? -7.145 -22.625 -23.188 1 96.06 16 ILE B O 1
ATOM 2810 N N . VAL B 1 17 ? -6.891 -24.047 -21.422 1 94.88 17 VAL B N 1
ATOM 2811 C CA . VAL B 1 17 ? -7.258 -25.25 -22.172 1 94.88 17 VAL B CA 1
ATOM 2812 C C . VAL B 1 17 ? -8.68 -25.109 -22.703 1 94.88 17 VAL B C 1
ATOM 2814 O O . VAL B 1 17 ? -8.953 -25.422 -23.875 1 94.88 17 VAL B O 1
ATOM 2817 N N . ARG B 1 18 ? -9.562 -24.562 -21.906 1 93 18 ARG B N 1
ATOM 2818 C CA . ARG B 1 18 ? -10.938 -24.359 -22.328 1 93 18 ARG B CA 1
ATOM 2819 C C . ARG B 1 18 ? -11.008 -23.391 -23.5 1 93 18 ARG B C 1
ATOM 2821 O O . ARG B 1 18 ? -11.742 -23.625 -24.469 1 93 18 ARG B O 1
ATOM 2828 N N . ARG B 1 19 ? -10.289 -22.359 -23.391 1 93.62 19 ARG B N 1
ATOM 2829 C CA . ARG B 1 19 ? -10.266 -21.359 -24.453 1 93.62 19 ARG B CA 1
ATOM 2830 C C . ARG B 1 19 ? -9.727 -21.953 -25.75 1 93.62 19 ARG B C 1
ATOM 2832 O O . ARG B 1 19 ? -10.297 -21.734 -26.828 1 93.62 19 ARG B O 1
ATOM 2839 N N . LEU B 1 20 ? -8.68 -22.734 -25.688 1 95.12 20 LEU B N 1
ATOM 2840 C CA . LEU B 1 20 ? -8.016 -23.281 -26.859 1 95.12 20 LEU B CA 1
ATOM 2841 C C . LEU B 1 20 ? -8.844 -24.406 -27.469 1 95.12 20 LEU B C 1
ATOM 2843 O O . LEU B 1 20 ? -8.789 -24.641 -28.688 1 95.12 20 LEU B O 1
ATOM 2847 N N . ALA B 1 21 ? -9.57 -25.078 -26.609 1 92.69 21 ALA B N 1
ATOM 2848 C CA . ALA B 1 21 ? -10.414 -26.172 -27.094 1 92.69 21 ALA B CA 1
ATOM 2849 C C . ALA B 1 21 ? -11.461 -25.656 -28.078 1 92.69 21 ALA B C 1
ATOM 2851 O O . ALA B 1 21 ? -11.93 -26.391 -28.938 1 92.69 21 ALA B O 1
ATOM 2852 N N . GLU B 1 22 ? -11.773 -24.375 -27.953 1 92.12 22 GLU B N 1
ATOM 2853 C CA . GLU B 1 22 ? -12.781 -23.766 -28.812 1 92.12 22 GLU B CA 1
ATOM 2854 C C . GLU B 1 22 ? -12.141 -23.109 -30.047 1 92.12 22 GLU B C 1
ATOM 2856 O O . GLU B 1 22 ? -12.844 -22.688 -30.953 1 92.12 22 GLU B O 1
ATOM 2861 N N . ASP B 1 23 ? -10.922 -23.094 -30.047 1 93.12 23 ASP B N 1
ATOM 2862 C CA . ASP B 1 23 ? -10.188 -22.5 -31.156 1 93.12 23 ASP B CA 1
ATOM 2863 C C . ASP B 1 23 ? -9.766 -23.562 -32.156 1 93.12 23 ASP B C 1
ATOM 2865 O O . ASP B 1 23 ? -8.836 -24.328 -31.922 1 93.12 23 ASP B O 1
ATOM 2869 N N . THR B 1 24 ? -10.266 -23.562 -33.344 1 91.31 24 THR B N 1
ATOM 2870 C CA . THR B 1 24 ? -10.047 -24.594 -34.344 1 91.31 24 THR B CA 1
ATOM 2871 C C . THR B 1 24 ? -8.625 -24.531 -34.875 1 91.31 24 THR B C 1
ATOM 2873 O O . THR B 1 24 ? -8.172 -25.453 -35.562 1 91.31 24 THR B O 1
ATOM 2876 N N . ASN B 1 25 ? -8 -23.469 -34.562 1 94.25 25 ASN B N 1
ATOM 2877 C CA . ASN B 1 25 ? -6.633 -23.344 -35.031 1 94.25 25 ASN B CA 1
ATOM 2878 C C . ASN B 1 25 ? -5.66 -24.156 -34.188 1 94.25 25 ASN B C 1
ATOM 2880 O O . ASN B 1 25 ? -4.492 -24.312 -34.531 1 94.25 25 ASN B O 1
ATOM 2884 N N . TRP B 1 26 ? -6.152 -24.734 -33.062 1 96.5 26 TRP B N 1
ATOM 2885 C CA . TRP B 1 26 ? -5.258 -25.422 -32.125 1 96.5 26 TRP B CA 1
ATOM 2886 C C . TRP B 1 26 ? -5.703 -26.859 -31.922 1 96.5 26 TRP B C 1
ATOM 2888 O O . TRP B 1 26 ? -6.898 -27.141 -31.781 1 96.5 26 TRP B O 1
ATOM 2898 N N . GLU B 1 27 ? -4.816 -27.703 -32.031 1 97.06 27 GLU B N 1
ATOM 2899 C CA . GLU B 1 27 ? -4.934 -29.047 -31.484 1 97.06 27 GLU B CA 1
ATOM 2900 C C . GLU B 1 27 ? -4.289 -29.141 -30.109 1 97.06 27 GLU B C 1
ATOM 2902 O O . GLU B 1 27 ? -3.078 -28.953 -29.969 1 97.06 27 GLU B O 1
ATOM 2907 N N . VAL B 1 28 ? -5.086 -29.469 -29.094 1 97 28 VAL B N 1
ATOM 2908 C CA . VAL B 1 28 ? -4.625 -29.359 -27.719 1 97 28 VAL B CA 1
ATOM 2909 C C . VAL B 1 28 ? -4.324 -30.75 -27.156 1 97 28 VAL B C 1
ATOM 2911 O O . VAL B 1 28 ? -5.125 -31.672 -27.312 1 97 28 VAL B O 1
ATOM 2914 N N . TYR B 1 29 ? -3.135 -30.875 -26.562 1 96.25 29 TYR B N 1
ATOM 2915 C CA . TYR B 1 29 ? -2.701 -32.094 -25.875 1 96.25 29 TYR B CA 1
ATOM 2916 C C . TYR B 1 29 ? -2.49 -31.812 -24.391 1 96.25 29 TYR B C 1
ATOM 2918 O O . TYR B 1 29 ? -1.95 -30.766 -24.016 1 96.25 29 TYR B O 1
ATOM 2926 N N . LEU B 1 30 ? -2.949 -32.75 -23.562 1 95.5 30 LEU B N 1
ATOM 2927 C CA . LEU B 1 30 ? -2.711 -32.688 -22.125 1 95.5 30 LEU B CA 1
ATOM 2928 C C . LEU B 1 30 ? -1.864 -33.875 -21.656 1 95.5 30 LEU B C 1
ATOM 2930 O O . LEU B 1 30 ? -2.205 -35.031 -21.938 1 95.5 30 LEU B O 1
ATOM 2934 N N . LEU B 1 31 ? -0.752 -33.562 -21.062 1 95.12 31 LEU B N 1
ATOM 2935 C CA . LEU B 1 31 ? 0.066 -34.594 -20.422 1 95.12 31 LEU B CA 1
ATOM 2936 C C . LEU B 1 31 ? -0.17 -34.625 -18.922 1 95.12 31 LEU B C 1
ATOM 2938 O O . LEU B 1 31 ? 0.202 -33.688 -18.203 1 95.12 31 LEU B O 1
ATOM 2942 N N . ASN B 1 32 ? -0.822 -35.625 -18.469 1 88.31 32 ASN B N 1
ATOM 2943 C CA . ASN B 1 32 ? -1.087 -35.781 -17.031 1 88.31 32 ASN B CA 1
ATOM 2944 C C . ASN B 1 32 ? -1.169 -37.25 -16.641 1 88.31 32 ASN B C 1
ATOM 2946 O O . ASN B 1 32 ? -1.018 -38.125 -17.484 1 88.31 32 ASN B O 1
ATOM 2950 N N . ARG B 1 33 ? -1.346 -37.562 -15.383 1 85.19 33 ARG B N 1
ATOM 2951 C CA . ARG B 1 33 ? -1.329 -38.938 -14.852 1 85.19 33 ARG B CA 1
ATOM 2952 C C . ARG B 1 33 ? -2.701 -39.594 -14.977 1 85.19 33 ARG B C 1
ATOM 2954 O O . ARG B 1 33 ? -2.879 -40.75 -14.609 1 85.19 33 ARG B O 1
ATOM 2961 N N . GLY B 1 34 ? -3.664 -38.875 -15.641 1 74.44 34 GLY B N 1
ATOM 2962 C CA . GLY B 1 34 ? -4.969 -39.438 -15.945 1 74.44 34 GLY B CA 1
ATOM 2963 C C . GLY B 1 34 ? -5.914 -39.438 -14.758 1 74.44 34 GLY B C 1
ATOM 2964 O O . GLY B 1 34 ? -6.926 -40.125 -14.75 1 74.44 34 GLY B O 1
ATOM 2965 N N . ASN B 1 35 ? -5.617 -38.625 -13.695 1 70.5 35 ASN B N 1
ATOM 2966 C CA . ASN B 1 35 ? -6.418 -38.656 -12.477 1 70.5 35 ASN B CA 1
ATOM 2967 C C . ASN B 1 35 ? -7.637 -37.719 -12.594 1 70.5 35 ASN B C 1
ATOM 2969 O O . ASN B 1 35 ? -8.562 -37.812 -11.773 1 70.5 35 ASN B O 1
ATOM 2973 N N . ARG B 1 36 ? -7.773 -36.844 -13.461 1 63.47 36 ARG B N 1
ATOM 2974 C CA . ARG B 1 36 ? -8.875 -35.875 -13.547 1 63.47 36 ARG B CA 1
ATOM 2975 C C . ARG B 1 36 ? -9.461 -35.844 -14.953 1 63.47 36 ARG B C 1
ATOM 2977 O O . ARG B 1 36 ? -9.523 -34.781 -15.586 1 63.47 36 ARG B O 1
ATOM 2984 N N . SER B 1 37 ? -9.914 -36.906 -15.398 1 59.72 37 SER B N 1
ATOM 2985 C CA . SER B 1 37 ? -10.383 -37 -16.766 1 59.72 37 SER B CA 1
ATOM 2986 C C . SER B 1 37 ? -11.68 -36.219 -16.984 1 59.72 37 SER B C 1
ATOM 2988 O O . SER B 1 37 ? -11.953 -35.75 -18.094 1 59.72 37 SER B O 1
ATOM 2990 N N . GLY B 1 38 ? -12.383 -36 -15.977 1 61.91 38 GLY B N 1
ATOM 2991 C CA . GLY B 1 38 ? -13.68 -35.344 -16.094 1 61.91 38 GLY B CA 1
ATOM 2992 C C . GLY B 1 38 ? -13.586 -33.875 -16.406 1 61.91 38 GLY B C 1
ATOM 2993 O O . GLY B 1 38 ? -14.555 -33.25 -16.875 1 61.91 38 GLY B O 1
ATOM 2994 N N . VAL B 1 39 ? -12.445 -33.312 -16.297 1 72.44 39 VAL B N 1
ATOM 2995 C CA . VAL B 1 39 ? -12.344 -31.859 -16.484 1 72.44 39 VAL B CA 1
ATOM 2996 C C . VAL B 1 39 ? -11.758 -31.562 -17.859 1 72.44 39 VAL B C 1
ATOM 2998 O O . VAL B 1 39 ? -11.75 -30.406 -18.312 1 72.44 39 VAL B O 1
ATOM 3001 N N . VAL B 1 40 ? -11.477 -32.562 -18.609 1 79.75 40 VAL B N 1
ATOM 3002 C CA . VAL B 1 40 ? -10.844 -32.375 -19.906 1 79.75 40 VAL B CA 1
ATOM 3003 C C . VAL B 1 40 ? -11.914 -32.156 -20.984 1 79.75 40 VAL B C 1
ATOM 3005 O O . VAL B 1 40 ? -12.82 -32.969 -21.141 1 79.75 40 VAL B O 1
ATOM 3008 N N . PRO B 1 41 ? -11.844 -31.047 -21.609 1 84.5 41 PRO B N 1
ATOM 3009 C CA . PRO B 1 41 ? -12.836 -30.75 -22.641 1 84.5 41 PRO B CA 1
ATOM 3010 C C . PRO B 1 41 ? -12.812 -31.766 -23.797 1 84.5 41 PRO B C 1
ATOM 3012 O O . PRO B 1 41 ? -11.797 -32.438 -24.016 1 84.5 41 PRO B O 1
ATOM 3015 N N . GLU B 1 42 ? -13.914 -31.766 -24.5 1 84.56 42 GLU B N 1
ATOM 3016 C CA . GLU B 1 42 ? -13.992 -32.594 -25.703 1 84.56 42 GLU B CA 1
ATOM 3017 C C . GLU B 1 42 ? -13 -32.125 -26.766 1 84.56 42 GLU B C 1
ATOM 3019 O O . GLU B 1 42 ? -12.797 -30.938 -26.938 1 84.56 42 GLU B O 1
ATOM 3024 N N . GLY B 1 43 ? -12.367 -33 -27.391 1 87.62 43 GLY B N 1
ATOM 3025 C CA . GLY B 1 43 ? -11.484 -32.656 -28.5 1 87.62 43 GLY B CA 1
ATOM 3026 C C . GLY B 1 43 ? -10.031 -32.5 -28.062 1 87.62 43 GLY B C 1
ATOM 3027 O O . GLY B 1 43 ? -9.141 -32.406 -28.906 1 87.62 43 GLY B O 1
ATOM 3028 N N . VAL B 1 44 ? -9.852 -32.562 -26.781 1 92.56 44 VAL B N 1
ATOM 3029 C CA . VAL B 1 44 ? -8.492 -32.438 -26.281 1 92.56 44 VAL B CA 1
ATOM 3030 C C . VAL B 1 44 ? -7.836 -33.812 -26.219 1 92.56 44 VAL B C 1
ATOM 3032 O O . VAL B 1 44 ? -8.453 -34.781 -25.75 1 92.56 44 VAL B O 1
ATOM 3035 N N . HIS B 1 45 ? -6.68 -33.938 -26.719 1 93.5 45 HIS B N 1
ATOM 3036 C CA . HIS B 1 45 ? -5.926 -35.188 -26.703 1 93.5 45 HIS B CA 1
ATOM 3037 C C . HIS B 1 45 ? -5.227 -35.375 -25.359 1 93.5 45 HIS B C 1
ATOM 3039 O O . HIS B 1 45 ? -4.637 -34.438 -24.812 1 93.5 45 HIS B O 1
ATOM 3045 N N . GLN B 1 46 ? -5.328 -36.625 -24.875 1 93.31 46 GLN B N 1
ATOM 3046 C CA . GLN B 1 46 ? -4.684 -36.906 -23.594 1 93.31 46 GLN B CA 1
ATOM 3047 C C . GLN B 1 46 ? -3.48 -37.812 -23.781 1 93.31 46 GLN B C 1
ATOM 3049 O O . GLN B 1 46 ? -3.555 -38.812 -24.516 1 93.31 46 GLN B O 1
ATOM 3054 N N . ILE B 1 47 ? -2.445 -37.375 -23.266 1 94.38 47 ILE B N 1
ATOM 3055 C CA . ILE B 1 47 ? -1.256 -38.219 -23.125 1 94.38 47 ILE B CA 1
ATOM 3056 C C . ILE B 1 47 ? -1.095 -38.625 -21.656 1 94.38 47 ILE B C 1
ATOM 3058 O O . ILE B 1 47 ? -0.72 -37.781 -20.812 1 94.38 47 ILE B O 1
ATOM 3062 N N . ILE B 1 48 ? -1.364 -39.875 -21.375 1 93 48 ILE B N 1
ATOM 3063 C CA . ILE B 1 48 ? -1.349 -40.344 -20 1 93 48 ILE B CA 1
ATOM 3064 C C . ILE B 1 48 ? 0.045 -40.844 -19.641 1 93 48 ILE B C 1
ATOM 3066 O O . ILE B 1 48 ? 0.448 -41.938 -20.062 1 93 48 ILE B O 1
ATOM 3070 N N . ALA B 1 49 ? 0.765 -40.094 -18.906 1 93.69 49 ALA B N 1
ATOM 3071 C CA . ALA B 1 49 ? 2.102 -40.438 -18.422 1 93.69 49 ALA B CA 1
ATOM 3072 C C . ALA B 1 49 ? 2.525 -39.5 -17.281 1 93.69 49 ALA B C 1
ATOM 3074 O O . ALA B 1 49 ? 2.051 -38.375 -17.188 1 93.69 49 ALA B O 1
ATOM 3075 N N . ASP B 1 50 ? 3.289 -40.062 -16.406 1 93.69 50 ASP B N 1
ATOM 3076 C CA . ASP B 1 50 ? 3.961 -39.219 -15.406 1 93.69 50 ASP B CA 1
ATOM 3077 C C . ASP B 1 50 ? 5.145 -38.469 -16.016 1 93.69 50 ASP B C 1
ATOM 3079 O O . ASP B 1 50 ? 6.074 -39.094 -16.547 1 93.69 50 ASP B O 1
ATOM 3083 N N . ILE B 1 51 ? 5.09 -37.188 -15.992 1 94.56 51 ILE B N 1
ATOM 3084 C CA . ILE B 1 51 ? 6.129 -36.375 -16.594 1 94.56 51 ILE B CA 1
ATOM 3085 C C . ILE B 1 51 ? 7.492 -36.75 -16.031 1 94.56 51 ILE B C 1
ATOM 3087 O O . ILE B 1 51 ? 8.523 -36.531 -16.688 1 94.56 51 ILE B O 1
ATOM 3091 N N . ASN B 1 52 ? 7.492 -37.312 -14.812 1 93.81 52 ASN B N 1
ATOM 3092 C CA . ASN B 1 52 ? 8.75 -37.719 -14.18 1 93.81 52 ASN B CA 1
ATOM 3093 C C . ASN B 1 52 ? 9.273 -39.031 -14.75 1 93.81 52 ASN B C 1
ATOM 3095 O O . ASN B 1 52 ? 10.438 -39.375 -14.523 1 93.81 52 ASN B O 1
ATOM 3099 N N . ASP B 1 53 ? 8.414 -39.656 -15.414 1 95.62 53 ASP B N 1
ATOM 3100 C CA . ASP B 1 53 ? 8.867 -40.812 -16.188 1 95.62 53 ASP B CA 1
ATOM 3101 C C . ASP B 1 53 ? 9.312 -40.375 -17.594 1 95.62 53 ASP B C 1
ATOM 3103 O O . ASP B 1 53 ? 8.562 -40.5 -18.562 1 95.62 53 ASP B O 1
ATOM 3107 N N . GLU B 1 54 ? 10.5 -39.969 -17.672 1 96.25 54 GLU B N 1
ATOM 3108 C CA . GLU B 1 54 ? 11.039 -39.312 -18.875 1 96.25 54 GLU B CA 1
ATOM 3109 C C . GLU B 1 54 ? 10.953 -40.281 -20.078 1 96.25 54 GLU B C 1
ATOM 3111 O O . GLU B 1 54 ? 10.656 -39.844 -21.188 1 96.25 54 GLU B O 1
ATOM 3116 N N . GLU B 1 55 ? 11.281 -4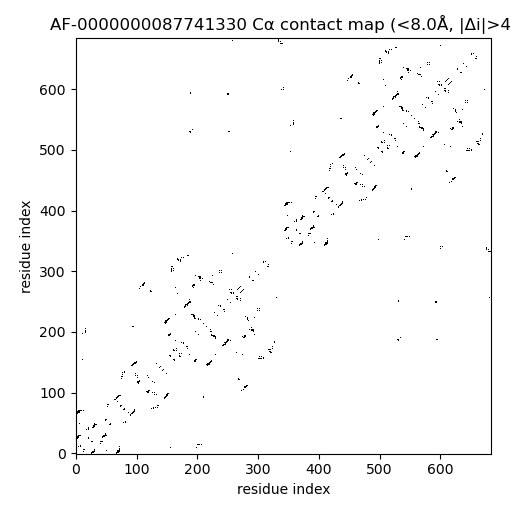1.531 -19.875 1 96.5 55 GLU B N 1
ATOM 3117 C CA . GLU B 1 55 ? 11.25 -42.5 -20.953 1 96.5 55 GLU B CA 1
ATOM 3118 C C . GLU B 1 55 ? 9.828 -42.656 -21.5 1 96.5 55 GLU B C 1
ATOM 3120 O O . GLU B 1 55 ? 9.625 -42.688 -22.719 1 96.5 55 GLU B O 1
ATOM 3125 N N . ALA B 1 56 ? 8.93 -42.812 -20.578 1 96.56 56 ALA B N 1
ATOM 3126 C CA . ALA B 1 56 ? 7.539 -43 -20.984 1 96.56 56 ALA B CA 1
ATOM 3127 C C . ALA B 1 56 ? 7.039 -41.781 -21.766 1 96.56 56 ALA B C 1
ATOM 3129 O O . ALA B 1 56 ? 6.324 -41.906 -22.75 1 96.56 56 ALA B O 1
ATOM 3130 N N . VAL B 1 57 ? 7.414 -40.656 -21.297 1 97.38 57 VAL B N 1
ATOM 3131 C CA . VAL B 1 57 ? 6.977 -39.406 -21.953 1 97.38 57 VAL B CA 1
ATOM 3132 C C . VAL B 1 57 ? 7.641 -39.281 -23.312 1 97.38 57 VAL B C 1
ATOM 3134 O O . VAL B 1 57 ? 6.98 -38.969 -24.312 1 97.38 57 VAL B O 1
ATOM 3137 N N . SER B 1 58 ? 8.922 -39.562 -23.359 1 96.94 58 SER B N 1
ATOM 3138 C CA . SER B 1 58 ? 9.648 -39.5 -24.625 1 96.94 58 SER B CA 1
ATOM 3139 C C . SER B 1 58 ? 9.008 -40.406 -25.672 1 96.94 58 SER B C 1
ATOM 3141 O O . SER B 1 58 ? 8.852 -40 -26.828 1 96.94 58 SER B O 1
ATOM 3143 N N . ASP B 1 59 ? 8.633 -41.531 -25.234 1 97 59 ASP B N 1
ATOM 3144 C CA . ASP B 1 59 ? 8 -42.5 -26.141 1 97 59 ASP B CA 1
ATOM 3145 C C . ASP B 1 59 ? 6.633 -42 -26.594 1 97 59 ASP B C 1
ATOM 3147 O O . ASP B 1 59 ? 6.273 -42.125 -27.766 1 97 59 ASP B O 1
ATOM 3151 N N . ALA B 1 60 ? 5.914 -41.469 -25.703 1 96.19 60 ALA B N 1
ATOM 3152 C CA . ALA B 1 60 ? 4.547 -41 -25.969 1 96.19 60 ALA B CA 1
ATOM 3153 C C . ALA B 1 60 ? 4.535 -39.875 -26.984 1 96.19 60 ALA B C 1
ATOM 3155 O O . ALA B 1 60 ? 3.582 -39.719 -27.75 1 96.19 60 ALA B O 1
ATOM 3156 N N . ILE B 1 61 ? 5.613 -39.094 -26.984 1 96.75 61 ILE B N 1
ATOM 3157 C CA . ILE B 1 61 ? 5.574 -37.906 -27.828 1 96.75 61 ILE B CA 1
ATOM 3158 C C . ILE B 1 61 ? 6.547 -38.062 -28.984 1 96.75 61 ILE B C 1
ATOM 3160 O O . ILE B 1 61 ? 6.859 -37.094 -29.688 1 96.75 61 ILE B O 1
ATOM 3164 N N . LYS B 1 62 ? 7.039 -39.219 -29.188 1 95.69 62 LYS B N 1
ATOM 3165 C CA . LYS B 1 62 ? 8.117 -39.5 -30.141 1 95.69 62 LYS B CA 1
ATOM 3166 C C . LYS B 1 62 ? 7.77 -39 -31.531 1 95.69 62 LYS B C 1
ATOM 3168 O O . LYS B 1 62 ? 8.633 -38.469 -32.25 1 95.69 62 LYS B O 1
ATOM 3173 N N . ASN B 1 63 ? 6.562 -39.125 -31.953 1 96.12 63 ASN B N 1
ATOM 3174 C CA . ASN B 1 63 ? 6.16 -38.781 -33.312 1 96.12 63 ASN B CA 1
ATOM 3175 C C . ASN B 1 63 ? 5.41 -37.438 -33.344 1 96.12 63 ASN B C 1
ATOM 3177 O O . ASN B 1 63 ? 4.695 -37.125 -34.281 1 96.12 63 ASN B O 1
ATOM 3181 N N . LEU B 1 64 ? 5.547 -36.719 -32.281 1 97 64 LEU B N 1
ATOM 3182 C CA . LEU B 1 64 ? 4.824 -35.438 -32.188 1 97 64 LEU B CA 1
ATOM 3183 C C . LEU B 1 64 ? 5.789 -34.25 -32.156 1 97 64 LEU B C 1
ATOM 3185 O O . LEU B 1 64 ? 6.945 -34.406 -31.75 1 97 64 LEU B O 1
ATOM 3189 N N . TYR B 1 65 ? 5.422 -33.188 -32.719 1 98.19 65 TYR B N 1
ATOM 3190 C CA . TYR B 1 65 ? 6.051 -31.891 -32.656 1 98.19 65 TYR B CA 1
ATOM 3191 C C . TYR B 1 65 ? 5.035 -30.812 -32.281 1 98.19 65 TYR B C 1
ATOM 3193 O O . TYR B 1 65 ? 3.908 -30.828 -32.781 1 98.19 65 TYR B O 1
ATOM 3201 N N . PHE B 1 66 ? 5.418 -29.938 -31.391 1 98.62 66 PHE B N 1
ATOM 3202 C CA . PHE B 1 66 ? 4.441 -28.984 -30.875 1 98.62 66 PHE B CA 1
ATOM 3203 C C . PHE B 1 66 ? 4.816 -27.562 -31.234 1 98.62 66 PHE B C 1
ATOM 3205 O O . PHE B 1 66 ? 5.992 -27.203 -31.219 1 98.62 66 PHE B O 1
ATOM 3212 N N . ASP B 1 67 ? 3.838 -26.828 -31.547 1 98.5 67 ASP B N 1
ATOM 3213 C CA . ASP B 1 67 ? 4.051 -25.406 -31.75 1 98.5 67 ASP B CA 1
ATOM 3214 C C . ASP B 1 67 ? 4.297 -24.703 -30.406 1 98.5 67 ASP B C 1
ATOM 3216 O O . ASP B 1 67 ? 5.027 -23.719 -30.344 1 98.5 67 ASP B O 1
ATOM 3220 N N . SER B 1 68 ? 3.658 -25.156 -29.406 1 98.5 68 SER B N 1
ATOM 3221 C CA . SER B 1 68 ? 3.852 -24.641 -28.047 1 98.5 68 SER B CA 1
ATOM 3222 C C . SER B 1 68 ? 3.762 -25.734 -27.016 1 98.5 68 SER B C 1
ATOM 3224 O O . SER B 1 68 ? 2.826 -26.547 -27.031 1 98.5 68 SER B O 1
ATOM 3226 N N . VAL B 1 69 ? 4.727 -25.797 -26.141 1 98.62 69 VAL B N 1
ATOM 3227 C CA . VAL B 1 69 ? 4.672 -26.609 -24.922 1 98.62 69 VAL B CA 1
ATOM 3228 C C . VAL B 1 69 ? 4.52 -25.688 -23.703 1 98.62 69 VAL B C 1
ATOM 3230 O O . VAL B 1 69 ? 5.359 -24.828 -23.469 1 98.62 69 VAL B O 1
ATOM 3233 N N . CYS B 1 70 ? 3.457 -25.875 -22.953 1 98.5 70 CYS B N 1
ATOM 3234 C CA . CYS B 1 70 ? 3.1 -25.031 -21.812 1 98.5 70 CYS B CA 1
ATOM 3235 C C . CYS B 1 70 ? 3.268 -25.781 -20.5 1 98.5 70 CYS B C 1
ATOM 3237 O O . CYS B 1 70 ? 2.545 -26.75 -20.234 1 98.5 70 CYS B O 1
ATOM 3239 N N . GLU B 1 71 ? 4.18 -25.312 -19.703 1 98 71 GLU B N 1
ATOM 3240 C CA . GLU B 1 71 ? 4.559 -26 -18.469 1 98 71 GLU B CA 1
ATOM 3241 C C . GLU B 1 71 ? 3.883 -25.359 -17.266 1 98 71 GLU B C 1
ATOM 3243 O O . GLU B 1 71 ? 4.113 -24.188 -16.969 1 98 71 GLU B O 1
ATOM 3248 N N . PHE B 1 72 ? 3.105 -26.156 -16.453 1 96.69 72 PHE B N 1
ATOM 3249 C CA . PHE B 1 72 ? 2.375 -25.594 -15.32 1 96.69 72 PHE B CA 1
ATOM 3250 C C . PHE B 1 72 ? 2.75 -26.297 -14.023 1 96.69 72 PHE B C 1
ATOM 3252 O O . PHE B 1 72 ? 2.301 -25.906 -12.945 1 96.69 72 PHE B O 1
ATOM 3259 N N . ILE B 1 73 ? 3.615 -27.297 -14.078 1 94.44 73 ILE B N 1
ATOM 3260 C CA . ILE B 1 73 ? 3.867 -28.047 -12.852 1 94.44 73 ILE B CA 1
ATOM 3261 C C . ILE B 1 73 ? 5.371 -28.188 -12.633 1 94.44 73 ILE B C 1
ATOM 3263 O O . ILE B 1 73 ? 5.828 -29.141 -11.992 1 94.44 73 ILE B O 1
ATOM 3267 N N . GLY B 1 74 ? 6.16 -27.438 -13.305 1 95.38 74 GLY B N 1
ATOM 3268 C CA . GLY B 1 74 ? 7.582 -27.344 -13.031 1 95.38 74 GLY B CA 1
ATOM 3269 C C . GLY B 1 74 ? 7.91 -26.422 -11.875 1 95.38 74 GLY B C 1
ATOM 3270 O O . GLY B 1 74 ? 7.926 -25.203 -12.039 1 95.38 74 GLY B O 1
ATOM 3271 N N . PHE B 1 75 ? 8.32 -26.984 -10.688 1 96.44 75 PHE B N 1
ATOM 3272 C CA . PHE B 1 75 ? 8.5 -26.172 -9.5 1 96.44 75 PHE B CA 1
ATOM 3273 C C . PHE B 1 75 ? 9.977 -26.062 -9.125 1 96.44 75 PHE B C 1
ATOM 3275 O O . PHE B 1 75 ? 10.367 -25.172 -8.359 1 96.44 75 PHE B O 1
ATOM 3282 N N . THR B 1 76 ? 10.789 -26.953 -9.656 1 98.19 76 THR B N 1
ATOM 3283 C CA . THR B 1 76 ? 12.203 -26.984 -9.305 1 98.19 76 THR B CA 1
ATOM 3284 C C . THR B 1 76 ? 13.062 -27.062 -10.562 1 98.19 76 THR B C 1
ATOM 3286 O O . THR B 1 76 ? 12.578 -27.422 -11.633 1 98.19 76 THR B O 1
ATOM 3289 N N . LYS B 1 77 ? 14.297 -26.75 -10.406 1 98.38 77 LYS B N 1
ATOM 3290 C CA . LYS B 1 77 ? 15.234 -26.703 -11.523 1 98.38 77 LYS B CA 1
ATOM 3291 C C . LYS B 1 77 ? 15.359 -28.078 -12.18 1 98.38 77 LYS B C 1
ATOM 3293 O O . LYS B 1 77 ? 15.391 -28.188 -13.406 1 98.38 77 LYS B O 1
ATOM 3298 N N . ASP B 1 78 ? 15.398 -29.094 -11.352 1 98.19 78 ASP B N 1
ATOM 3299 C CA . ASP B 1 78 ? 15.547 -30.453 -11.883 1 98.19 78 ASP B CA 1
ATOM 3300 C C . ASP B 1 78 ? 14.375 -30.812 -12.797 1 98.19 78 ASP B C 1
ATOM 3302 O O . ASP B 1 78 ? 14.555 -31.5 -13.805 1 98.19 78 ASP B O 1
ATOM 3306 N N . GLN B 1 79 ? 13.242 -30.344 -12.461 1 98 79 GLN B N 1
ATOM 3307 C CA . GLN B 1 79 ? 12.055 -30.625 -13.266 1 98 79 GLN B CA 1
ATOM 3308 C C . GLN B 1 79 ? 12.117 -29.906 -14.609 1 98 79 GLN B C 1
ATOM 3310 O O . GLN B 1 79 ? 11.734 -30.469 -15.633 1 98 79 GLN B O 1
ATOM 3315 N N . VAL B 1 80 ? 12.602 -28.703 -14.594 1 98.19 80 VAL B N 1
ATOM 3316 C CA . VAL B 1 80 ? 12.688 -27.938 -15.836 1 98.19 80 VAL B CA 1
ATOM 3317 C C . VAL B 1 80 ? 13.844 -28.469 -16.688 1 98.19 80 VAL B C 1
ATOM 3319 O O . VAL B 1 80 ? 13.773 -28.453 -17.922 1 98.19 80 VAL B O 1
ATOM 3322 N N . GLU B 1 81 ? 14.898 -28.953 -16.031 1 98.56 81 GLU B N 1
ATOM 3323 C CA . GLU B 1 81 ? 15.969 -29.625 -16.781 1 98.56 81 GLU B CA 1
ATOM 3324 C C . GLU B 1 81 ? 15.445 -30.844 -17.531 1 98.56 81 GLU B C 1
ATOM 3326 O O . GLU B 1 81 ? 15.812 -31.078 -18.688 1 98.56 81 GLU B O 1
ATOM 3331 N N . ARG B 1 82 ? 14.672 -31.578 -16.812 1 98.12 82 ARG B N 1
ATOM 3332 C CA . ARG B 1 82 ? 14.008 -32.719 -17.453 1 98.12 82 ARG B CA 1
ATOM 3333 C C . ARG B 1 82 ? 13.203 -32.25 -18.672 1 98.12 82 ARG B C 1
ATOM 3335 O O . ARG B 1 82 ? 13.305 -32.875 -19.734 1 98.12 82 ARG B O 1
ATOM 3342 N N . ASP B 1 83 ? 12.398 -31.203 -18.531 1 98.38 83 ASP B N 1
ATOM 3343 C CA . ASP B 1 83 ? 11.594 -30.688 -19.625 1 98.38 83 ASP B CA 1
ATOM 3344 C C . ASP B 1 83 ? 12.477 -30.312 -20.828 1 98.38 83 ASP B C 1
ATOM 3346 O O . ASP B 1 83 ? 12.102 -30.547 -21.969 1 98.38 83 ASP B O 1
ATOM 3350 N N . TYR B 1 84 ? 13.578 -29.656 -20.531 1 98.62 84 TYR B N 1
ATOM 3351 C CA . TYR B 1 84 ? 14.516 -29.297 -21.594 1 98.62 84 TYR B CA 1
ATOM 3352 C C . TYR B 1 84 ? 14.953 -30.531 -22.375 1 98.62 84 TYR B C 1
ATOM 3354 O O . TYR B 1 84 ? 14.953 -30.531 -23.609 1 98.62 84 TYR B O 1
ATOM 3362 N N . ARG B 1 85 ? 15.312 -31.609 -21.688 1 98 85 ARG B N 1
ATOM 3363 C CA . ARG B 1 85 ? 15.742 -32.844 -22.344 1 98 85 ARG B CA 1
ATOM 3364 C C . ARG B 1 85 ? 14.617 -33.438 -23.188 1 98 85 ARG B C 1
ATOM 3366 O O . ARG B 1 85 ? 14.859 -33.969 -24.266 1 98 85 ARG B O 1
ATOM 3373 N N . LEU B 1 86 ? 13.445 -33.312 -22.719 1 98 86 LEU B N 1
ATOM 3374 C CA . LEU B 1 86 ? 12.297 -33.906 -23.375 1 98 86 LEU B CA 1
ATOM 3375 C C . LEU B 1 86 ? 11.891 -33.125 -24.609 1 98 86 LEU B C 1
ATOM 3377 O O . LEU B 1 86 ? 11.461 -33.688 -25.609 1 98 86 LEU B O 1
ATOM 3381 N N . PHE B 1 87 ? 12.062 -31.734 -24.594 1 98.31 87 PHE B N 1
ATOM 3382 C CA . PHE B 1 87 ? 11.336 -30.938 -25.562 1 98.31 87 PHE B CA 1
ATOM 3383 C C . PHE B 1 87 ? 12.305 -30.109 -26.422 1 98.31 87 PHE B C 1
ATOM 3385 O O . PHE B 1 87 ? 11.883 -29.422 -27.359 1 98.31 87 PHE B O 1
ATOM 3392 N N . LYS B 1 88 ? 13.641 -29.953 -26.266 1 96.38 88 LYS B N 1
ATOM 3393 C CA . LYS B 1 88 ? 14.602 -29.125 -26.984 1 96.38 88 LYS B CA 1
ATOM 3394 C C . LYS B 1 88 ? 14.484 -29.328 -28.484 1 96.38 88 LYS B C 1
ATOM 3396 O O . LYS B 1 88 ? 14.719 -28.406 -29.266 1 96.38 88 LYS B O 1
ATOM 3401 N N . ASP B 1 89 ? 14.055 -30.359 -29.016 1 95.31 89 ASP B N 1
ATOM 3402 C CA . ASP B 1 89 ? 13.906 -30.578 -30.453 1 95.31 89 ASP B CA 1
ATOM 3403 C C . ASP B 1 89 ? 12.484 -31.031 -30.797 1 95.31 89 ASP B C 1
ATOM 3405 O O . ASP B 1 89 ? 12.258 -31.656 -31.828 1 95.31 89 ASP B O 1
ATOM 3409 N N . LYS B 1 90 ? 11.617 -30.641 -29.891 1 97.88 90 LYS B N 1
ATOM 3410 C CA . LYS B 1 90 ? 10.258 -31.141 -30.062 1 97.88 90 LYS B CA 1
ATOM 3411 C C . LYS B 1 90 ? 9.234 -30.016 -30.031 1 97.88 90 LYS B C 1
ATOM 3413 O O . LYS B 1 90 ? 8.031 -30.266 -30.031 1 97.88 90 LYS B O 1
ATOM 3418 N N . THR B 1 91 ? 9.68 -28.734 -30.062 1 98.62 91 THR B N 1
ATOM 3419 C CA . THR B 1 91 ? 8.719 -27.641 -29.953 1 98.62 91 THR B CA 1
ATOM 3420 C C . THR B 1 91 ? 9.281 -26.359 -30.547 1 98.62 91 THR B C 1
ATOM 3422 O O . THR B 1 91 ? 10.5 -26.188 -30.609 1 98.62 91 THR B O 1
ATOM 3425 N N . ARG B 1 92 ? 8.391 -25.469 -30.984 1 98.44 92 ARG B N 1
ATOM 3426 C CA . ARG B 1 92 ? 8.766 -24.141 -31.469 1 98.44 92 ARG B CA 1
ATOM 3427 C C . ARG B 1 92 ? 8.758 -23.125 -30.344 1 98.44 92 ARG B C 1
ATOM 3429 O O . ARG B 1 92 ? 9.328 -22.031 -30.469 1 98.44 92 ARG B O 1
ATOM 3436 N N . GLN B 1 93 ? 8.102 -23.422 -29.266 1 98.81 93 GLN B N 1
ATOM 3437 C CA . GLN B 1 93 ? 7.973 -22.531 -28.109 1 98.81 93 GLN B CA 1
ATOM 3438 C C . GLN B 1 93 ? 7.75 -23.328 -26.828 1 98.81 93 GLN B C 1
ATOM 3440 O O . GLN B 1 93 ? 6.891 -24.203 -26.781 1 98.81 93 GLN B O 1
ATOM 3445 N N . TYR B 1 94 ? 8.547 -23.031 -25.797 1 98.88 94 TYR B N 1
ATOM 3446 C CA . TYR B 1 94 ? 8.383 -23.562 -24.453 1 98.88 94 TYR B CA 1
ATOM 3447 C C . TYR B 1 94 ? 7.996 -22.453 -23.484 1 98.88 94 TYR B C 1
ATOM 3449 O O . TYR B 1 94 ? 8.812 -21.594 -23.172 1 98.88 94 TYR B O 1
ATOM 3457 N N . ILE B 1 95 ? 6.73 -22.484 -23.016 1 98.88 95 ILE B N 1
ATOM 3458 C CA . ILE B 1 95 ? 6.246 -21.469 -22.094 1 98.88 95 ILE B CA 1
ATOM 3459 C C . ILE B 1 95 ? 6.301 -21.984 -20.656 1 98.88 95 ILE B C 1
ATOM 3461 O O . ILE B 1 95 ? 5.645 -22.969 -20.328 1 98.88 95 ILE B O 1
ATOM 3465 N N . TYR B 1 96 ? 7.098 -21.328 -19.844 1 98.81 96 TYR B N 1
ATOM 3466 C CA . TYR B 1 96 ? 7.254 -21.688 -18.438 1 98.81 96 TYR B CA 1
ATOM 3467 C C . TYR B 1 96 ? 6.414 -20.781 -17.547 1 98.81 96 TYR B C 1
ATOM 3469 O O . TYR B 1 96 ? 6.543 -19.562 -17.594 1 98.81 96 TYR B O 1
ATOM 3477 N N . THR B 1 97 ? 5.559 -21.375 -16.734 1 98.31 97 THR B N 1
ATOM 3478 C CA . THR B 1 97 ? 4.758 -20.609 -15.789 1 98.31 97 THR B CA 1
ATOM 3479 C C . THR B 1 97 ? 5.512 -20.406 -14.477 1 98.31 97 THR B C 1
ATOM 3481 O O . THR B 1 97 ? 5.508 -21.297 -13.617 1 98.31 97 THR B O 1
ATOM 3484 N N . SER B 1 98 ? 6.121 -19.312 -14.328 1 98.5 98 SER B N 1
ATOM 3485 C CA . SER B 1 98 ? 6.805 -18.906 -13.109 1 98.5 98 SER B CA 1
ATOM 3486 C C . SER B 1 98 ? 5.84 -18.234 -12.141 1 98.5 98 SER B C 1
ATOM 3488 O O . SER B 1 98 ? 4.723 -18.719 -11.93 1 98.5 98 SER B O 1
ATOM 3490 N N . SER B 1 99 ? 6.316 -17.203 -11.461 1 98.19 99 SER B N 1
ATOM 3491 C CA . SER B 1 99 ? 5.504 -16.547 -10.438 1 98.19 99 SER B CA 1
ATOM 3492 C C . SER B 1 99 ? 5.949 -15.109 -10.219 1 98.19 99 SER B C 1
ATOM 3494 O O . SER B 1 99 ? 7.148 -14.812 -10.227 1 98.19 99 SER B O 1
ATOM 3496 N N . ALA B 1 100 ? 4.957 -14.289 -9.977 1 98.12 100 ALA B N 1
ATOM 3497 C CA . ALA B 1 100 ? 5.281 -12.906 -9.625 1 98.12 100 ALA B CA 1
ATOM 3498 C C . ALA B 1 100 ? 5.969 -12.836 -8.266 1 98.12 100 ALA B C 1
ATOM 3500 O O . ALA B 1 100 ? 6.605 -11.828 -7.934 1 98.12 100 ALA B O 1
ATOM 3501 N N . SER B 1 101 ? 5.84 -13.836 -7.422 1 98.06 101 SER B N 1
ATOM 3502 C CA . SER B 1 101 ? 6.5 -13.836 -6.117 1 98.06 101 SER B CA 1
ATOM 3503 C C . SER B 1 101 ? 8.016 -13.875 -6.266 1 98.06 101 SER B C 1
ATOM 3505 O O . SER B 1 101 ? 8.742 -13.625 -5.305 1 98.06 101 SER B O 1
ATOM 3507 N N . ALA B 1 102 ? 8.477 -14.141 -7.461 1 98.56 102 ALA B N 1
ATOM 3508 C CA . ALA B 1 102 ? 9.914 -14.203 -7.738 1 98.56 102 ALA B CA 1
ATOM 3509 C C . ALA B 1 102 ? 10.539 -12.812 -7.703 1 98.56 102 ALA B C 1
ATOM 3511 O O . ALA B 1 102 ? 11.758 -12.68 -7.559 1 98.56 102 ALA B O 1
ATOM 3512 N N . TYR B 1 103 ? 9.766 -11.781 -7.949 1 98.5 103 TYR B N 1
ATOM 3513 C CA . TYR B 1 103 ? 10.297 -10.422 -7.922 1 98.5 103 TYR B CA 1
ATOM 3514 C C . TYR B 1 103 ? 10.914 -10.102 -6.566 1 98.5 103 TYR B C 1
ATOM 3516 O O . TYR B 1 103 ? 10.508 -10.672 -5.547 1 98.5 103 TYR B O 1
ATOM 3524 N N . HIS B 1 104 ? 11.789 -9.25 -6.527 1 96.75 104 HIS B N 1
ATOM 3525 C CA . HIS B 1 104 ? 12.656 -9.047 -5.371 1 96.75 104 HIS B CA 1
ATOM 3526 C C . HIS B 1 104 ? 11.859 -8.578 -4.16 1 96.75 104 HIS B C 1
ATOM 3528 O O . HIS B 1 104 ? 10.914 -7.801 -4.301 1 96.75 104 HIS B O 1
ATOM 3534 N N . LYS B 1 105 ? 12.133 -9.094 -3.053 1 95.12 105 LYS B N 1
ATOM 3535 C CA . LYS B 1 105 ? 11.641 -8.719 -1.734 1 95.12 105 LYS B CA 1
ATOM 3536 C C . LYS B 1 105 ? 12.789 -8.328 -0.805 1 95.12 105 LYS B C 1
ATOM 3538 O O . LYS B 1 105 ? 13.828 -9 -0.781 1 95.12 105 LYS B O 1
ATOM 3543 N N . PRO B 1 106 ? 12.625 -7.25 0.044 1 94.12 106 PRO B N 1
ATOM 3544 C CA . PRO B 1 106 ? 11.539 -6.273 -0.099 1 94.12 106 PRO B CA 1
ATOM 3545 C C . PRO B 1 106 ? 11.602 -5.516 -1.423 1 94.12 106 PRO B C 1
ATOM 3547 O O . PRO B 1 106 ? 12.688 -5.289 -1.96 1 94.12 106 PRO B O 1
ATOM 3550 N N . ALA B 1 107 ? 10.477 -5.168 -1.928 1 94.19 107 ALA B N 1
ATOM 3551 C CA . ALA B 1 107 ? 10.406 -4.457 -3.201 1 94.19 107 ALA B CA 1
ATOM 3552 C C . ALA B 1 107 ? 11.031 -3.068 -3.088 1 94.19 107 ALA B C 1
ATOM 3554 O O . ALA B 1 107 ? 10.844 -2.373 -2.09 1 94.19 107 ALA B O 1
ATOM 3555 N N . ALA B 1 108 ? 11.758 -2.691 -4.117 1 95 108 ALA B N 1
ATOM 3556 C CA . ALA B 1 108 ? 12.312 -1.343 -4.18 1 95 108 ALA B CA 1
ATOM 3557 C C . ALA B 1 108 ? 11.234 -0.319 -4.531 1 95 108 ALA B C 1
ATOM 3559 O O . ALA B 1 108 ? 11.289 0.827 -4.078 1 95 108 ALA B O 1
ATOM 3560 N N . SER B 1 109 ? 10.344 -0.689 -5.336 1 96.94 109 SER B N 1
ATOM 3561 C CA . SER B 1 109 ? 9.195 0.102 -5.766 1 96.94 109 SER B CA 1
ATOM 3562 C C . SER B 1 109 ? 7.91 -0.71 -5.695 1 96.94 109 SER B C 1
ATOM 3564 O O . SER B 1 109 ? 7.926 -1.93 -5.879 1 96.94 109 SER B O 1
ATOM 3566 N N . PHE B 1 110 ? 6.816 0.016 -5.375 1 97.94 110 PHE B N 1
ATOM 3567 C CA . PHE B 1 110 ? 5.531 -0.678 -5.363 1 97.94 110 PHE B CA 1
ATOM 3568 C C . PHE B 1 110 ? 5.07 -0.982 -6.785 1 97.94 110 PHE B C 1
ATOM 3570 O O . PHE B 1 110 ? 4.156 -1.783 -6.984 1 97.94 110 PHE B O 1
ATOM 3577 N N . VAL B 1 111 ? 5.629 -0.281 -7.793 1 98.31 111 VAL B N 1
ATOM 3578 C CA . VAL B 1 111 ? 5.332 -0.549 -9.195 1 98.31 111 VAL B CA 1
ATOM 3579 C C . VAL B 1 111 ? 6.25 -1.653 -9.719 1 98.31 111 VAL B C 1
ATOM 3581 O O . VAL B 1 111 ? 7.473 -1.493 -9.742 1 98.31 111 VAL B O 1
ATOM 3584 N N . ILE B 1 112 ? 5.688 -2.756 -10.18 1 98.56 112 ILE B N 1
ATOM 3585 C CA . ILE B 1 112 ? 6.438 -3.924 -10.633 1 98.56 112 ILE B CA 1
ATOM 3586 C C . ILE B 1 112 ? 6.348 -4.043 -12.148 1 98.56 112 ILE B C 1
ATOM 3588 O O . ILE B 1 112 ? 5.262 -3.914 -12.727 1 98.56 112 ILE B O 1
ATOM 3592 N N . THR 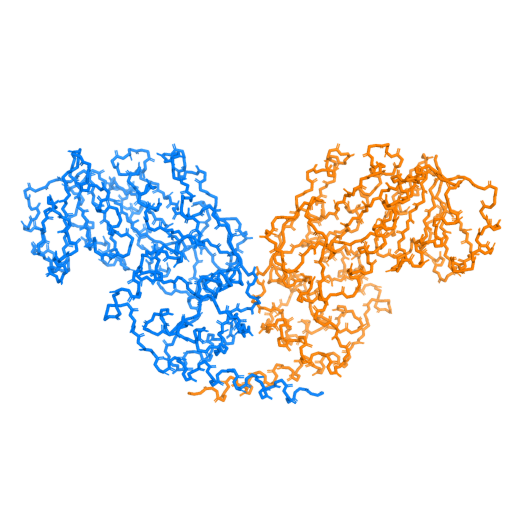B 1 113 ? 7.43 -4.184 -12.797 1 98.19 113 THR B N 1
ATOM 3593 C CA . THR B 1 113 ? 7.527 -4.512 -14.211 1 98.19 113 THR B CA 1
ATOM 3594 C C . THR B 1 113 ? 8.336 -5.789 -14.414 1 98.19 113 THR B C 1
ATOM 3596 O O . THR B 1 113 ? 8.898 -6.336 -13.461 1 98.19 113 THR B O 1
ATOM 3599 N N . GLU B 1 114 ? 8.398 -6.273 -15.664 1 98.25 114 GLU B N 1
ATOM 3600 C CA . GLU B 1 114 ? 9.195 -7.465 -15.953 1 98.25 114 GLU B CA 1
ATOM 3601 C C . GLU B 1 114 ? 10.688 -7.191 -15.773 1 98.25 114 GLU B C 1
ATOM 3603 O O . GLU B 1 114 ? 11.492 -8.125 -15.719 1 98.25 114 GLU B O 1
ATOM 3608 N N . GLY B 1 115 ? 11.023 -5.918 -15.734 1 97.5 115 GLY B N 1
ATOM 3609 C CA . GLY B 1 115 ? 12.406 -5.539 -15.508 1 97.5 115 GLY B CA 1
ATOM 3610 C C . GLY B 1 115 ? 12.789 -5.555 -14.039 1 97.5 115 GLY B C 1
ATOM 3611 O O . GLY B 1 115 ? 13.969 -5.434 -13.703 1 97.5 115 GLY B O 1
ATOM 3612 N N . THR B 1 116 ? 11.836 -5.668 -13.062 1 98 116 THR B N 1
ATOM 3613 C CA . THR B 1 116 ? 12.141 -5.777 -11.641 1 98 116 THR B CA 1
ATOM 3614 C C . THR B 1 116 ? 13.023 -6.996 -11.367 1 98 116 THR B C 1
ATOM 3616 O O . THR B 1 116 ? 12.781 -8.078 -11.914 1 98 116 THR B O 1
ATOM 3619 N N . ALA B 1 117 ? 14.039 -6.824 -10.555 1 97.5 117 ALA B N 1
ATOM 3620 C CA . ALA B 1 117 ? 14.984 -7.898 -10.266 1 97.5 117 ALA B CA 1
ATOM 3621 C C . ALA B 1 117 ? 14.281 -9.07 -9.586 1 97.5 117 ALA B C 1
ATOM 3623 O O . ALA B 1 117 ? 13.234 -8.898 -8.953 1 97.5 117 ALA B O 1
ATOM 3624 N N . LEU B 1 118 ? 14.852 -10.203 -9.75 1 98.5 118 LEU B N 1
ATOM 3625 C CA . LEU B 1 118 ? 14.328 -11.406 -9.102 1 98.5 118 LEU B CA 1
ATOM 3626 C C . LEU B 1 118 ? 15.18 -11.773 -7.887 1 98.5 118 LEU B C 1
ATOM 3628 O O . LEU B 1 118 ? 16.375 -12.047 -8.016 1 98.5 118 LEU B O 1
ATOM 3632 N N . ALA B 1 119 ? 14.609 -11.727 -6.742 1 98.5 119 ALA B N 1
ATOM 3633 C CA . ALA B 1 119 ? 15.242 -12.078 -5.473 1 98.5 119 ALA B CA 1
ATOM 3634 C C . ALA B 1 119 ? 14.211 -12.141 -4.348 1 98.5 119 ALA B C 1
ATOM 3636 O O . ALA B 1 119 ? 13.539 -11.148 -4.059 1 98.5 119 ALA B O 1
ATOM 3637 N N . ASN B 1 120 ? 14.031 -13.289 -3.773 1 98.38 120 ASN B N 1
ATOM 3638 C CA . ASN B 1 120 ? 13.094 -13.453 -2.67 1 98.38 120 ASN B CA 1
ATOM 3639 C C . ASN B 1 120 ? 13.688 -14.281 -1.536 1 98.38 120 ASN B C 1
ATOM 3641 O O . ASN B 1 120 ? 13.641 -15.508 -1.566 1 98.38 120 ASN B O 1
ATOM 3645 N N . PRO B 1 121 ? 14.234 -13.664 -0.567 1 98.19 121 PRO B N 1
ATOM 3646 C CA . PRO B 1 121 ? 14.883 -14.422 0.509 1 98.19 121 PRO B CA 1
ATOM 3647 C C . PRO B 1 121 ? 13.875 -15.086 1.449 1 98.19 121 PRO B C 1
ATOM 3649 O O . PRO B 1 121 ? 14.258 -15.906 2.287 1 98.19 121 PRO B O 1
ATOM 3652 N N . HIS B 1 122 ? 12.656 -14.836 1.324 1 98.25 122 HIS B N 1
ATOM 3653 C CA . HIS B 1 122 ? 11.672 -15.242 2.324 1 98.25 122 HIS B CA 1
ATOM 3654 C C . HIS B 1 122 ? 10.969 -16.531 1.91 1 98.25 122 HIS B C 1
ATOM 3656 O O . HIS B 1 122 ? 10.367 -17.203 2.744 1 98.25 122 HIS B O 1
ATOM 3662 N N . TRP B 1 123 ? 11.016 -16.875 0.564 1 98.06 123 TRP B N 1
ATOM 3663 C CA . TRP B 1 123 ? 10.18 -17.969 0.09 1 98.06 123 TRP B CA 1
ATOM 3664 C C . TRP B 1 123 ? 10.977 -18.922 -0.801 1 98.06 123 TRP B C 1
ATOM 3666 O O . TRP B 1 123 ? 11.383 -18.547 -1.906 1 98.06 123 TRP B O 1
ATOM 3676 N N . GLU B 1 124 ? 11.078 -20.094 -0.366 1 98.06 124 GLU B N 1
ATOM 3677 C CA . GLU B 1 124 ? 11.797 -21.109 -1.134 1 98.06 124 GLU B CA 1
ATOM 3678 C C . GLU B 1 124 ? 11.125 -21.359 -2.484 1 98.06 124 GLU B C 1
ATOM 3680 O O . GLU B 1 124 ? 11.805 -21.547 -3.494 1 98.06 124 GLU B O 1
ATOM 3685 N N . TYR B 1 125 ? 9.805 -21.406 -2.484 1 97.44 125 TYR B N 1
ATOM 3686 C CA . TYR B 1 125 ? 9.047 -21.531 -3.727 1 97.44 125 TYR B CA 1
ATOM 3687 C C . TYR B 1 125 ? 9.531 -20.531 -4.762 1 97.44 125 TYR B C 1
ATOM 3689 O O . TYR B 1 125 ? 9.789 -20.891 -5.914 1 97.44 125 TYR B O 1
ATOM 3697 N N . SER B 1 126 ? 9.672 -19.25 -4.367 1 98.5 126 SER B N 1
ATOM 3698 C CA . SER B 1 126 ? 10.102 -18.172 -5.246 1 98.5 126 SER B CA 1
ATOM 3699 C C . SER B 1 126 ? 11.539 -18.3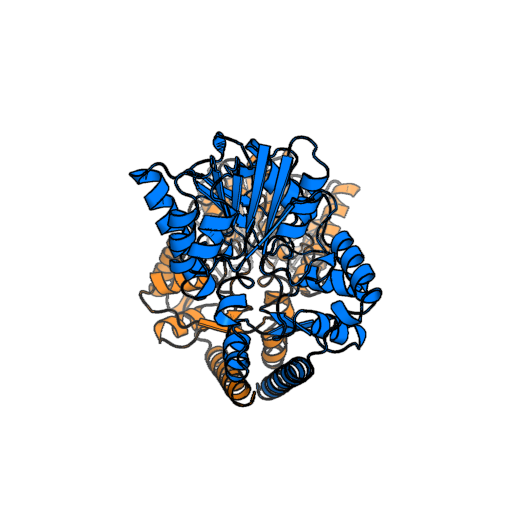75 -5.715 1 98.5 126 SER B C 1
ATOM 3701 O O . SER B 1 126 ? 11.859 -18.156 -6.883 1 98.5 126 SER B O 1
ATOM 3703 N N . ARG B 1 127 ? 12.398 -18.781 -4.828 1 98.69 127 ARG B N 1
ATOM 3704 C CA . ARG B 1 127 ? 13.789 -19.031 -5.188 1 98.69 127 ARG B CA 1
ATOM 3705 C C . ARG B 1 127 ? 13.898 -20.172 -6.195 1 98.69 127 ARG B C 1
ATOM 3707 O O . ARG B 1 127 ? 14.734 -20.125 -7.102 1 98.69 127 ARG B O 1
ATOM 3714 N N . ASN B 1 128 ? 13.102 -21.172 -6.016 1 98.75 128 ASN B N 1
ATOM 3715 C CA . ASN B 1 128 ? 13.07 -22.266 -6.977 1 98.75 128 ASN B CA 1
ATOM 3716 C C . ASN B 1 128 ? 12.602 -21.781 -8.352 1 98.75 128 ASN B C 1
ATOM 3718 O O . ASN B 1 128 ? 13.18 -22.172 -9.375 1 98.75 128 ASN B O 1
ATOM 3722 N N . LYS B 1 129 ? 11.578 -20.984 -8.375 1 98.75 129 LYS B N 1
ATOM 3723 C CA . LYS B 1 129 ? 11.109 -20.453 -9.648 1 98.75 129 LYS B CA 1
ATOM 3724 C C . LYS B 1 129 ? 12.188 -19.594 -10.312 1 98.75 129 LYS B C 1
ATOM 3726 O O . LYS B 1 129 ? 12.359 -19.641 -11.539 1 98.75 129 LYS B O 1
ATOM 3731 N N . ILE B 1 130 ? 12.914 -18.812 -9.555 1 98.88 130 ILE B N 1
ATOM 3732 C CA . ILE B 1 130 ? 14.016 -18.016 -10.078 1 98.88 130 ILE B CA 1
ATOM 3733 C C . ILE B 1 130 ? 15.062 -18.922 -10.703 1 98.88 130 ILE B C 1
ATOM 3735 O O . ILE B 1 130 ? 15.531 -18.672 -11.82 1 98.88 130 ILE B O 1
ATOM 3739 N N . ALA B 1 131 ? 15.391 -19.984 -10.008 1 98.81 131 ALA B N 1
ATOM 3740 C CA . ALA B 1 131 ? 16.375 -20.938 -10.508 1 98.81 131 ALA B CA 1
ATOM 3741 C C . ALA B 1 131 ? 15.914 -21.547 -11.828 1 98.81 131 ALA B C 1
ATOM 3743 O O . ALA B 1 131 ? 16.719 -21.75 -12.742 1 98.81 131 ALA B O 1
ATOM 3744 N N . CYS B 1 132 ? 14.672 -21.891 -11.93 1 98.88 132 CYS B N 1
ATOM 3745 C CA . CYS B 1 132 ? 14.102 -22.422 -13.172 1 98.88 132 CYS B CA 1
ATOM 3746 C C . CYS B 1 132 ? 14.25 -21.406 -14.305 1 98.88 132 CYS B C 1
ATOM 3748 O O . CYS B 1 132 ? 14.688 -21.766 -15.398 1 98.88 132 CYS B O 1
ATOM 3750 N N . GLU B 1 133 ? 13.883 -20.156 -14.062 1 98.88 133 GLU B N 1
ATOM 3751 C CA . GLU B 1 133 ? 14 -19.125 -15.078 1 98.88 133 GLU B CA 1
ATOM 3752 C C . GLU B 1 133 ? 15.445 -18.969 -15.555 1 98.88 133 GLU B C 1
ATOM 3754 O O . GLU B 1 133 ? 15.703 -18.844 -16.75 1 98.88 133 GLU B O 1
ATOM 3759 N N . GLU B 1 134 ? 16.344 -18.953 -14.586 1 98.75 134 GLU B N 1
ATOM 3760 C CA . GLU B 1 134 ? 17.766 -18.781 -14.922 1 98.75 134 GLU B CA 1
ATOM 3761 C C . GLU B 1 134 ? 18.25 -19.906 -15.828 1 98.75 134 GLU B C 1
ATOM 3763 O O . GLU B 1 134 ? 18.953 -19.656 -16.812 1 98.75 134 GLU B O 1
ATOM 3768 N N . PHE B 1 135 ? 17.906 -21.094 -15.492 1 98.88 135 PHE B N 1
ATOM 3769 C CA . PHE B 1 135 ? 18.281 -22.234 -16.312 1 98.88 135 PHE B CA 1
ATOM 3770 C C . PHE B 1 135 ? 17.719 -22.109 -17.719 1 98.88 135 PHE B C 1
ATOM 3772 O O . PHE B 1 135 ? 18.453 -22.266 -18.703 1 98.88 135 PHE B O 1
ATOM 3779 N N . LEU B 1 136 ? 16.453 -21.828 -17.828 1 98.88 136 LEU B N 1
ATOM 3780 C CA . LEU B 1 136 ? 15.781 -21.766 -19.109 1 98.88 136 LEU B CA 1
ATOM 3781 C C . LEU B 1 136 ? 16.344 -20.641 -19.984 1 98.88 136 LEU B C 1
ATOM 3783 O O . LEU B 1 136 ? 16.562 -20.828 -21.172 1 98.88 136 LEU B O 1
ATOM 3787 N N . MET B 1 137 ? 16.578 -19.531 -19.344 1 98.69 137 MET B N 1
ATOM 3788 C CA . MET B 1 137 ? 17.109 -18.406 -20.094 1 98.69 137 MET B CA 1
ATOM 3789 C C . MET B 1 137 ? 18.547 -18.688 -20.547 1 98.69 137 MET B C 1
ATOM 3791 O O . MET B 1 137 ? 18.969 -18.234 -21.609 1 98.69 137 MET B O 1
ATOM 3795 N N . ASP B 1 138 ? 19.297 -19.406 -19.703 1 98.75 138 ASP B N 1
ATOM 3796 C CA . ASP B 1 138 ? 20.609 -19.859 -20.125 1 98.75 138 ASP B CA 1
ATOM 3797 C C . ASP B 1 138 ? 20.516 -20.719 -21.375 1 98.75 138 ASP B C 1
ATOM 3799 O O . ASP B 1 138 ? 21.281 -20.531 -22.328 1 98.75 138 ASP B O 1
ATOM 3803 N N . LYS B 1 139 ? 19.594 -21.672 -21.438 1 98.81 139 LYS B N 1
ATOM 3804 C CA . LYS B 1 139 ? 19.406 -22.547 -22.578 1 98.81 139 LYS B CA 1
ATOM 3805 C C . LYS B 1 139 ? 18.938 -21.766 -23.797 1 98.81 139 LYS B C 1
ATOM 3807 O O . LYS B 1 139 ? 19.281 -22.109 -24.938 1 98.81 139 LYS B O 1
ATOM 3812 N N . TYR B 1 140 ? 18.156 -20.703 -23.578 1 98.62 140 TYR B N 1
ATOM 3813 C CA . TYR B 1 140 ? 17.766 -19.812 -24.672 1 98.62 140 TYR B CA 1
ATOM 3814 C C . TYR B 1 140 ? 18.969 -19.109 -25.266 1 98.62 140 TYR B C 1
ATOM 3816 O O . TYR B 1 140 ? 19.172 -19.141 -26.484 1 98.62 140 TYR B O 1
ATOM 3824 N N . ARG B 1 141 ? 19.797 -18.562 -24.438 1 98.44 141 ARG B N 1
ATOM 3825 C CA . ARG B 1 141 ? 20.922 -17.734 -24.875 1 98.44 141 ARG B CA 1
ATOM 3826 C C . ARG B 1 141 ? 21.984 -18.578 -25.578 1 98.44 141 ARG B C 1
ATOM 3828 O O . ARG B 1 141 ? 22.594 -18.141 -26.547 1 98.44 141 ARG B O 1
ATOM 3835 N N . ASN B 1 142 ? 22.156 -19.75 -25.047 1 98.31 142 ASN B N 1
ATOM 3836 C CA . ASN B 1 142 ? 23.344 -20.484 -25.453 1 98.31 142 ASN B CA 1
ATOM 3837 C C . ASN B 1 142 ? 22.984 -21.594 -26.453 1 98.31 142 ASN B C 1
ATOM 3839 O O . ASN B 1 142 ? 23.844 -22.047 -27.203 1 98.31 142 ASN B O 1
ATOM 3843 N N . GLU B 1 143 ? 21.734 -22.078 -26.438 1 98.38 143 GLU B N 1
ATOM 3844 C CA . GLU B 1 143 ? 21.391 -23.219 -27.281 1 98.38 143 GLU B CA 1
ATOM 3845 C C . GLU B 1 143 ? 20.172 -22.922 -28.156 1 98.38 143 GLU B C 1
ATOM 3847 O O . GLU B 1 143 ? 19.734 -23.766 -28.938 1 98.38 143 GLU B O 1
ATOM 3852 N N . GLY B 1 144 ? 19.594 -21.766 -27.969 1 98.06 144 GLY B N 1
ATOM 3853 C CA . GLY B 1 144 ? 18.453 -21.359 -28.781 1 98.06 144 GLY B CA 1
ATOM 3854 C C . GLY B 1 144 ? 17.156 -22.031 -28.391 1 98.06 144 GLY B C 1
ATOM 3855 O O . GLY B 1 144 ? 16.219 -22.094 -29.172 1 98.06 144 GLY B O 1
ATOM 3856 N N . PHE B 1 145 ? 17.078 -22.656 -27.234 1 98.62 145 PHE B N 1
ATOM 3857 C CA . PHE B 1 145 ? 15.828 -23.203 -26.75 1 98.62 145 PHE B CA 1
ATOM 3858 C C . PHE B 1 145 ? 14.758 -22.109 -26.672 1 98.62 145 PHE B C 1
ATOM 3860 O O . PHE B 1 145 ? 14.969 -21.062 -26.062 1 98.62 145 PHE B O 1
ATOM 3867 N N . PRO B 1 146 ? 13.594 -22.188 -27.328 1 98.75 146 PRO B N 1
ATOM 3868 C CA . PRO B 1 146 ? 12.641 -21.094 -27.516 1 98.75 146 PRO B CA 1
ATOM 3869 C C . PRO B 1 146 ? 11.75 -20.875 -26.297 1 98.75 146 PRO B C 1
ATOM 3871 O O . PRO B 1 146 ? 10.57 -21.25 -26.312 1 98.75 146 PRO B O 1
ATOM 3874 N N . VAL B 1 147 ? 12.227 -20.125 -25.375 1 98.81 147 VAL B N 1
ATOM 3875 C CA . VAL B 1 147 ? 11.633 -20 -24.047 1 98.81 147 VAL B CA 1
ATOM 3876 C C . VAL B 1 147 ? 10.781 -18.734 -23.984 1 98.81 147 VAL B C 1
ATOM 3878 O O . VAL B 1 147 ? 11.18 -17.688 -24.484 1 98.81 147 VAL B O 1
ATOM 3881 N N . THR B 1 148 ? 9.617 -18.812 -23.422 1 98.88 148 THR B N 1
ATOM 3882 C CA . THR B 1 148 ? 8.805 -17.703 -22.922 1 98.88 148 THR B CA 1
ATOM 3883 C C . THR B 1 148 ? 8.477 -17.891 -21.453 1 98.88 148 THR B C 1
ATOM 3885 O O . THR B 1 148 ? 8.016 -18.953 -21.031 1 98.88 148 THR B O 1
ATOM 3888 N N . ILE B 1 149 ? 8.781 -16.875 -20.609 1 98.88 149 ILE B N 1
ATOM 3889 C CA . ILE B 1 149 ? 8.477 -16.938 -19.188 1 98.88 149 ILE B CA 1
ATOM 3890 C C . ILE B 1 149 ? 7.195 -16.156 -18.906 1 98.88 149 ILE B C 1
ATOM 3892 O O . ILE B 1 149 ? 7.016 -15.047 -19.406 1 98.88 149 ILE B O 1
ATOM 3896 N N . VAL B 1 150 ? 6.305 -16.75 -18.156 1 98.88 150 VAL B N 1
ATOM 3897 C CA . VAL B 1 150 ? 5.082 -16.094 -17.719 1 98.88 150 VAL B CA 1
ATOM 3898 C C . VAL B 1 150 ? 5.043 -16.031 -16.203 1 98.88 150 VAL B C 1
ATOM 3900 O O . VAL B 1 150 ? 5.273 -17.031 -15.523 1 98.88 150 VAL B O 1
ATOM 3903 N N . ARG B 1 151 ? 4.785 -14.859 -15.648 1 98.81 151 ARG B N 1
ATOM 3904 C CA . ARG B 1 151 ? 4.711 -14.664 -14.211 1 98.81 151 ARG B CA 1
ATOM 3905 C C . ARG B 1 151 ? 3.312 -14.234 -13.789 1 98.81 151 ARG B C 1
ATOM 3907 O O . ARG B 1 151 ? 2.994 -13.039 -13.797 1 98.81 151 ARG B O 1
ATOM 3914 N N . PRO B 1 152 ? 2.455 -15.156 -13.391 1 98.06 152 PRO B N 1
ATOM 3915 C CA . PRO B 1 152 ? 1.135 -14.812 -12.867 1 98.06 152 PRO B CA 1
ATOM 3916 C C . PRO B 1 152 ? 1.195 -14.266 -11.438 1 98.06 152 PRO B C 1
ATOM 3918 O O . PRO B 1 152 ? 2.18 -14.492 -10.727 1 98.06 152 PRO B O 1
ATOM 3921 N N . SER B 1 153 ? 0.184 -13.555 -11.07 1 96 153 SER B N 1
ATOM 3922 C CA . SER B 1 153 ? -0.009 -13.141 -9.688 1 96 153 SER B CA 1
ATOM 3923 C C . SER B 1 153 ? -1.402 -13.508 -9.188 1 96 153 SER B C 1
ATOM 3925 O O . SER B 1 153 ? -2.404 -13.008 -9.703 1 96 153 SER B O 1
ATOM 3927 N N . HIS B 1 154 ? -1.53 -14.25 -8.188 1 97.19 154 HIS B N 1
ATOM 3928 C CA . HIS B 1 154 ? -2.723 -14.664 -7.453 1 97.19 154 HIS B CA 1
ATOM 3929 C C . HIS B 1 154 ? -3.902 -14.875 -8.398 1 97.19 154 HIS B C 1
ATOM 3931 O O . HIS B 1 154 ? -4.961 -14.266 -8.219 1 97.19 154 HIS B O 1
ATOM 3937 N N . THR B 1 155 ? -3.77 -15.727 -9.352 1 97.75 155 THR B N 1
ATOM 3938 C CA . THR B 1 155 ? -4.809 -16.125 -10.289 1 97.75 155 THR B CA 1
ATOM 3939 C C . THR B 1 155 ? -5.785 -17.094 -9.641 1 97.75 155 THR B C 1
ATOM 3941 O O . THR B 1 155 ? -5.371 -18.062 -9 1 97.75 155 THR B O 1
ATOM 3944 N N . TYR B 1 156 ? -7.09 -16.797 -9.734 1 97.56 156 TYR B N 1
ATOM 3945 C CA . TYR B 1 156 ? -8.102 -17.625 -9.094 1 97.56 156 TYR B CA 1
ATOM 3946 C C . TYR B 1 156 ? -9.219 -17.984 -10.07 1 97.56 156 TYR B C 1
ATOM 3948 O O . TYR B 1 156 ? -9.242 -17.484 -11.195 1 97.56 156 TYR B O 1
ATOM 3956 N N . ASP B 1 157 ? -9.992 -18.969 -9.734 1 96.56 157 ASP B N 1
ATOM 3957 C CA . ASP B 1 157 ? -11.133 -19.391 -10.547 1 96.56 157 ASP B CA 1
ATOM 3958 C C . ASP B 1 157 ? -12.367 -19.609 -9.68 1 96.56 157 ASP B C 1
ATOM 3960 O O . ASP B 1 157 ? -12.477 -19.047 -8.586 1 96.56 157 ASP B O 1
ATOM 3964 N N . GLU B 1 158 ? -13.328 -20.297 -10.211 1 96.06 158 GLU B N 1
ATOM 3965 C CA . GLU B 1 158 ? -14.641 -20.438 -9.578 1 96.06 158 GLU B CA 1
ATOM 3966 C C . GLU B 1 158 ? -14.578 -21.375 -8.367 1 96.06 158 GLU B C 1
ATOM 3968 O O . GLU B 1 158 ? -15.508 -21.406 -7.562 1 96.06 158 GLU B O 1
ATOM 3973 N N . ARG B 1 159 ? -13.508 -22.031 -8.164 1 95 159 ARG B N 1
ATOM 3974 C CA . ARG B 1 159 ? -13.477 -23.094 -7.156 1 95 159 ARG B CA 1
ATOM 3975 C C . ARG B 1 159 ? -12.938 -22.562 -5.828 1 95 159 ARG B C 1
ATOM 3977 O O . ARG B 1 159 ? -13.102 -23.219 -4.793 1 95 159 ARG B O 1
ATOM 3984 N N . ASN B 1 160 ? -12.211 -21.438 -5.871 1 94.5 160 ASN B N 1
ATOM 3985 C CA . ASN B 1 160 ? -11.586 -20.891 -4.672 1 94.5 160 ASN B CA 1
ATOM 3986 C C . ASN B 1 160 ? -11.703 -19.375 -4.613 1 94.5 160 ASN B C 1
ATOM 3988 O O . ASN B 1 160 ? -11.609 -18.703 -5.641 1 94.5 160 ASN B O 1
ATOM 3992 N N . ILE B 1 161 ? -11.891 -18.859 -3.41 1 97.06 161 ILE B N 1
ATOM 3993 C CA . ILE B 1 161 ? -11.93 -17.422 -3.184 1 97.06 161 ILE B CA 1
ATOM 3994 C C . ILE B 1 161 ? -10.609 -16.953 -2.582 1 97.06 161 ILE B C 1
ATOM 3996 O O . ILE B 1 161 ? -10.156 -17.5 -1.567 1 97.06 161 ILE B O 1
ATOM 4000 N N . PRO B 1 162 ? -9.953 -15.953 -3.182 1 97.69 162 PRO B N 1
ATOM 4001 C CA . PRO B 1 162 ? -8.664 -15.469 -2.674 1 97.69 162 PRO B CA 1
ATOM 4002 C C . PRO B 1 162 ? -8.781 -14.836 -1.289 1 97.69 162 PRO B C 1
ATOM 4004 O O . PRO B 1 162 ? -9.641 -13.977 -1.067 1 97.69 162 PRO B O 1
ATOM 4007 N N . VAL B 1 163 ? -7.988 -15.242 -0.323 1 98.31 163 VAL B N 1
ATOM 4008 C CA . VAL B 1 163 ? -7.848 -14.625 0.989 1 98.31 163 VAL B CA 1
ATOM 4009 C C . VAL B 1 163 ? -6.367 -14.531 1.361 1 98.31 163 VAL B C 1
ATOM 4011 O O . VAL B 1 163 ? -5.531 -15.227 0.774 1 98.31 163 VAL B O 1
ATOM 4014 N N . GLY B 1 164 ? -6.02 -13.641 2.252 1 98.06 164 GLY B N 1
ATOM 4015 C CA . GLY B 1 164 ? -4.633 -13.414 2.631 1 98.06 164 GLY B CA 1
ATOM 4016 C C . GLY B 1 164 ? -4.098 -14.461 3.588 1 98.06 164 GLY B C 1
ATOM 4017 O O . GLY B 1 164 ? -2.967 -14.93 3.436 1 98.06 164 GLY B O 1
ATOM 4018 N N . VAL B 1 165 ? -4.883 -14.891 4.559 1 98.62 165 VAL B N 1
ATOM 4019 C CA . VAL B 1 165 ? -4.492 -15.82 5.605 1 98.62 165 VAL B CA 1
ATOM 4020 C C . VAL B 1 165 ? -5.43 -17.031 5.605 1 98.62 165 VAL B C 1
ATOM 4022 O O . VAL B 1 165 ? -6.645 -16.875 5.754 1 98.62 165 VAL B O 1
ATOM 4025 N N . HIS B 1 166 ? -4.895 -18.188 5.402 1 97.81 166 HIS B N 1
ATOM 4026 C CA . HIS B 1 166 ? -5.676 -19.422 5.488 1 97.81 166 HIS B CA 1
ATOM 4027 C C . HIS B 1 166 ? -4.809 -20.594 5.902 1 97.81 166 HIS B C 1
ATOM 4029 O O . HIS B 1 166 ? -3.578 -20.5 5.922 1 97.81 166 HIS B O 1
ATOM 4035 N N . GLY B 1 167 ? -5.414 -21.641 6.309 1 96.5 167 GLY B N 1
ATOM 4036 C CA . GLY B 1 167 ? -4.719 -22.844 6.715 1 96.5 167 GLY B CA 1
ATOM 4037 C C . GLY B 1 167 ? -4.371 -23.75 5.547 1 96.5 167 GLY B C 1
ATOM 4038 O O . GLY B 1 167 ? -4.312 -23.297 4.402 1 96.5 167 GLY B O 1
ATOM 4039 N N . SER B 1 168 ? -4.086 -25.016 5.84 1 95.12 168 SER B N 1
ATOM 4040 C CA . SER B 1 168 ? -3.557 -25.969 4.871 1 95.12 168 SER B CA 1
ATOM 4041 C C . SER B 1 168 ? -4.648 -26.453 3.922 1 95.12 168 SER B C 1
ATOM 4043 O O . SER B 1 168 ? -4.352 -27.062 2.885 1 95.12 168 SER B O 1
ATOM 4045 N N . LYS B 1 169 ? -5.875 -26.172 4.262 1 94.69 169 LYS B N 1
ATOM 4046 C CA . LYS B 1 169 ? -6.957 -26.75 3.463 1 94.69 169 LYS B CA 1
ATOM 4047 C C . LYS B 1 169 ? -7.609 -25.688 2.58 1 94.69 169 LYS B C 1
ATOM 4049 O O . LYS B 1 169 ? -8.719 -25.891 2.074 1 94.69 169 LYS B O 1
ATOM 4054 N N . GLY B 1 170 ? -7 -24.516 2.492 1 93.94 170 GLY B N 1
ATOM 4055 C CA . GLY B 1 170 ? -7.492 -23.516 1.559 1 93.94 170 GLY B CA 1
ATOM 4056 C C . GLY B 1 170 ? -8.352 -22.453 2.219 1 93.94 170 GLY B C 1
ATOM 4057 O O . GLY B 1 170 ? -8.273 -22.25 3.434 1 93.94 170 GLY B O 1
ATOM 4058 N N . SER B 1 171 ? -9.18 -21.781 1.446 1 96.62 171 SER B N 1
ATOM 4059 C CA . SER B 1 171 ? -9.812 -20.531 1.869 1 96.62 171 SER B CA 1
ATOM 4060 C C . SER B 1 171 ? -11.18 -20.781 2.484 1 96.62 171 SER B C 1
ATOM 4062 O O . SER B 1 171 ? -11.758 -19.906 3.125 1 96.62 171 SER B O 1
ATOM 4064 N N . TRP B 1 172 ? -11.703 -21.969 2.338 1 97.88 172 TRP B N 1
ATOM 4065 C CA . TRP B 1 172 ? -13.094 -22.203 2.709 1 97.88 172 TRP B CA 1
ATOM 4066 C C . TRP B 1 172 ? -13.328 -21.891 4.184 1 97.88 172 TRP B C 1
ATOM 4068 O O . TRP B 1 172 ? -14.344 -21.297 4.547 1 97.88 172 TRP B O 1
ATOM 4078 N N . GLN B 1 173 ? -12.391 -22.328 5.051 1 98.31 173 GLN B N 1
ATOM 4079 C CA . GLN B 1 173 ? -12.578 -22.109 6.484 1 98.31 173 GLN B CA 1
ATOM 4080 C C . GLN B 1 173 ? -12.711 -20.625 6.812 1 98.31 173 GLN B C 1
ATOM 4082 O O . GLN B 1 173 ? -13.391 -20.266 7.77 1 98.31 173 GLN B O 1
ATOM 4087 N N . VAL B 1 174 ? -12.047 -19.781 6.094 1 98.69 174 VAL B N 1
ATOM 4088 C CA . VAL B 1 174 ? -12.141 -18.344 6.293 1 98.69 174 VAL B CA 1
ATOM 4089 C C . VAL B 1 174 ? -13.539 -17.859 5.93 1 98.69 174 VAL B C 1
ATOM 4091 O O . VAL B 1 174 ? -14.141 -17.062 6.664 1 98.69 174 VAL B O 1
ATOM 4094 N N . ILE B 1 175 ? -14.062 -18.344 4.801 1 98.44 175 ILE B N 1
ATOM 4095 C CA . ILE B 1 175 ? -15.406 -18 4.352 1 98.44 175 ILE B CA 1
ATOM 4096 C C . ILE B 1 175 ? -16.422 -18.469 5.391 1 98.44 175 ILE B C 1
ATOM 4098 O O . ILE B 1 175 ? -17.359 -17.719 5.73 1 98.44 175 ILE B O 1
ATOM 4102 N N . LYS B 1 176 ? -16.188 -19.656 5.844 1 98.25 176 LYS B N 1
ATOM 4103 C CA . LYS B 1 176 ? -17.078 -20.219 6.859 1 98.25 176 LYS B CA 1
ATOM 4104 C C . LYS B 1 176 ? -17.078 -19.359 8.125 1 98.25 176 LYS B C 1
ATOM 4106 O O . LYS B 1 176 ? -18.125 -19.109 8.711 1 98.25 176 LYS B O 1
ATOM 4111 N N . ARG B 1 177 ? -15.922 -18.938 8.547 1 98.69 177 ARG B N 1
ATOM 4112 C CA . ARG B 1 177 ? -15.836 -18.047 9.695 1 98.69 177 ARG B CA 1
ATOM 4113 C C . ARG B 1 177 ? -16.641 -16.766 9.469 1 98.69 177 ARG B C 1
ATOM 4115 O O . ARG B 1 177 ? -17.359 -16.312 10.367 1 98.69 177 ARG B O 1
ATOM 4122 N N . MET B 1 178 ? -16.562 -16.203 8.273 1 98.62 178 MET B N 1
ATOM 4123 C CA . MET B 1 178 ? -17.359 -15.016 7.945 1 98.62 178 MET B CA 1
ATOM 4124 C C . MET B 1 178 ? -18.844 -15.305 8.086 1 98.62 178 MET B C 1
ATOM 4126 O O . MET B 1 178 ? -19.578 -14.516 8.695 1 98.62 178 MET B O 1
ATOM 4130 N N . MET B 1 179 ? -19.234 -16.391 7.551 1 98.38 179 MET B N 1
ATOM 4131 C CA . MET B 1 179 ? -20.641 -16.766 7.566 1 98.38 179 MET B CA 1
ATOM 4132 C C . MET B 1 179 ? -21.141 -16.953 8.992 1 98.38 179 MET B C 1
ATOM 4134 O O . MET B 1 179 ? -22.312 -16.688 9.281 1 98.38 179 MET B O 1
ATOM 4138 N N . GLU B 1 180 ? -20.281 -17.359 9.859 1 98.44 180 GLU B N 1
ATOM 4139 C CA . GLU B 1 180 ? -20.625 -17.625 11.25 1 98.44 180 GLU B CA 1
ATOM 4140 C C . GLU B 1 180 ? -20.469 -16.375 12.109 1 98.44 180 GLU B C 1
ATOM 4142 O O . GLU B 1 180 ? -20.688 -16.422 13.32 1 98.44 180 GLU B O 1
ATOM 4147 N N . GLY B 1 181 ? -20.016 -15.312 11.57 1 98.38 181 GLY B N 1
ATOM 4148 C CA . GLY B 1 181 ? -19.859 -14.055 12.289 1 98.38 181 GLY B CA 1
ATOM 4149 C C . GLY B 1 181 ? -18.625 -14.023 13.164 1 98.38 181 GLY B C 1
ATOM 4150 O O . GLY B 1 181 ? -18.484 -13.148 14.031 1 98.38 181 GLY B O 1
ATOM 4151 N N . LYS B 1 182 ? -17.703 -14.938 12.961 1 98.62 182 LYS B N 1
ATOM 4152 C CA . LYS B 1 182 ? -16.469 -14.992 13.734 1 98.62 182 LYS B CA 1
ATOM 4153 C C . LYS B 1 182 ? -15.461 -13.969 13.234 1 98.62 182 LYS B C 1
ATOM 4155 O O . LYS B 1 182 ? -15.523 -13.539 12.078 1 98.62 182 LYS B O 1
ATOM 4160 N N . PRO B 1 183 ? -14.555 -13.602 14.133 1 98.69 183 PRO B N 1
ATOM 4161 C CA . PRO B 1 183 ? -13.453 -12.773 13.641 1 98.69 183 PRO B CA 1
ATOM 4162 C C . PRO B 1 183 ? -12.594 -13.484 12.602 1 98.69 183 PRO B C 1
ATOM 4164 O O . PRO B 1 183 ? -12.336 -14.68 12.734 1 98.69 183 PRO B O 1
ATOM 4167 N N . VAL B 1 184 ? -12.227 -12.742 11.602 1 98.81 184 VAL B N 1
ATOM 4168 C CA . VAL B 1 184 ? -11.344 -13.25 10.555 1 98.81 184 VAL B CA 1
ATOM 4169 C C . VAL B 1 184 ? -10.039 -12.461 10.547 1 98.81 184 VAL B C 1
ATOM 4171 O O . VAL B 1 184 ? -10.055 -11.234 10.586 1 98.81 184 VAL B O 1
ATOM 4174 N N . ILE B 1 185 ? -8.93 -13.156 10.523 1 98.88 185 ILE B N 1
ATOM 4175 C CA . ILE B 1 185 ? -7.609 -12.531 10.602 1 98.88 185 ILE B CA 1
ATOM 4176 C C . ILE B 1 185 ? -7.238 -11.938 9.25 1 98.88 185 ILE B C 1
ATOM 4178 O O . ILE B 1 185 ? -7.32 -12.617 8.219 1 98.88 185 ILE B O 1
ATOM 4182 N N . ILE B 1 186 ? -6.914 -10.711 9.172 1 98.88 186 ILE B N 1
ATOM 4183 C CA . ILE B 1 186 ? -6.316 -9.992 8.047 1 98.88 186 ILE B CA 1
ATOM 4184 C C . ILE B 1 186 ? -4.898 -9.562 8.406 1 98.88 186 ILE B C 1
ATOM 4186 O O . ILE B 1 186 ? -4.668 -8.992 9.477 1 98.88 186 ILE B O 1
ATOM 4190 N N . HIS B 1 187 ? -3.893 -9.859 7.574 1 98.88 187 HIS B N 1
ATOM 4191 C CA . HIS B 1 187 ? -2.502 -9.57 7.906 1 98.88 187 HIS B CA 1
ATOM 4192 C C . HIS B 1 187 ? -2.217 -8.07 7.828 1 98.88 187 HIS B C 1
ATOM 4194 O O . HIS B 1 187 ? -2.781 -7.375 6.98 1 98.88 187 HIS B O 1
ATOM 4200 N N . GLY B 1 188 ? -1.228 -7.598 8.664 1 98.75 188 GLY B N 1
ATOM 4201 C CA . GLY B 1 188 ? -0.897 -6.184 8.703 1 98.75 188 GLY B CA 1
ATOM 4202 C C . GLY B 1 188 ? -2.07 -5.309 9.109 1 98.75 188 GLY B C 1
ATOM 4203 O O . GLY B 1 188 ? -2.738 -5.578 10.109 1 98.75 188 GLY B O 1
ATOM 4204 N N . ASP B 1 189 ? -2.25 -4.223 8.422 1 98.69 189 ASP B N 1
ATOM 4205 C CA . ASP B 1 189 ? -3.393 -3.334 8.609 1 98.69 189 ASP B CA 1
ATOM 4206 C C . ASP B 1 189 ? -4.418 -3.514 7.492 1 98.69 189 ASP B C 1
ATOM 4208 O O . ASP B 1 189 ? -5.387 -2.754 7.402 1 98.69 189 ASP B O 1
ATOM 4212 N N . GLY B 1 190 ? -4.113 -4.512 6.621 1 98.62 190 GLY B N 1
ATOM 4213 C CA . GLY B 1 190 ? -5.004 -4.789 5.508 1 98.62 190 GLY B CA 1
ATOM 4214 C C . GLY B 1 190 ? -4.938 -3.742 4.41 1 98.62 190 GLY B C 1
ATOM 4215 O O . GLY B 1 190 ? -5.797 -3.699 3.531 1 98.62 190 GLY B O 1
ATOM 4216 N N . THR B 1 191 ? -3.918 -2.875 4.473 1 98.12 191 THR B N 1
ATOM 4217 C CA . THR B 1 191 ? -3.918 -1.742 3.555 1 98.12 191 THR B CA 1
ATOM 4218 C C . THR B 1 191 ? -2.883 -1.94 2.451 1 98.12 191 THR B C 1
ATOM 4220 O O . THR B 1 191 ? -2.76 -1.107 1.55 1 98.12 191 THR B O 1
ATOM 4223 N N . SER B 1 192 ? -2.076 -3.043 2.512 1 97.81 192 SER B N 1
ATOM 4224 C CA . SER B 1 192 ? -1.166 -3.312 1.402 1 97.81 192 SER B CA 1
ATOM 4225 C C . SER B 1 192 ? -1.933 -3.574 0.11 1 97.81 192 SER B C 1
ATOM 4227 O O . SER B 1 192 ? -3.035 -4.125 0.137 1 97.81 192 SER B O 1
ATOM 4229 N N . LEU B 1 193 ? -1.386 -3.189 -0.978 1 98.62 193 LEU B N 1
ATOM 4230 C CA . LEU B 1 193 ? -2.012 -3.277 -2.293 1 98.62 193 LEU B CA 1
ATOM 4231 C C . LEU B 1 193 ? -1.777 -4.648 -2.916 1 98.62 193 LEU B C 1
ATOM 4233 O O . LEU B 1 193 ? -0.694 -5.223 -2.777 1 98.62 193 LEU B O 1
ATOM 4237 N N . TRP B 1 194 ? -2.781 -5.051 -3.629 1 98.5 194 TRP B N 1
ATOM 4238 C CA . TRP B 1 194 ? -2.725 -6.391 -4.199 1 98.5 194 TRP B CA 1
ATOM 4239 C C . TRP B 1 194 ? -3.525 -6.465 -5.496 1 98.5 194 TRP B C 1
ATOM 4241 O O . TRP B 1 194 ? -4.438 -5.664 -5.715 1 98.5 194 TRP B O 1
ATOM 4251 N N . ALA B 1 195 ? -3.15 -7.422 -6.367 1 97.5 195 ALA B N 1
ATOM 4252 C CA . ALA B 1 195 ? -3.844 -7.656 -7.633 1 97.5 195 ALA B CA 1
ATOM 4253 C C . ALA B 1 195 ? -4.344 -9.094 -7.727 1 97.5 195 ALA B C 1
ATOM 4255 O O . ALA B 1 195 ? -3.592 -10.039 -7.465 1 97.5 195 ALA B O 1
ATOM 4256 N N . LEU B 1 196 ? -5.586 -9.234 -8.023 1 98.19 196 LEU B N 1
ATOM 4257 C CA . LEU B 1 196 ? -6.207 -10.531 -8.266 1 98.19 196 LEU B CA 1
ATOM 4258 C C . LEU B 1 196 ? -6.566 -10.695 -9.742 1 98.19 196 LEU B C 1
ATOM 4260 O O . LEU B 1 196 ? -6.977 -9.734 -10.398 1 98.19 196 LEU B O 1
ATOM 4264 N N . THR B 1 197 ? -6.332 -11.891 -10.219 1 98.06 197 THR B N 1
ATOM 4265 C CA . THR B 1 197 ? -6.594 -12.148 -11.625 1 98.06 197 THR B CA 1
ATOM 4266 C C . THR B 1 197 ? -7.523 -13.352 -11.789 1 98.06 197 THR B C 1
ATOM 4268 O O . THR B 1 197 ? -7.188 -14.461 -11.375 1 98.06 197 THR B O 1
ATOM 4271 N N . PHE B 1 198 ? -8.695 -13.125 -12.367 1 98 198 PHE B N 1
ATOM 4272 C CA . PHE B 1 198 ? -9.547 -14.266 -12.703 1 98 198 PHE B CA 1
ATOM 4273 C C . PHE B 1 198 ? -8.945 -15.07 -13.852 1 98 198 PHE B C 1
ATOM 4275 O O . PHE B 1 198 ? -8.43 -14.5 -14.812 1 98 198 PHE B O 1
ATOM 4282 N N . ASN B 1 199 ? -8.953 -16.375 -13.773 1 97.44 199 ASN B N 1
ATOM 4283 C CA . ASN B 1 199 ? -8.195 -17.219 -14.68 1 97.44 199 ASN B CA 1
ATOM 4284 C C . ASN B 1 199 ? -8.664 -17.062 -16.125 1 97.44 199 ASN B C 1
ATOM 4286 O O . ASN B 1 199 ? -7.887 -17.266 -17.062 1 97.44 199 ASN B O 1
ATOM 4290 N N . LYS B 1 200 ? -9.93 -16.656 -16.391 1 96.44 200 LYS B N 1
ATOM 4291 C CA . LYS B 1 200 ? -10.398 -16.391 -17.75 1 96.44 200 LYS B CA 1
ATOM 4292 C C . LYS B 1 200 ? -9.625 -15.234 -18.375 1 96.44 200 LYS B C 1
ATOM 4294 O O . LYS B 1 200 ? -9.273 -15.281 -19.562 1 96.44 200 LYS B O 1
ATOM 4299 N N . ASP B 1 201 ? -9.492 -14.172 -17.562 1 97.38 201 ASP B N 1
ATOM 4300 C CA . ASP B 1 201 ? -8.711 -13.039 -18.047 1 97.38 201 ASP B CA 1
ATOM 4301 C C . ASP B 1 201 ? -7.25 -13.422 -18.266 1 97.38 201 ASP B C 1
ATOM 4303 O O . ASP B 1 201 ? -6.629 -13.016 -19.25 1 97.38 201 ASP B O 1
ATOM 4307 N N . PHE B 1 202 ? -6.723 -14.195 -17.344 1 97.94 202 PHE B N 1
ATOM 4308 C CA . PHE B 1 202 ? -5.363 -14.703 -17.469 1 97.94 202 PHE B CA 1
ATOM 4309 C C . PHE B 1 202 ? -5.188 -15.445 -18.797 1 97.94 202 PHE B C 1
ATOM 4311 O O . PHE B 1 202 ? -4.188 -15.266 -19.484 1 97.94 202 PHE B O 1
ATOM 4318 N N . ALA B 1 203 ? -6.16 -16.234 -19.156 1 97.44 203 ALA B N 1
ATOM 4319 C CA . ALA B 1 203 ? -6.113 -17.047 -20.375 1 97.44 203 ALA B CA 1
ATOM 4320 C C . ALA B 1 203 ? -5.996 -16.156 -21.609 1 97.44 203 ALA B C 1
ATOM 4322 O O . ALA B 1 203 ? -5.324 -16.531 -22.578 1 97.44 203 ALA B O 1
ATOM 4323 N N . THR B 1 204 ? -6.629 -15.023 -21.547 1 97.38 204 THR B N 1
ATOM 4324 C CA . THR B 1 204 ? -6.555 -14.086 -22.656 1 97.38 204 THR B CA 1
ATOM 4325 C C . THR B 1 204 ? -5.117 -13.633 -22.891 1 97.38 204 THR B C 1
ATOM 4327 O O . THR B 1 204 ? -4.633 -13.648 -24.016 1 97.38 204 THR B O 1
ATOM 4330 N N . GLY B 1 205 ? -4.461 -13.273 -21.812 1 98.19 205 GLY B N 1
ATOM 4331 C CA . GLY B 1 205 ? -3.07 -12.859 -21.922 1 98.19 205 GLY B CA 1
ATOM 4332 C C . GLY B 1 205 ? -2.141 -13.992 -22.328 1 98.19 205 GLY B C 1
ATOM 4333 O O . GLY B 1 205 ? -1.266 -13.812 -23.172 1 98.19 205 GLY B O 1
ATOM 4334 N N . TYR B 1 206 ? -2.383 -15.133 -21.781 1 98.44 206 TYR B N 1
ATOM 4335 C CA . TYR B 1 206 ? -1.519 -16.281 -22 1 98.44 206 TYR B CA 1
ATOM 4336 C C . TYR B 1 206 ? -1.599 -16.75 -23.438 1 98.44 206 TYR B C 1
ATOM 4338 O O . TYR B 1 206 ? -0.571 -16.984 -24.094 1 98.44 206 TYR B O 1
ATOM 4346 N N . THR B 1 207 ? -2.783 -16.875 -24.016 1 97.81 207 THR B N 1
ATOM 4347 C CA . THR B 1 207 ? -2.971 -17.406 -25.359 1 97.81 207 THR B CA 1
ATOM 4348 C C . THR B 1 207 ? -2.414 -16.438 -26.406 1 97.81 207 THR B C 1
ATOM 4350 O O . THR B 1 207 ? -1.976 -16.875 -27.469 1 97.81 207 THR B O 1
ATOM 4353 N N . ALA B 1 208 ? -2.441 -15.164 -26.031 1 97.81 208 ALA B N 1
ATOM 4354 C CA . ALA B 1 208 ? -1.875 -14.18 -26.953 1 97.81 208 ALA B CA 1
ATOM 4355 C C . ALA B 1 208 ? -0.369 -14.375 -27.109 1 97.81 208 ALA B C 1
ATOM 4357 O O . ALA B 1 208 ? 0.216 -13.977 -28.125 1 97.81 208 ALA B O 1
ATOM 4358 N N . LEU B 1 209 ? 0.262 -15.008 -26.141 1 98.5 209 LEU B N 1
ATOM 4359 C CA . LEU B 1 209 ? 1.701 -15.25 -26.172 1 98.5 209 LEU B CA 1
ATOM 4360 C C . LEU B 1 209 ? 2.025 -16.516 -26.938 1 98.5 209 LEU B C 1
ATOM 4362 O O . LEU B 1 209 ? 3.137 -16.672 -27.453 1 98.5 209 LEU B O 1
ATOM 4366 N N . MET B 1 210 ? 1.112 -17.453 -27.062 1 98.5 210 MET B N 1
ATOM 4367 C CA . MET B 1 210 ? 1.341 -18.75 -27.703 1 98.5 210 MET B CA 1
ATOM 4368 C C . MET B 1 210 ? 1.559 -18.594 -29.203 1 98.5 210 MET B C 1
ATOM 4370 O O . MET B 1 210 ? 0.76 -17.953 -29.875 1 98.5 210 MET B O 1
ATOM 4374 N N . GLY B 1 211 ? 2.631 -19.172 -29.625 1 97.38 211 GLY B N 1
ATOM 4375 C CA . GLY B 1 211 ? 2.939 -19.109 -31.047 1 97.38 211 GLY B CA 1
ATOM 4376 C C . GLY B 1 211 ? 3.396 -17.75 -31.5 1 97.38 211 GLY B C 1
ATOM 4377 O O . GLY B 1 211 ? 3.58 -17.516 -32.688 1 97.38 211 GLY B O 1
ATOM 4378 N N . ASN B 1 212 ? 3.531 -16.812 -30.578 1 97.88 212 ASN B N 1
ATOM 4379 C CA . ASN B 1 212 ? 3.963 -15.453 -30.906 1 97.88 212 ASN B CA 1
ATOM 4380 C C . ASN B 1 212 ? 5.484 -15.328 -30.875 1 97.88 212 ASN B C 1
ATOM 4382 O O . ASN B 1 212 ? 6.094 -15.445 -29.797 1 97.88 212 ASN B O 1
ATOM 4386 N N . ARG B 1 213 ? 6.07 -15.039 -32 1 97.5 213 ARG B N 1
ATOM 4387 C CA . ARG B 1 213 ? 7.523 -14.977 -32.094 1 97.5 213 ARG B CA 1
ATOM 4388 C C . ARG B 1 213 ? 8.094 -13.891 -31.188 1 97.5 213 ARG B C 1
ATOM 4390 O O . ARG B 1 213 ? 9.234 -13.984 -30.734 1 97.5 213 ARG B O 1
ATOM 4397 N N . HIS B 1 214 ? 7.332 -12.781 -30.891 1 98.19 214 HI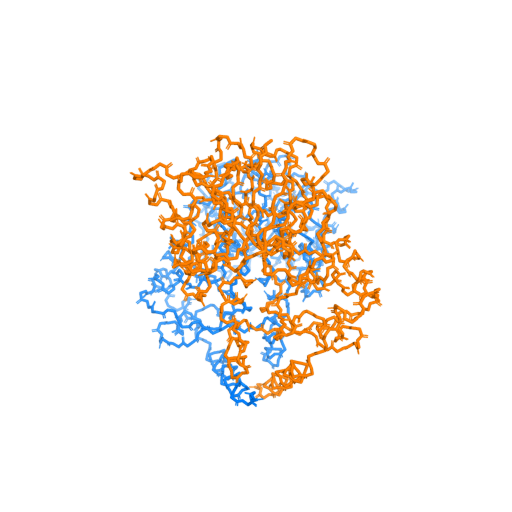S B N 1
ATOM 4398 C CA . HIS B 1 214 ? 7.793 -11.664 -30.078 1 98.19 214 HIS B CA 1
ATOM 4399 C C . HIS B 1 214 ? 7.828 -12.039 -28.594 1 98.19 214 HIS B C 1
ATOM 4401 O O . HIS B 1 214 ? 8.391 -11.312 -27.781 1 98.19 214 HIS B O 1
ATOM 4407 N N . ALA B 1 215 ? 7.289 -13.203 -28.281 1 98.69 215 ALA B N 1
ATOM 4408 C CA . ALA B 1 215 ? 7.281 -13.648 -26.891 1 98.69 215 ALA B CA 1
ATOM 4409 C C . ALA B 1 215 ? 8.508 -14.5 -26.594 1 98.69 215 ALA B C 1
ATOM 4411 O O . ALA B 1 215 ? 8.82 -14.75 -25.422 1 98.69 215 ALA B O 1
ATOM 4412 N N . ILE B 1 216 ? 9.172 -15.031 -27.609 1 98.69 216 ILE B N 1
ATOM 4413 C CA . ILE B 1 216 ? 10.289 -15.945 -27.422 1 98.69 216 ILE B CA 1
ATOM 4414 C C . ILE B 1 216 ? 11.492 -15.195 -26.859 1 98.69 216 ILE B C 1
ATOM 4416 O O . ILE B 1 216 ? 11.867 -14.141 -27.375 1 98.69 216 ILE B O 1
ATOM 4420 N N . GLY B 1 217 ? 12.031 -15.688 -25.812 1 98.5 217 GLY B N 1
ATOM 4421 C CA . GLY B 1 217 ? 13.188 -15.078 -25.172 1 98.5 217 GLY B CA 1
ATOM 4422 C C . GLY B 1 217 ? 12.812 -14.008 -24.172 1 98.5 217 GLY B C 1
ATOM 4423 O O . GLY B 1 217 ? 13.68 -13.305 -23.641 1 98.5 217 GLY B O 1
ATOM 4424 N N . GLU B 1 218 ? 11.492 -13.891 -23.891 1 98.5 218 GLU B N 1
ATOM 4425 C CA . GLU B 1 218 ? 11 -12.789 -23.062 1 98.5 218 GLU B CA 1
ATOM 4426 C C . GLU B 1 218 ? 10.227 -13.312 -21.844 1 98.5 218 GLU B C 1
ATOM 4428 O O . GLU B 1 218 ? 9.766 -14.453 -21.844 1 98.5 218 GLU B O 1
ATOM 4433 N N . ALA B 1 219 ? 10.203 -12.484 -20.812 1 98.81 219 ALA B N 1
ATOM 4434 C CA . ALA B 1 219 ? 9.32 -12.711 -19.672 1 98.81 219 ALA B CA 1
ATOM 4435 C C . ALA B 1 219 ? 8.141 -11.734 -19.703 1 98.81 219 ALA B C 1
ATOM 4437 O O . ALA B 1 219 ? 8.305 -10.562 -20.047 1 98.81 219 ALA B O 1
ATOM 4438 N N . PHE B 1 220 ? 7.004 -12.242 -19.344 1 98.81 220 PHE B N 1
ATOM 4439 C CA . PHE B 1 220 ? 5.797 -11.43 -19.219 1 98.81 220 PHE B CA 1
ATOM 4440 C C . PHE B 1 220 ? 5.094 -11.703 -17.906 1 98.81 220 PHE B C 1
ATOM 4442 O O . PHE B 1 220 ? 4.988 -12.852 -17.469 1 98.81 220 PHE B O 1
ATOM 4449 N N . GLN B 1 221 ? 4.703 -10.68 -17.203 1 98.69 221 GLN B N 1
ATOM 4450 C CA . GLN B 1 221 ? 3.721 -10.852 -16.141 1 98.69 221 GLN B CA 1
ATOM 4451 C C . GLN B 1 221 ? 2.299 -10.703 -16.672 1 98.69 221 GLN B C 1
ATOM 4453 O O . GLN B 1 221 ? 2.047 -9.875 -17.562 1 98.69 221 GLN B O 1
ATOM 4458 N N . ILE B 1 222 ? 1.439 -11.547 -16.203 1 98.56 222 ILE B N 1
ATOM 4459 C CA . ILE B 1 222 ? 0.019 -11.477 -16.531 1 98.56 222 ILE B CA 1
ATOM 4460 C C . ILE B 1 222 ? -0.798 -11.344 -15.25 1 98.56 222 ILE B C 1
ATOM 4462 O O . ILE B 1 222 ? -0.973 -12.312 -14.508 1 98.56 222 ILE B O 1
ATOM 4466 N N . THR B 1 223 ? -1.275 -10.164 -14.961 1 98.06 223 THR B N 1
ATOM 4467 C CA . THR B 1 223 ? -2.02 -9.883 -13.742 1 98.06 223 THR B CA 1
ATOM 4468 C C . THR B 1 223 ? -3.24 -9.016 -14.039 1 98.06 223 THR B C 1
ATOM 4470 O O . THR B 1 223 ? -3.338 -8.422 -15.117 1 98.06 223 THR B O 1
ATOM 4473 N N . GLY B 1 224 ? -4.18 -9.039 -13.117 1 96.56 224 GLY B N 1
ATOM 4474 C CA . GLY B 1 224 ? -5.301 -8.125 -13.227 1 96.56 224 GLY B CA 1
ATOM 4475 C C . GLY B 1 224 ? -4.895 -6.664 -13.102 1 96.56 224 GLY B C 1
ATOM 4476 O O . GLY B 1 224 ? -3.838 -6.359 -12.539 1 96.56 224 GLY B O 1
ATOM 4477 N N . ASP B 1 225 ? -5.828 -5.805 -13.625 1 96.06 225 ASP B N 1
ATOM 4478 C CA . ASP B 1 225 ? -5.602 -4.363 -13.578 1 96.06 225 ASP B CA 1
ATOM 4479 C C . ASP B 1 225 ? -6.219 -3.748 -12.32 1 96.06 225 ASP B C 1
ATOM 4481 O O . ASP B 1 225 ? -5.895 -2.617 -11.953 1 96.06 225 ASP B O 1
ATOM 4485 N N . GLU B 1 226 ? -7.102 -4.457 -11.719 1 97.12 226 GLU B N 1
ATOM 4486 C CA . GLU B 1 226 ? -7.77 -3.971 -10.516 1 97.12 226 GLU B CA 1
ATOM 4487 C C . GLU B 1 226 ? -6.855 -4.07 -9.297 1 97.12 226 GLU B C 1
ATOM 4489 O O . GLU B 1 226 ? -6.391 -5.156 -8.953 1 97.12 226 GLU B O 1
ATOM 4494 N N . ILE B 1 227 ? -6.57 -2.92 -8.711 1 98.12 227 ILE B N 1
ATOM 4495 C CA . ILE B 1 227 ? -5.738 -2.893 -7.516 1 98.12 227 ILE B CA 1
ATOM 4496 C C . ILE B 1 227 ? -6.617 -2.701 -6.281 1 98.12 227 ILE B C 1
ATOM 4498 O O . ILE B 1 227 ? -7.379 -1.734 -6.199 1 98.12 227 ILE B O 1
ATOM 4502 N N . LEU B 1 228 ? -6.527 -3.623 -5.336 1 98.31 228 LEU B N 1
ATOM 4503 C CA . LEU B 1 228 ? -7.32 -3.633 -4.113 1 98.31 228 LEU B CA 1
ATOM 4504 C C . LEU B 1 228 ? -6.422 -3.707 -2.883 1 98.31 228 LEU B C 1
ATOM 4506 O O . LEU B 1 228 ? -5.285 -4.176 -2.969 1 98.31 228 LEU B O 1
ATOM 4510 N N . THR B 1 229 ? -6.902 -3.223 -1.784 1 98.5 229 THR B N 1
ATOM 4511 C CA . THR B 1 229 ? -6.309 -3.576 -0.5 1 98.5 229 THR B CA 1
ATOM 4512 C C . THR B 1 229 ? -6.883 -4.891 0.02 1 98.5 229 THR B C 1
ATOM 4514 O O . THR B 1 229 ? -7.938 -5.336 -0.439 1 98.5 229 THR B O 1
ATOM 4517 N N . TRP B 1 230 ? -6.207 -5.453 0.932 1 98.75 230 TRP B N 1
ATOM 4518 C CA . TRP B 1 230 ? -6.734 -6.68 1.525 1 98.75 230 TRP B CA 1
ATOM 4519 C C . TRP B 1 230 ? -8.023 -6.402 2.289 1 98.75 230 TRP B C 1
ATOM 4521 O O . TRP B 1 230 ? -8.922 -7.25 2.334 1 98.75 230 TRP B O 1
ATOM 4531 N N . ASN B 1 231 ? -8.141 -5.219 2.934 1 98.75 231 ASN B N 1
ATOM 4532 C CA . ASN B 1 231 ? -9.414 -4.836 3.533 1 98.75 231 ASN B CA 1
ATOM 4533 C C . ASN B 1 231 ? -10.539 -4.848 2.508 1 98.75 231 ASN B C 1
ATOM 4535 O O . ASN B 1 231 ? -11.633 -5.348 2.785 1 98.75 231 ASN B O 1
ATOM 4539 N N . GLN B 1 232 ? -10.297 -4.324 1.382 1 98.69 232 GLN B N 1
ATOM 4540 C CA . GLN B 1 232 ? -11.312 -4.281 0.334 1 98.69 232 GLN B CA 1
ATOM 4541 C C . GLN B 1 232 ? -11.648 -5.688 -0.161 1 98.69 232 GLN B C 1
ATOM 4543 O O . GLN B 1 232 ? -12.812 -5.984 -0.457 1 98.69 232 GLN B O 1
ATOM 4548 N N . ILE B 1 233 ? -10.656 -6.535 -0.303 1 98.81 233 ILE B N 1
ATOM 4549 C CA . ILE B 1 233 ? -10.867 -7.91 -0.737 1 98.81 233 ILE B CA 1
ATOM 4550 C C . ILE B 1 233 ? -11.781 -8.633 0.254 1 98.81 233 ILE B C 1
ATOM 4552 O O . ILE B 1 233 ? -12.812 -9.188 -0.133 1 98.81 233 ILE B O 1
ATOM 4556 N N . TYR B 1 234 ? -11.461 -8.562 1.533 1 98.81 234 TYR B N 1
ATOM 4557 C CA . TYR B 1 234 ? -12.258 -9.242 2.551 1 98.81 234 TYR B CA 1
ATOM 4558 C C . TYR B 1 234 ? -13.648 -8.641 2.643 1 98.81 234 TYR B C 1
ATOM 4560 O O . TYR B 1 234 ? -14.633 -9.367 2.803 1 98.81 234 TYR B O 1
ATOM 4568 N N . GLN B 1 235 ? -13.734 -7.34 2.553 1 98.75 235 GLN B N 1
ATOM 4569 C CA . GLN B 1 235 ? -15.039 -6.695 2.602 1 98.75 235 GLN B CA 1
ATOM 4570 C C . GLN B 1 235 ? -15.914 -7.129 1.426 1 98.75 235 GLN B C 1
ATOM 4572 O O . GLN B 1 235 ? -17.125 -7.332 1.583 1 98.75 235 GLN B O 1
ATOM 4577 N N . THR B 1 236 ? -15.32 -7.23 0.243 1 98.75 236 THR B N 1
ATOM 4578 C CA . THR B 1 236 ? -16.047 -7.668 -0.943 1 98.75 236 THR B CA 1
ATOM 4579 C C . THR B 1 236 ? -16.625 -9.062 -0.736 1 98.75 236 THR B C 1
ATOM 4581 O O . THR B 1 236 ? -17.766 -9.328 -1.127 1 98.75 236 THR B O 1
ATOM 4584 N N . ILE B 1 237 ? -15.836 -9.961 -0.124 1 98.81 237 ILE B N 1
ATOM 4585 C CA . ILE B 1 237 ? -16.297 -11.312 0.163 1 98.81 237 ILE B CA 1
ATOM 4586 C C . ILE B 1 237 ? -17.484 -11.25 1.129 1 98.81 237 ILE B C 1
ATOM 4588 O O . ILE B 1 237 ? -18.516 -11.883 0.893 1 98.81 237 ILE B O 1
ATOM 4592 N N . ALA B 1 238 ? -17.344 -10.477 2.219 1 98.81 238 ALA B N 1
ATOM 4593 C CA . ALA B 1 238 ? -18.406 -10.352 3.215 1 98.81 238 ALA B CA 1
ATOM 4594 C C . ALA B 1 238 ? -19.688 -9.789 2.59 1 98.81 238 ALA B C 1
ATOM 4596 O O . ALA B 1 238 ? -20.781 -10.266 2.873 1 98.81 238 ALA B O 1
ATOM 4597 N N . ASP B 1 239 ? -19.516 -8.797 1.758 1 98.62 239 ASP B N 1
ATOM 4598 C CA . ASP B 1 239 ? -20.672 -8.203 1.071 1 98.62 239 ASP B CA 1
ATOM 4599 C C . ASP B 1 239 ? -21.406 -9.242 0.231 1 98.62 239 ASP B C 1
ATOM 4601 O O . ASP B 1 239 ? -22.641 -9.297 0.242 1 98.62 239 ASP B O 1
ATOM 4605 N N . ALA B 1 240 ? -20.641 -10.023 -0.53 1 98.56 240 ALA B N 1
ATOM 4606 C CA . ALA B 1 240 ? -21.234 -11.047 -1.39 1 98.56 240 ALA B CA 1
ATOM 4607 C C . ALA B 1 240 ? -21.984 -12.094 -0.566 1 98.56 240 ALA B C 1
ATOM 4609 O O . ALA B 1 240 ? -23 -12.633 -1.015 1 98.56 240 ALA B O 1
ATOM 4610 N N . LEU B 1 241 ? -21.484 -12.344 0.637 1 98.31 241 LEU B N 1
ATOM 4611 C CA . LEU B 1 241 ? -22.109 -13.312 1.538 1 98.31 241 LEU B CA 1
ATOM 4612 C C . LEU B 1 241 ? -23.312 -12.703 2.248 1 98.31 241 LEU B C 1
ATOM 4614 O O . LEU B 1 241 ? -24.141 -13.422 2.812 1 98.31 241 LEU B O 1
ATOM 4618 N N . GLY B 1 242 ? -23.406 -11.375 2.244 1 98.25 242 GLY B N 1
ATOM 4619 C CA . GLY B 1 242 ? -24.453 -10.672 2.965 1 98.25 242 GLY B CA 1
ATOM 4620 C C . GLY B 1 242 ? -24.25 -10.664 4.465 1 98.25 242 GLY B C 1
ATOM 4621 O O . GLY B 1 242 ? -25.219 -10.727 5.234 1 98.25 242 GLY B O 1
ATOM 4622 N N . VAL B 1 243 ? -23 -10.695 4.883 1 98.62 243 VAL B N 1
ATOM 4623 C CA . VAL B 1 243 ? -22.703 -10.719 6.312 1 98.62 243 VAL B CA 1
ATOM 4624 C C . VAL B 1 243 ? -21.812 -9.531 6.672 1 98.62 243 VAL B C 1
ATOM 4626 O O . VAL B 1 243 ? -21.25 -8.875 5.789 1 98.62 243 VAL B O 1
ATOM 4629 N N . LYS B 1 244 ? -21.75 -9.219 7.949 1 98.44 244 LYS B N 1
ATOM 4630 C CA . LYS B 1 244 ? -20.844 -8.188 8.438 1 98.44 244 LYS B CA 1
ATOM 4631 C C . LYS B 1 244 ? -19.422 -8.727 8.586 1 98.44 244 LYS B C 1
ATOM 4633 O O . LYS B 1 244 ? -19.219 -9.812 9.133 1 98.44 244 LYS B O 1
ATOM 4638 N N . LEU B 1 245 ? -18.453 -8.031 8.062 1 98.56 245 LEU B N 1
ATOM 4639 C CA . LEU B 1 245 ? -17.062 -8.43 8.219 1 98.56 245 LEU B CA 1
ATOM 4640 C C . LEU B 1 245 ? -16.562 -8.117 9.625 1 98.56 245 LEU B C 1
ATOM 4642 O O . LEU B 1 245 ? -16.609 -6.965 10.07 1 98.56 245 LEU B O 1
ATOM 4646 N N . ASN B 1 246 ? -16.156 -9.078 10.367 1 98.62 246 ASN B N 1
ATOM 4647 C CA . ASN B 1 246 ? -15.461 -8.922 11.641 1 98.62 246 ASN B CA 1
ATOM 4648 C C . ASN B 1 246 ? -13.953 -9.125 11.492 1 98.62 246 ASN B C 1
ATOM 4650 O O . ASN B 1 246 ? -13.43 -10.18 11.852 1 98.62 246 ASN B O 1
ATOM 4654 N N . ALA B 1 247 ? -13.273 -8.117 11.07 1 98.69 247 ALA B N 1
ATOM 4655 C CA . ALA B 1 247 ? -11.852 -8.195 10.75 1 98.69 247 ALA B CA 1
ATOM 4656 C C . ALA B 1 247 ? -11 -8.102 12.016 1 98.69 247 ALA B C 1
ATOM 4658 O O . ALA B 1 247 ? -11.297 -7.32 12.922 1 98.69 247 ALA B O 1
ATOM 4659 N N . TYR B 1 248 ? -10.008 -8.875 12.156 1 98.88 248 TYR B N 1
ATOM 4660 C CA . TYR B 1 248 ? -8.992 -8.82 13.203 1 98.88 248 TYR B CA 1
ATOM 4661 C C . TYR B 1 248 ? -7.594 -8.75 12.602 1 98.88 248 TYR B C 1
ATOM 4663 O O . TYR B 1 248 ? -7.094 -9.742 12.062 1 98.88 248 TYR B O 1
ATOM 4671 N N . HIS B 1 249 ? -6.93 -7.625 12.727 1 98.88 249 HIS B N 1
ATOM 4672 C CA . HIS B 1 249 ? -5.672 -7.348 12.031 1 98.88 249 HIS B CA 1
ATOM 4673 C C . HIS B 1 249 ? -4.477 -7.785 12.875 1 98.88 249 HIS B C 1
ATOM 4675 O O . HIS B 1 249 ? -4.375 -7.434 14.047 1 98.88 249 HIS B O 1
ATOM 4681 N N . VAL B 1 250 ? -3.57 -8.555 12.305 1 98.81 250 VAL B N 1
ATOM 4682 C CA . VAL B 1 250 ? -2.377 -9.086 12.953 1 98.81 250 VAL B CA 1
ATOM 4683 C C . VAL B 1 250 ? -1.175 -8.945 12.016 1 98.81 250 VAL B C 1
ATOM 4685 O O . VAL B 1 250 ? -1.261 -9.266 10.828 1 98.81 250 VAL B O 1
ATOM 4688 N N . SER B 1 251 ? -0.015 -8.461 12.477 1 98.69 251 SER B N 1
ATOM 4689 C CA . SER B 1 251 ? 1.148 -8.312 11.609 1 98.69 251 SER B CA 1
ATOM 4690 C C . SER B 1 251 ? 1.56 -9.656 11.008 1 98.69 251 SER B C 1
ATOM 4692 O O . SER B 1 251 ? 1.444 -10.695 11.656 1 98.69 251 SER B O 1
ATOM 4694 N N . SER B 1 252 ? 2.055 -9.609 9.766 1 98.81 252 SER B N 1
ATOM 4695 C CA . SER B 1 252 ? 2.549 -10.82 9.109 1 98.81 252 SER B CA 1
ATOM 4696 C C . SER B 1 252 ? 3.705 -11.438 9.883 1 98.81 252 SER B C 1
ATOM 4698 O O . SER B 1 252 ? 3.875 -12.656 9.891 1 98.81 252 SER B O 1
ATOM 4700 N N . TYR B 1 253 ? 4.465 -10.609 10.562 1 98.12 253 TYR B N 1
ATOM 4701 C CA . TYR B 1 253 ? 5.625 -11.086 11.312 1 98.12 253 TYR B CA 1
ATOM 4702 C C . TYR B 1 253 ? 5.191 -11.875 12.539 1 98.12 253 TYR B C 1
ATOM 4704 O O . TYR B 1 253 ? 5.789 -12.906 12.875 1 98.12 253 TYR B O 1
ATOM 4712 N N . PHE B 1 254 ? 4.145 -11.375 13.211 1 98.5 254 PHE B N 1
ATOM 4713 C CA . PHE B 1 254 ? 3.561 -12.141 14.312 1 98.5 254 PHE B CA 1
ATOM 4714 C C . PHE B 1 254 ? 3 -13.461 13.812 1 98.5 254 PHE B C 1
ATOM 4716 O O . PHE B 1 254 ? 3.273 -14.516 14.391 1 98.5 254 PHE B O 1
ATOM 4723 N N . LEU B 1 255 ? 2.246 -13.414 12.703 1 98.56 255 LEU B N 1
ATOM 4724 C CA . LEU B 1 255 ? 1.603 -14.594 12.141 1 98.56 255 LEU B CA 1
ATOM 4725 C C . LEU B 1 255 ? 2.641 -15.625 11.711 1 98.56 255 LEU B C 1
ATOM 4727 O O . LEU B 1 255 ? 2.43 -16.828 11.867 1 98.56 255 LEU B O 1
ATOM 4731 N N . ALA B 1 256 ? 3.74 -15.148 11.086 1 98.06 256 ALA B N 1
ATOM 4732 C CA . ALA B 1 256 ? 4.785 -16.047 10.609 1 98.06 256 ALA B CA 1
ATOM 4733 C C . ALA B 1 256 ? 5.367 -16.875 11.758 1 98.06 256 ALA B C 1
ATOM 4735 O O . ALA B 1 256 ? 5.527 -18.094 11.641 1 98.06 256 ALA B O 1
ATOM 4736 N N . GLN B 1 257 ? 5.609 -16.188 12.867 1 96.75 257 GLN B N 1
ATOM 4737 C CA . GLN B 1 257 ? 6.184 -16.875 14.016 1 96.75 257 GLN B CA 1
ATOM 4738 C C . GLN B 1 257 ? 5.156 -17.797 14.68 1 96.75 257 GLN B C 1
ATOM 4740 O O . GLN B 1 257 ? 5.453 -18.938 15 1 96.75 257 GLN B O 1
ATOM 4745 N N . ALA B 1 258 ? 3.943 -17.297 14.859 1 96.75 258 ALA B N 1
ATOM 4746 C CA . ALA B 1 258 ? 2.889 -18.078 15.508 1 96.75 258 ALA B CA 1
ATOM 4747 C C . ALA B 1 258 ? 2.482 -19.281 14.656 1 96.75 258 ALA B C 1
ATOM 4749 O O . ALA B 1 258 ? 2.172 -20.344 15.18 1 96.75 258 ALA B O 1
ATOM 4750 N N . GLY B 1 259 ? 2.434 -19.078 13.344 1 96.44 259 GLY B N 1
ATOM 4751 C CA . GLY B 1 259 ? 1.975 -20.094 12.422 1 96.44 259 GLY B CA 1
ATOM 4752 C C . GLY B 1 259 ? 3.018 -21.172 12.156 1 96.44 259 GLY B C 1
ATOM 4753 O O . GLY B 1 259 ? 2.676 -22.297 11.812 1 96.44 259 GLY B O 1
ATOM 4754 N N . ALA B 1 260 ? 4.316 -20.812 12.367 1 95.19 260 ALA B N 1
ATOM 4755 C CA . ALA B 1 260 ? 5.402 -21.75 12.078 1 95.19 260 ALA B CA 1
ATOM 4756 C C . ALA B 1 260 ? 5.273 -23.016 12.922 1 95.19 260 ALA B C 1
ATOM 4758 O O . ALA B 1 260 ? 5.586 -24.109 12.461 1 95.19 260 ALA B O 1
ATOM 4759 N N . LYS B 1 261 ? 4.766 -22.891 14.133 1 89.75 261 LYS B N 1
ATOM 4760 C CA . LYS B 1 261 ? 4.617 -24.031 15.039 1 89.75 261 LYS B CA 1
ATOM 4761 C C . LYS B 1 261 ? 3.574 -25.016 14.523 1 89.75 261 LYS B C 1
ATOM 4763 O O . LYS B 1 261 ? 3.623 -26.203 14.852 1 89.75 261 LYS B O 1
ATOM 4768 N N . LYS B 1 262 ? 2.633 -24.516 13.703 1 93.94 262 LYS B N 1
ATOM 4769 C CA . LYS B 1 262 ? 1.567 -25.344 13.141 1 93.94 262 LYS B CA 1
ATOM 4770 C C . LYS B 1 262 ? 1.898 -25.781 11.719 1 93.94 262 LYS B C 1
ATOM 4772 O O . LYS B 1 262 ? 1.082 -26.422 11.047 1 93.94 262 LYS B O 1
ATOM 4777 N N . GLY B 1 263 ? 3.057 -25.375 11.266 1 95.44 263 GLY B N 1
ATOM 4778 C CA . GLY B 1 263 ? 3.482 -25.766 9.938 1 95.44 263 GLY B CA 1
ATOM 4779 C C . GLY B 1 263 ? 3.018 -24.797 8.859 1 95.44 263 GLY B C 1
ATOM 4780 O O . GLY B 1 263 ? 3.154 -25.078 7.664 1 95.44 263 GLY B O 1
ATOM 4781 N N . TYR B 1 264 ? 2.371 -23.672 9.195 1 96.81 264 TYR B N 1
ATOM 4782 C CA . TYR B 1 264 ? 1.976 -22.672 8.203 1 96.81 264 TYR B CA 1
ATOM 4783 C C . TYR B 1 264 ? 3.174 -21.844 7.75 1 96.81 264 TYR B C 1
ATOM 4785 O O . TYR B 1 264 ? 3.922 -21.328 8.578 1 96.81 264 TYR B O 1
ATOM 4793 N N . ASP B 1 265 ? 3.4 -21.703 6.492 1 97.31 265 ASP B N 1
ATOM 4794 C CA . ASP B 1 265 ? 4.52 -20.938 5.965 1 97.31 265 ASP B CA 1
ATOM 4795 C C . ASP B 1 265 ? 4.102 -19.5 5.676 1 97.31 265 ASP B C 1
ATOM 4797 O O . ASP B 1 265 ? 4.16 -19.047 4.531 1 97.31 265 ASP B O 1
ATOM 4801 N N . PHE B 1 266 ? 3.836 -18.75 6.707 1 98.06 266 PHE B N 1
ATOM 4802 C CA . PHE B 1 266 ? 3.434 -17.359 6.547 1 98.06 266 PHE B CA 1
ATOM 4803 C C . PHE B 1 266 ? 4.645 -16.469 6.281 1 98.06 266 PHE B C 1
ATOM 4805 O O . PHE B 1 266 ? 4.5 -15.352 5.781 1 98.06 266 PHE B O 1
ATOM 4812 N N . GLU B 1 267 ? 5.859 -16.938 6.578 1 97.94 267 GLU B N 1
ATOM 4813 C CA . GLU B 1 267 ? 7.055 -16.219 6.141 1 97.94 267 GLU B CA 1
ATOM 4814 C C . GLU B 1 267 ? 7.082 -16.062 4.625 1 97.94 267 GLU B C 1
ATOM 4816 O O . GLU B 1 267 ? 7.258 -14.961 4.109 1 97.94 267 GLU B O 1
ATOM 4821 N N . GLY B 1 268 ? 6.883 -17.156 3.939 1 98 268 GLY B N 1
ATOM 4822 C CA . GLY B 1 268 ? 6.836 -17.109 2.486 1 98 268 GLY B CA 1
ATOM 4823 C C . GLY B 1 268 ? 5.562 -16.484 1.951 1 98 268 GLY B C 1
ATOM 4824 O O . GLY B 1 268 ? 5.617 -15.484 1.23 1 98 268 GLY B O 1
ATOM 4825 N N . GLY B 1 269 ? 4.441 -16.922 2.41 1 97.81 269 GLY B N 1
ATOM 4826 C CA . GLY B 1 269 ? 3.158 -16.578 1.823 1 97.81 269 GLY B CA 1
ATOM 4827 C C . GLY B 1 269 ? 2.736 -15.148 2.111 1 97.81 269 GLY B C 1
ATOM 4828 O O . GLY B 1 269 ? 1.988 -14.547 1.335 1 97.81 269 GLY B O 1
ATOM 4829 N N . LEU B 1 270 ? 3.238 -14.594 3.264 1 98.56 270 LEU B N 1
ATOM 4830 C CA . LEU B 1 270 ? 2.861 -13.227 3.617 1 98.56 270 LEU B CA 1
ATOM 4831 C C . LEU B 1 270 ? 4.047 -12.281 3.463 1 98.56 270 LEU B C 1
ATOM 4833 O O . LEU B 1 270 ? 4.078 -11.469 2.537 1 98.56 270 LEU B O 1
ATOM 4837 N N . ILE B 1 271 ? 5.102 -12.453 4.211 1 98.25 271 ILE B N 1
ATOM 4838 C CA . ILE B 1 271 ? 6.25 -11.555 4.211 1 98.25 271 ILE B CA 1
ATOM 4839 C C . ILE B 1 271 ? 6.938 -11.594 2.846 1 98.25 271 ILE B C 1
ATOM 4841 O O . ILE B 1 271 ? 7.379 -10.562 2.338 1 98.25 271 ILE B O 1
ATOM 4845 N N . GLY B 1 272 ? 6.918 -12.711 2.191 1 98.19 272 GLY B N 1
ATOM 4846 C CA . GLY B 1 272 ? 7.566 -12.883 0.899 1 98.19 272 GLY B CA 1
ATOM 4847 C C . GLY B 1 272 ? 6.645 -12.586 -0.271 1 98.19 272 GLY B C 1
ATOM 4848 O O . GLY B 1 272 ? 7.051 -12.703 -1.43 1 98.19 272 GLY B O 1
ATOM 4849 N N . ASP B 1 273 ? 5.387 -12.234 0.073 1 98.19 273 ASP B N 1
ATOM 4850 C CA . ASP B 1 273 ? 4.477 -12.094 -1.061 1 98.19 273 ASP B CA 1
ATOM 4851 C C . ASP B 1 273 ? 3.316 -11.164 -0.724 1 98.19 273 ASP B C 1
ATOM 4853 O O . ASP B 1 273 ? 3.422 -9.945 -0.892 1 98.19 273 ASP B O 1
ATOM 4857 N N . LYS B 1 274 ? 2.287 -11.594 -0.048 1 98.38 274 LYS B N 1
ATOM 4858 C CA . LYS B 1 274 ? 0.981 -10.953 0.037 1 98.38 274 LYS B CA 1
ATOM 4859 C C . LYS B 1 274 ? 1.044 -9.695 0.902 1 98.38 274 LYS B C 1
ATOM 4861 O O . LYS B 1 274 ? 0.183 -8.82 0.798 1 98.38 274 LYS B O 1
ATOM 4866 N N . ALA B 1 275 ? 2.033 -9.625 1.8 1 98.5 275 ALA B N 1
ATOM 4867 C CA . ALA B 1 275 ? 2.143 -8.469 2.68 1 98.5 275 ALA B CA 1
ATOM 4868 C C . ALA B 1 275 ? 2.73 -7.27 1.937 1 98.5 275 ALA B C 1
ATOM 4870 O O . ALA B 1 275 ? 2.654 -6.137 2.414 1 98.5 275 ALA B O 1
ATOM 4871 N N . VAL B 1 276 ? 3.393 -7.492 0.786 1 98.12 276 VAL B N 1
ATOM 4872 C CA . VAL B 1 276 ? 4.105 -6.461 0.042 1 98.12 276 VAL B CA 1
ATOM 4873 C C . VAL B 1 276 ? 3.129 -5.699 -0.851 1 98.12 276 VAL B C 1
ATOM 4875 O O . VAL B 1 276 ? 2.344 -6.305 -1.582 1 98.12 276 VAL B O 1
ATOM 4878 N N . SER B 1 277 ? 3.145 -4.344 -0.792 1 98.5 277 SER B N 1
ATOM 4879 C CA . SER B 1 277 ? 2.311 -3.549 -1.688 1 98.5 277 SER B CA 1
ATOM 4880 C C . SER B 1 277 ? 2.834 -3.598 -3.119 1 98.5 277 SER B C 1
ATOM 4882 O O . SER B 1 277 ? 3.979 -3.221 -3.381 1 98.5 277 SER B O 1
ATOM 4884 N N . VAL B 1 278 ? 1.955 -4.004 -4.008 1 98 278 VAL B N 1
ATOM 4885 C CA . VAL B 1 278 ? 2.404 -4.102 -5.395 1 98 278 VAL B CA 1
ATOM 4886 C C . VAL B 1 278 ? 1.316 -3.574 -6.328 1 98 278 VAL B C 1
ATOM 4888 O O . VAL B 1 278 ? 0.126 -3.789 -6.086 1 98 278 VAL B O 1
ATOM 4891 N N . VAL B 1 279 ? 1.706 -2.883 -7.348 1 98.31 279 VAL B N 1
ATOM 4892 C CA . VAL B 1 279 ? 0.957 -2.549 -8.555 1 98.31 279 VAL B CA 1
ATOM 4893 C C . VAL B 1 279 ? 1.723 -3.023 -9.789 1 98.31 279 VAL B C 1
ATOM 4895 O O . VAL B 1 279 ? 2.857 -2.602 -10.023 1 98.31 279 VAL B O 1
ATOM 4898 N N . PHE B 1 280 ? 1.143 -3.879 -10.625 1 98.25 280 PHE B N 1
ATOM 4899 C CA . PHE B 1 280 ? 1.833 -4.441 -11.781 1 98.25 280 PHE B CA 1
ATOM 4900 C C . PHE B 1 280 ? 1.562 -3.613 -13.031 1 98.25 280 PHE B C 1
ATOM 4902 O O . PHE B 1 280 ? 0.406 -3.395 -13.398 1 98.25 280 PHE B O 1
ATOM 4909 N N . ASP B 1 281 ? 2.611 -3.152 -13.633 1 98.19 281 ASP B N 1
ATOM 4910 C CA . ASP B 1 281 ? 2.529 -2.492 -14.93 1 98.19 281 ASP B CA 1
ATOM 4911 C C . ASP B 1 281 ? 2.521 -3.514 -16.062 1 98.19 281 ASP B C 1
ATOM 4913 O O . ASP B 1 281 ? 3.574 -4.012 -16.469 1 98.19 281 ASP B O 1
ATOM 4917 N N . ASN B 1 282 ? 1.373 -3.748 -16.703 1 98.25 282 ASN B N 1
ATOM 4918 C CA . ASN B 1 282 ? 1.206 -4.781 -17.719 1 98.25 282 ASN B CA 1
ATOM 4919 C C . ASN B 1 282 ? 1.391 -4.215 -19.125 1 98.25 282 ASN B C 1
ATOM 4921 O O . ASN B 1 282 ? 0.952 -4.824 -20.109 1 98.25 282 ASN B O 1
ATOM 4925 N N . THR B 1 283 ? 2.029 -3.084 -19.266 1 98.25 283 THR B N 1
ATOM 4926 C CA . THR B 1 283 ? 2.182 -2.438 -20.562 1 98.25 283 THR B CA 1
ATOM 4927 C C . THR B 1 283 ? 2.889 -3.361 -21.547 1 98.25 283 THR B C 1
ATOM 4929 O O . THR B 1 283 ? 2.492 -3.455 -22.719 1 98.25 283 THR B O 1
ATOM 4932 N N . LYS B 1 284 ? 3.922 -4.078 -21.141 1 98.38 284 LYS B N 1
ATOM 4933 C CA . LYS B 1 284 ? 4.668 -4.984 -22.016 1 98.38 284 LYS B CA 1
ATOM 4934 C C . LYS B 1 284 ? 3.768 -6.082 -22.562 1 98.38 284 LYS B C 1
ATOM 4936 O O . LYS B 1 284 ? 3.766 -6.34 -23.781 1 98.38 284 LYS B O 1
ATOM 4941 N N . LEU B 1 285 ? 2.984 -6.695 -21.703 1 98.5 285 LEU B N 1
ATOM 4942 C CA . LEU B 1 285 ? 2.057 -7.746 -22.125 1 98.5 285 LEU B CA 1
ATOM 4943 C C . LEU B 1 285 ? 1.024 -7.199 -23.094 1 98.5 285 LEU B C 1
ATOM 4945 O O . LEU B 1 285 ? 0.723 -7.844 -24.109 1 98.5 285 LEU B O 1
ATOM 4949 N N . LYS B 1 286 ? 0.538 -6.066 -22.844 1 98 286 LYS B N 1
ATOM 4950 C CA . LYS B 1 286 ? -0.588 -5.516 -23.594 1 98 286 LYS B CA 1
ATOM 4951 C C . LYS B 1 286 ? -0.17 -5.129 -25 1 98 286 LYS B C 1
ATOM 4953 O O . LYS B 1 286 ? -1.018 -4.965 -25.891 1 98 286 LYS B O 1
ATOM 4958 N N . ARG B 1 287 ? 1.056 -4.984 -25.25 1 97.75 287 ARG B N 1
ATOM 4959 C CA . ARG B 1 287 ? 1.537 -4.801 -26.609 1 97.75 287 ARG B CA 1
ATOM 4960 C C . ARG B 1 287 ? 1.23 -6.02 -27.469 1 97.75 287 ARG B C 1
ATOM 4962 O O . ARG B 1 287 ? 0.931 -5.891 -28.656 1 97.75 287 ARG B O 1
ATOM 4969 N N . LEU B 1 288 ? 1.302 -7.211 -26.891 1 97.56 288 LEU B N 1
ATOM 4970 C CA . LEU B 1 288 ? 1.055 -8.461 -27.609 1 97.56 288 LEU B CA 1
ATOM 4971 C C . LEU B 1 288 ? -0.375 -8.938 -27.375 1 97.56 288 LEU B C 1
ATOM 4973 O O . LEU B 1 288 ? -0.91 -9.703 -28.188 1 97.56 288 LEU B O 1
ATOM 4977 N N . ALA B 1 289 ? -0.895 -8.5 -26.266 1 97.38 289 ALA B N 1
ATOM 4978 C CA . ALA B 1 289 ? -2.26 -8.859 -25.891 1 97.38 289 ALA B CA 1
ATOM 4979 C C . ALA B 1 289 ? -3.07 -7.617 -25.531 1 97.38 289 ALA B C 1
ATOM 4981 O O . ALA B 1 289 ? -3.49 -7.457 -24.375 1 97.38 289 ALA B O 1
ATOM 4982 N N . PRO B 1 290 ? -3.453 -6.812 -26.469 1 96.25 290 PRO B N 1
ATOM 4983 C CA . PRO B 1 290 ? -4.113 -5.535 -26.188 1 96.25 290 PRO B CA 1
ATOM 4984 C C . PRO B 1 290 ? -5.484 -5.711 -25.531 1 96.25 290 PRO B C 1
ATOM 4986 O O . PRO B 1 290 ? -5.992 -4.785 -24.891 1 96.25 290 PRO B O 1
ATOM 4989 N N . THR B 1 291 ? -6.07 -6.93 -25.656 1 95.56 291 THR B N 1
ATOM 4990 C CA . THR B 1 291 ? -7.406 -7.141 -25.094 1 95.56 291 THR B CA 1
ATOM 4991 C C . THR B 1 291 ? -7.324 -7.672 -23.672 1 95.56 291 THR B C 1
ATOM 4993 O O . THR B 1 291 ? -8.352 -7.855 -23.016 1 95.56 291 THR B O 1
ATOM 4996 N N . MET B 1 292 ? -6.117 -7.961 -23.25 1 95.94 292 MET B N 1
ATOM 4997 C CA . MET B 1 292 ? -5.961 -8.414 -21.875 1 95.94 292 MET B CA 1
ATOM 4998 C C . MET B 1 292 ? -6.289 -7.297 -20.891 1 95.94 292 MET B C 1
ATOM 5000 O O . MET B 1 292 ? -5.578 -6.293 -20.828 1 95.94 292 MET B O 1
ATOM 5004 N N . THR B 1 293 ? -7.348 -7.375 -20.203 1 96.25 293 THR B N 1
ATOM 5005 C CA . THR B 1 293 ? -7.82 -6.461 -19.172 1 96.25 293 THR B CA 1
ATOM 5006 C C . THR B 1 293 ? -8.688 -7.191 -18.141 1 96.25 293 THR B C 1
ATOM 5008 O O . THR B 1 293 ? -9.07 -8.344 -18.359 1 96.25 293 THR B O 1
ATOM 5011 N N . THR B 1 294 ? -8.844 -6.598 -17.031 1 97.44 294 THR B N 1
ATOM 5012 C CA . THR B 1 294 ? -9.781 -7.16 -16.062 1 97.44 294 THR B CA 1
ATOM 5013 C C . THR B 1 294 ? -11.219 -7.051 -16.578 1 97.44 294 THR B C 1
ATOM 5015 O O . THR B 1 294 ? -11.789 -5.961 -16.609 1 97.44 294 THR B O 1
ATOM 5018 N N . THR B 1 295 ? -11.734 -8.125 -17.047 1 97.5 295 THR B N 1
ATOM 5019 C CA . THR B 1 295 ? -13.125 -8.148 -17.5 1 97.5 295 THR B CA 1
ATOM 5020 C C . THR B 1 295 ? -14.039 -8.656 -16.391 1 97.5 295 THR B C 1
ATOM 5022 O O . THR B 1 295 ? -15.25 -8.414 -16.422 1 97.5 295 THR B O 1
ATOM 5025 N N . ILE B 1 296 ? -13.461 -9.344 -15.445 1 97.44 296 ILE B N 1
ATOM 5026 C CA . ILE B 1 296 ? -14.164 -9.844 -14.266 1 97.44 296 ILE B CA 1
ATOM 5027 C C . ILE B 1 296 ? -13.555 -9.234 -13.008 1 97.44 296 ILE B C 1
ATOM 5029 O O . ILE B 1 296 ? -12.648 -9.812 -12.398 1 97.44 296 ILE B O 1
ATOM 5033 N N . PRO B 1 297 ? -14.078 -8.062 -12.656 1 97.5 297 PRO B N 1
ATOM 5034 C CA . PRO B 1 297 ? -13.586 -7.5 -11.398 1 97.5 297 PRO B CA 1
ATOM 5035 C C . PRO B 1 297 ? -13.867 -8.406 -10.203 1 97.5 297 PRO B C 1
ATOM 5037 O O . PRO B 1 297 ? -14.68 -9.32 -10.289 1 97.5 297 PRO B O 1
ATOM 5040 N N . PHE B 1 298 ? -13.219 -8.117 -9.125 1 98.5 298 PHE B N 1
ATOM 5041 C CA . PHE B 1 298 ? -13.234 -9.062 -8.016 1 98.5 298 PHE B CA 1
ATOM 5042 C C . PHE B 1 298 ? -14.648 -9.234 -7.473 1 98.5 298 PHE B C 1
ATOM 5044 O O . PHE B 1 298 ? -15.031 -10.336 -7.07 1 98.5 298 PHE B O 1
ATOM 5051 N N . HIS B 1 299 ? -15.398 -8.172 -7.395 1 98.38 299 HIS B N 1
ATOM 5052 C CA . HIS B 1 299 ? -16.734 -8.289 -6.84 1 98.38 299 HIS B CA 1
ATOM 5053 C C . HIS B 1 299 ? -17.594 -9.25 -7.656 1 98.38 299 HIS B C 1
ATOM 5055 O O . HIS B 1 299 ? -18.438 -9.961 -7.109 1 98.38 299 HIS B O 1
ATOM 5061 N N . GLU B 1 300 ? -17.406 -9.32 -8.992 1 98.44 300 GLU B N 1
ATOM 5062 C CA . GLU B 1 300 ? -18.078 -10.305 -9.836 1 98.44 300 GLU B CA 1
ATOM 5063 C C . GLU B 1 300 ? -17.453 -11.688 -9.672 1 98.44 300 GLU B C 1
ATOM 5065 O O . GLU B 1 300 ? -18.156 -12.695 -9.602 1 98.44 300 GLU B O 1
ATOM 5070 N N . GLY B 1 301 ? -16.141 -11.711 -9.633 1 98.38 301 GLY B N 1
ATOM 5071 C CA . GLY B 1 301 ? -15.43 -12.969 -9.477 1 98.38 301 GLY B CA 1
ATOM 5072 C C . GLY B 1 301 ? -15.805 -13.711 -8.203 1 98.38 301 GLY B C 1
ATOM 5073 O O . GLY B 1 301 ? -15.945 -14.938 -8.211 1 98.38 301 GLY B O 1
ATOM 5074 N N . VAL B 1 302 ? -15.984 -12.992 -7.117 1 98.38 302 VAL B N 1
ATOM 5075 C CA . VAL B 1 302 ? -16.328 -13.609 -5.84 1 98.38 302 VAL B CA 1
ATOM 5076 C C . VAL B 1 302 ? -17.719 -14.258 -5.941 1 98.38 302 VAL B C 1
ATOM 5078 O O . VAL B 1 302 ? -17.938 -15.336 -5.398 1 98.38 302 VAL B O 1
ATOM 5081 N N . ARG B 1 303 ? -18.656 -13.609 -6.617 1 98.31 303 ARG B N 1
ATOM 5082 C CA . ARG B 1 303 ? -20 -14.164 -6.773 1 98.31 303 ARG B CA 1
ATOM 5083 C C . ARG B 1 303 ? -19.969 -15.438 -7.605 1 98.31 303 ARG B C 1
ATOM 5085 O O . ARG B 1 303 ? -20.656 -16.406 -7.281 1 98.31 303 ARG B O 1
ATOM 5092 N N . ILE B 1 304 ? -19.172 -15.398 -8.664 1 98.31 304 ILE B N 1
ATOM 5093 C CA . ILE B 1 304 ? -19 -16.594 -9.484 1 98.31 304 ILE B CA 1
ATOM 5094 C C . ILE B 1 304 ? -18.469 -17.734 -8.625 1 98.31 304 ILE B C 1
ATOM 5096 O O . ILE B 1 304 ? -19 -18.844 -8.664 1 98.31 304 ILE B O 1
ATOM 5100 N N . ALA B 1 305 ? -17.484 -17.438 -7.836 1 98 305 ALA B N 1
ATOM 5101 C CA . ALA B 1 305 ? -16.844 -18.438 -6.996 1 98 305 ALA B CA 1
ATOM 5102 C C . ALA B 1 305 ? -17.797 -18.953 -5.934 1 98 305 ALA B C 1
ATOM 5104 O O . ALA B 1 305 ? -17.922 -20.172 -5.73 1 98 305 ALA B O 1
ATOM 5105 N N . LEU B 1 306 ? -18.516 -18.031 -5.266 1 97.75 306 LEU B N 1
ATOM 5106 C CA . LEU B 1 306 ? -19.453 -18.438 -4.215 1 97.75 306 LEU B CA 1
ATOM 5107 C C . LEU B 1 306 ? -20.562 -19.312 -4.773 1 97.75 306 LEU B C 1
ATOM 5109 O O . LEU B 1 306 ? -20.953 -20.297 -4.141 1 97.75 306 LEU B O 1
ATOM 5113 N N . ASP B 1 307 ? -21.094 -19 -5.934 1 97.81 307 ASP B N 1
ATOM 5114 C CA . ASP B 1 307 ? -22.125 -19.797 -6.582 1 97.81 307 ASP B CA 1
ATOM 5115 C C . ASP B 1 307 ? -21.625 -21.219 -6.859 1 97.81 307 ASP B C 1
ATOM 5117 O O . ASP B 1 307 ? -22.312 -22.188 -6.578 1 97.81 307 ASP B O 1
ATOM 5121 N N . TYR B 1 308 ? -20.453 -21.281 -7.395 1 97.62 308 TYR B N 1
ATOM 5122 C CA . TYR B 1 308 ? -19.875 -22.594 -7.699 1 97.62 308 TYR B CA 1
ATOM 5123 C C . TYR B 1 308 ? -19.625 -23.391 -6.422 1 97.62 308 TYR B C 1
ATOM 5125 O O . TYR B 1 308 ? -19.969 -24.562 -6.344 1 97.62 308 TYR B O 1
ATOM 5133 N N . ILE B 1 309 ? -19.016 -22.766 -5.457 1 96.94 309 ILE B N 1
ATOM 5134 C CA . ILE B 1 309 ? -18.656 -23.406 -4.199 1 96.94 309 ILE B CA 1
ATOM 5135 C C . ILE B 1 309 ? -19.906 -23.922 -3.51 1 96.94 309 ILE B C 1
ATOM 5137 O O . ILE B 1 309 ? -19.922 -25.031 -2.965 1 96.94 309 ILE B O 1
ATOM 5141 N N . GLN B 1 310 ? -20.969 -23.156 -3.562 1 95.44 310 GLN B N 1
ATOM 5142 C CA . GLN B 1 310 ? -22.219 -23.547 -2.949 1 95.44 310 GLN B CA 1
ATOM 5143 C C . GLN B 1 310 ? -22.844 -24.75 -3.674 1 95.44 310 GLN B C 1
ATOM 5145 O O . GLN B 1 310 ? -23.469 -25.609 -3.049 1 95.44 310 GLN B O 1
ATOM 5150 N N . SER B 1 311 ? -22.609 -24.797 -4.93 1 97 311 SER B N 1
ATOM 5151 C CA . SER B 1 311 ? -23.203 -25.844 -5.746 1 97 311 SER B CA 1
ATOM 5152 C C . SER B 1 311 ? -22.344 -27.094 -5.754 1 97 311 SER B C 1
ATOM 5154 O O . SER B 1 311 ? -22.797 -28.172 -6.145 1 97 311 SER B O 1
ATOM 5156 N N . HIS B 1 312 ? -21.125 -27.016 -5.281 1 96.19 312 HIS B N 1
ATOM 5157 C CA . HIS B 1 312 ? -20.219 -28.141 -5.273 1 96.19 312 HIS B CA 1
ATOM 5158 C C . HIS B 1 312 ? -19.547 -28.297 -3.91 1 96.19 312 HIS B C 1
ATOM 5160 O O . HIS B 1 312 ? -18.312 -28.297 -3.809 1 96.19 312 HIS B O 1
ATOM 5166 N N . PRO B 1 313 ? -20.281 -28.516 -2.895 1 95.62 313 PRO B N 1
ATOM 5167 C CA . PRO B 1 313 ? -19.75 -28.531 -1.532 1 95.62 313 PRO B CA 1
ATOM 5168 C C . PRO B 1 313 ? -18.703 -29.625 -1.321 1 95.62 313 PRO B C 1
ATOM 5170 O O . PRO B 1 313 ? -17.719 -29.422 -0.623 1 95.62 313 PRO B O 1
ATOM 5173 N N . GLU B 1 314 ? -18.844 -30.781 -1.936 1 94.5 314 GLU B N 1
ATOM 5174 C CA . GLU B 1 314 ? -17.922 -31.891 -1.73 1 94.5 314 GLU B CA 1
ATOM 5175 C C . GLU B 1 314 ? -16.531 -31.562 -2.295 1 94.5 314 GLU B C 1
ATOM 5177 O O . GLU B 1 314 ? -15.523 -32 -1.748 1 94.5 314 GLU B O 1
ATOM 5182 N N . GLU B 1 315 ? -16.609 -30.719 -3.279 1 92.38 315 GLU B N 1
ATOM 5183 C CA . GLU B 1 315 ? -15.367 -30.375 -3.955 1 92.38 315 GLU B CA 1
ATOM 5184 C C . GLU B 1 315 ? -14.703 -29.156 -3.307 1 92.38 315 GLU B C 1
ATOM 5186 O O . GLU B 1 315 ? -13.477 -29.109 -3.182 1 92.38 315 GLU B O 1
ATOM 5191 N N . CYS B 1 316 ? -15.523 -28.234 -2.875 1 95.44 316 CYS B N 1
ATOM 5192 C CA . CYS B 1 316 ? -14.977 -26.891 -2.641 1 95.44 316 CYS B CA 1
ATOM 5193 C C . CYS B 1 316 ? -15.055 -26.531 -1.164 1 95.44 316 CYS B C 1
ATOM 5195 O O . CYS B 1 316 ? -14.383 -25.594 -0.719 1 95.44 316 CYS B O 1
ATOM 5197 N N . GLN B 1 317 ? -15.836 -27.266 -0.41 1 96.62 317 GLN B N 1
ATOM 5198 C CA . GLN B 1 317 ? -16.047 -26.891 0.987 1 96.62 317 GLN B CA 1
ATOM 5199 C C . GLN B 1 317 ? -15.297 -27.844 1.921 1 96.62 317 GLN B C 1
ATOM 5201 O O . GLN B 1 317 ? -15.914 -28.641 2.619 1 96.62 317 GLN B O 1
ATOM 5206 N N . ARG B 1 318 ? -14.023 -27.641 1.983 1 96.12 318 ARG B N 1
ATOM 5207 C CA . ARG B 1 318 ? -13.195 -28.453 2.863 1 96.12 318 ARG B CA 1
ATOM 5208 C C . ARG B 1 318 ? -12.961 -27.766 4.199 1 96.12 318 ARG B C 1
ATOM 5210 O O . ARG B 1 318 ? -12.219 -26.781 4.27 1 96.12 318 ARG B O 1
ATOM 5217 N N . ASP B 1 319 ? -13.492 -28.344 5.258 1 97.06 319 ASP B N 1
ATOM 5218 C CA . ASP B 1 319 ? -13.359 -27.75 6.59 1 97.06 319 ASP B CA 1
ATOM 5219 C C . ASP B 1 319 ? -11.922 -27.891 7.102 1 97.06 319 ASP B C 1
ATOM 5221 O O . ASP B 1 319 ? -11.25 -28.875 6.82 1 97.06 319 ASP B O 1
ATOM 5225 N N . ASP B 1 320 ? -11.492 -26.875 7.797 1 98 320 ASP B N 1
ATOM 5226 C CA . ASP B 1 320 ? -10.188 -26.875 8.453 1 98 320 ASP B CA 1
ATOM 5227 C C . ASP B 1 320 ? -10.312 -26.484 9.922 1 98 320 ASP B C 1
ATOM 5229 O O . ASP B 1 320 ? -9.922 -25.375 10.312 1 98 320 ASP B O 1
ATOM 5233 N N . PRO B 1 321 ? -10.805 -27.406 10.742 1 97.81 321 PRO B N 1
ATOM 5234 C CA . PRO B 1 321 ? -11.031 -27.094 12.156 1 97.81 321 PRO B CA 1
ATOM 5235 C C . PRO B 1 321 ? -9.758 -26.688 12.883 1 97.81 321 PRO B C 1
ATOM 5237 O O . PRO B 1 321 ? -9.805 -25.906 13.836 1 97.81 321 PRO B O 1
ATOM 5240 N N . GLU B 1 322 ? -8.648 -27.266 12.43 1 97.25 322 GLU B N 1
ATOM 5241 C CA . GLU B 1 322 ? -7.383 -26.906 13.055 1 97.25 322 GLU B CA 1
ATOM 5242 C C . GLU B 1 322 ? -7.062 -25.422 12.836 1 97.25 322 GLU B C 1
ATOM 5244 O O . GLU B 1 322 ? -6.66 -24.734 13.773 1 97.25 322 GLU B O 1
ATOM 5249 N N . PHE B 1 323 ? -7.227 -24.984 11.656 1 98.25 323 PHE B N 1
ATOM 5250 C CA . PHE B 1 323 ? -6.992 -23.578 11.359 1 98.25 323 PHE B CA 1
ATOM 5251 C C . PHE B 1 323 ? -7.992 -22.688 12.094 1 98.25 323 PHE B C 1
ATOM 5253 O O . PHE B 1 323 ? -7.637 -21.609 12.586 1 98.25 323 PHE B O 1
ATOM 5260 N N . ASP B 1 324 ? -9.211 -23.094 12.125 1 98.44 324 ASP B N 1
ATOM 5261 C CA . ASP B 1 324 ? -10.25 -22.344 12.836 1 98.44 324 ASP B CA 1
ATOM 5262 C C . ASP B 1 324 ? -9.859 -22.125 14.297 1 98.44 324 ASP B C 1
ATOM 5264 O O . ASP B 1 324 ? -9.906 -21 14.797 1 98.44 324 ASP B O 1
ATOM 5268 N N . ALA B 1 325 ? -9.453 -23.188 14.938 1 97.94 325 ALA B N 1
ATOM 5269 C CA . ALA B 1 325 ? -9.047 -23.125 16.344 1 97.94 325 ALA B CA 1
ATOM 5270 C C . ALA B 1 325 ? -7.797 -22.266 16.516 1 97.94 325 ALA B C 1
ATOM 5272 O O . ALA B 1 325 ? -7.664 -21.547 17.5 1 97.94 325 ALA B O 1
ATOM 5273 N N . TRP B 1 326 ? -6.906 -22.391 15.555 1 98.06 326 TRP B N 1
ATOM 5274 C CA . TRP B 1 326 ? -5.68 -21.609 15.594 1 98.06 326 TRP B CA 1
ATOM 5275 C C . TRP B 1 326 ? -5.992 -20.109 15.547 1 98.06 326 TRP B C 1
ATOM 5277 O O . TRP B 1 326 ? -5.398 -19.328 16.281 1 98.06 326 TRP B O 1
ATOM 5287 N N . CYS B 1 327 ? -6.914 -19.703 14.688 1 98.56 327 CYS B N 1
ATOM 5288 C CA . CYS B 1 327 ? -7.332 -18.312 14.609 1 98.56 327 CYS B CA 1
ATOM 5289 C C . CYS B 1 327 ? -7.871 -17.812 15.945 1 98.56 327 CYS B C 1
ATOM 5291 O O . CYS B 1 327 ? -7.516 -16.734 16.406 1 98.56 327 CYS B O 1
ATOM 5293 N N . ASP B 1 328 ? -8.711 -18.641 16.547 1 98.44 328 ASP B N 1
ATOM 5294 C CA . ASP B 1 328 ? -9.273 -18.266 17.844 1 98.44 328 ASP B CA 1
ATOM 5295 C C . ASP B 1 328 ? -8.18 -18.094 18.891 1 98.44 328 ASP B C 1
ATOM 5297 O O . ASP B 1 328 ? -8.242 -17.188 19.719 1 98.44 328 ASP B O 1
ATOM 5301 N N . ASN B 1 329 ? -7.234 -18.984 18.844 1 98.19 329 ASN B N 1
ATOM 5302 C CA . ASN B 1 329 ? -6.133 -18.922 19.797 1 98.19 329 ASN B CA 1
ATOM 5303 C C . ASN B 1 329 ? -5.297 -17.672 19.609 1 98.19 329 ASN B C 1
ATOM 5305 O O . ASN B 1 329 ? -4.906 -17.031 20.578 1 98.19 329 ASN B O 1
ATOM 5309 N N . VAL B 1 330 ? -4.957 -17.344 18.375 1 98.5 330 VAL B N 1
ATOM 5310 C CA . VAL B 1 330 ? -4.191 -16.141 18.047 1 98.5 330 VAL B CA 1
ATOM 5311 C C . VAL B 1 330 ? -4.93 -14.914 18.578 1 98.5 330 VAL B C 1
ATOM 5313 O O . VAL B 1 330 ? -4.34 -14.062 19.25 1 98.5 330 VAL B O 1
ATOM 5316 N N . ILE B 1 331 ? -6.207 -14.82 18.297 1 98.56 331 ILE B N 1
ATOM 5317 C CA . ILE B 1 331 ? -7.023 -13.664 18.656 1 98.56 331 ILE B CA 1
ATOM 5318 C C . ILE B 1 331 ? -7.105 -13.555 20.172 1 98.56 331 ILE B C 1
ATOM 5320 O O . ILE B 1 331 ? -6.938 -12.469 20.734 1 98.56 331 ILE B O 1
ATOM 5324 N N . ALA B 1 332 ? -7.32 -14.688 20.828 1 98.19 332 ALA B N 1
ATOM 5325 C CA . ALA B 1 332 ? -7.398 -14.688 22.281 1 98.19 332 ALA B CA 1
ATOM 5326 C C . ALA B 1 332 ? -6.09 -14.219 22.906 1 98.19 332 ALA B C 1
ATOM 5328 O O . ALA B 1 332 ? -6.094 -13.453 23.875 1 98.19 332 ALA B O 1
ATOM 5329 N N . ALA B 1 333 ? -4.988 -14.711 22.391 1 98.12 333 ALA B N 1
ATOM 5330 C CA . ALA B 1 333 ? -3.674 -14.336 22.906 1 98.12 333 ALA B CA 1
ATOM 5331 C C . ALA B 1 333 ? -3.43 -12.836 22.75 1 98.12 333 ALA B C 1
ATOM 5333 O O . ALA B 1 333 ? -2.891 -12.195 23.656 1 98.12 333 ALA B O 1
ATOM 5334 N N . LEU B 1 334 ? -3.797 -12.297 21.656 1 98.31 334 LEU B N 1
ATOM 5335 C CA . LEU B 1 334 ? -3.572 -10.883 21.391 1 98.31 334 LEU B CA 1
ATOM 5336 C C . LEU B 1 334 ? -4.496 -10.016 22.234 1 98.31 334 LEU B C 1
ATOM 5338 O O . LEU B 1 334 ? -4.102 -8.945 22.703 1 98.31 334 LEU B O 1
ATOM 5342 N N . GLU B 1 335 ? -5.762 -10.453 22.406 1 97.5 335 GLU B N 1
ATOM 5343 C CA . GLU B 1 335 ? -6.668 -9.719 23.281 1 97.5 335 GLU B CA 1
ATOM 5344 C C . GLU B 1 335 ? -6.141 -9.68 24.703 1 97.5 335 GLU B C 1
ATOM 5346 O O . GLU B 1 335 ? -6.23 -8.648 25.375 1 97.5 335 GLU B O 1
ATOM 5351 N N . LYS B 1 336 ? -5.637 -10.836 25.141 1 97.06 336 LYS B N 1
ATOM 5352 C CA . LYS B 1 336 ? -5.027 -10.875 26.469 1 97.06 336 LYS B CA 1
ATOM 5353 C C . LYS B 1 336 ? -3.83 -9.93 26.547 1 97.06 336 LYS B C 1
ATOM 5355 O O . LYS B 1 336 ? -3.637 -9.258 27.562 1 97.06 336 LYS B O 1
ATOM 5360 N N . ALA B 1 337 ? -3.027 -9.93 25.516 1 97.19 337 ALA B N 1
ATOM 5361 C CA . ALA B 1 337 ? -1.863 -9.047 25.469 1 97.19 337 ALA B CA 1
ATOM 5362 C C . ALA B 1 337 ? -2.279 -7.582 25.578 1 97.19 337 ALA B C 1
ATOM 5364 O O . ALA B 1 337 ? -1.653 -6.805 26.297 1 97.19 337 ALA B O 1
ATOM 5365 N N . LYS B 1 338 ? -3.314 -7.168 24.859 1 95.19 338 LYS B N 1
ATOM 5366 C CA . LYS B 1 338 ? -3.818 -5.797 24.906 1 95.19 338 LYS B CA 1
ATOM 5367 C C . LYS B 1 338 ? -4.168 -5.398 26.344 1 95.19 338 LYS B C 1
ATOM 5369 O O . LYS B 1 338 ? -3.885 -4.273 26.766 1 95.19 338 LYS B O 1
ATOM 5374 N N . GLN B 1 339 ? -4.738 -6.309 27 1 93.5 339 GLN B N 1
ATOM 5375 C CA . GLN B 1 339 ? -5.207 -6.039 28.359 1 93.5 339 GLN B CA 1
ATOM 5376 C C . GLN B 1 339 ? -4.035 -5.91 29.328 1 93.5 339 GLN B C 1
ATOM 5378 O O . GLN B 1 339 ? -4.152 -5.242 30.359 1 93.5 339 GLN B O 1
ATOM 5383 N N . SER B 1 340 ? -2.98 -6.453 28.953 1 93.25 340 SER B N 1
ATOM 5384 C CA . SER B 1 340 ? -1.839 -6.473 29.859 1 93.25 340 SER B CA 1
ATOM 5385 C C . SER B 1 340 ? -1.025 -5.188 29.75 1 93.25 340 SER B C 1
ATOM 5387 O O . SER B 1 340 ? -0.186 -4.906 30.609 1 93.25 340 SER B O 1
ATOM 5389 N N . ILE B 1 341 ? -1.301 -4.445 28.656 1 92.06 341 ILE B N 1
ATOM 5390 C CA . ILE B 1 341 ? -0.521 -3.238 28.406 1 92.06 341 ILE B CA 1
ATOM 5391 C C . ILE B 1 341 ? -1.166 -2.055 29.125 1 92.06 341 ILE B C 1
ATOM 5393 O O . ILE B 1 341 ? -2.354 -1.778 28.938 1 92.06 341 ILE B O 1
ATOM 5397 N N . GLY B 1 342 ? -0.621 -1.494 30.328 1 75.62 342 GLY B N 1
ATOM 5398 C CA . GLY B 1 342 ? -1.065 -0.375 31.141 1 75.62 342 GLY B CA 1
ATOM 5399 C C . GLY B 1 342 ? -0.002 0.692 31.328 1 75.62 342 GLY B C 1
ATOM 5400 O O . GLY B 1 342 ? 1.189 0.421 31.172 1 75.62 342 GLY B O 1
#

Foldseek 3Di:
DEEEEEAQQDFQNLLLQVVVQPPPVYAAEYEECCPCPPSHDPRHHYDHDDLVVLVSLLVSCVPAAGQEYEYDPQQAQVSLVSVCVRPQPRYNEYEYEAAPLQFAPPFPDQEDELPGDGHFPQAPSSVRSVSNVVVQLVCCVPVVRFYFYEHEFAEGELQAQDAQDDDPVHCQQQLVCQLVVHEHEDADPQAAKGFYHYSNLQSLLVVLLRSDSVRTSYYAYATAQDIDGNVRSQVLLSVLSVGDHRYDYYHLVVCCVLCVVVVDSSSCSQSSGVVHHHGYDRVVSCVSRVPRHCPQDSSNRSNSNVVVCVVCVVRRNDHDVVRVVSVVVVVVVVVVVVVVPD/DEEEEEAQQDFQNLLLQVVVQPPPVYAAEYEECCPCVPSHDPRHHYDHDDLVVLVSLLVSCVPAAGQEYEYDPQQAQVSLVSVCVRPQPRYNEYEYEAAPLQFAPPFPDQEDELPGDGHFPQAPSSVRSVSNVVVQLVCCVPVVRFYFYEHEFAEGELQAQDAQDDDPVHCQQQLVCQLVVHEHEDADPQAAKGFYHYSNLQSLLVVLLRSDSVRTSYYAYATAQDIDGNVRSQVLLSVLSVGDHRYDYYHLVVCCVLCVVVVDSSSCSQSSGVVHHHGYDRVVSCVSRVPRHCPQDSSNRSNSNVVVCVVCVVRRNDHDVVRVVSVVVVRVVVVVVVVVPD

pLDDT: mean 96.31, std 5.14, range [59.72, 98.88]

Organism: Butyrivibrio fibrisolvens (NCBI:txid831)

Nearest PDB structures (foldseek):
  6pnl-assembly1_A  TM=8.012E-01  e=1.339E-18  Methanothermobacter thermautotrophicus
  6bwl-assembly1_A-2  TM=7.854E-01  e=6.868E-19  Bacillus thuringiensis serovar israelensis ATCC 35646
  8gym-assembly1_a9  TM=6.870E-01  e=5.827E-15  Tetrahymena thermophila SB210
  4yra-assembly3_E  TM=7.833E-01  e=2.850E-12  Mus musculus
  6yj4-assembly1_P  TM=6.399E-01  e=1.455E-13  Yarrowia lipolytica